Protein AF-0000000081643592 (afdb_homodimer)

InterPro domains:
  IPR007743 Immunity-related GTPases-like [PF05049] (14-201)
  IPR027417 P-loop containing nucleoside triphosphate hydrolase [G3DSA:3.40.50.300] (19-199)
  IPR027417 P-loop containing nucleoside triphosphate hydrolase [SSF52540] (17-196)
  IPR030385 IRG-type guanine nucleotide-binding (G) domain [PS51716] (18-198)
  IPR051515 Immunity-related GTPase [PTHR32341] (11-201)

Radius of gyration: 25.02 Å; Cα contacts (8 Å, |Δi|>4): 668; chains: 2; bounding box: 58×110×51 Å

Nearest PDB structures (foldseek):
  5fph-assembly3_B  TM=8.808E-01  e=1.463E-20  Mus musculus
  4lv5-assembly3_B  TM=8.836E-01  e=4.673E-19  Mus musculus
  5fph-assembly5_E  TM=8.855E-01  e=5.300E-19  Mus musculus
  5fph-assembly7_G  TM=8.701E-01  e=4.120E-19  Mus musculus
  5fph-assembly4_C  TM=8.742E-01  e=3.090E-18  Mus musculus

Sequence (418 aa):
MSAREEGNLSELTASGKTTLDIAITGVSGAGKSSLINALRGLSDSDEGAAETGVTQTTMEPMGYPHSNFPDVTIWDLPGIGTPDFTAEEYLERVNYSQYDFFIIVASNRFTVYDIQLSQAIQKMKKRFCYVWSKMDISIKNEKLRPGFNEEATLQKVRKYCFDNLVEAGISSPQIFLVSSWYQKKYDFPLLQRTLENEIKAKETSFKTSMSAREEGNLSELTASGKTTLDIAITGVSGAGKSSLINALRGLSDSDEGAAETGVTQTTMEPMGYPHSNFPDVTIWDLPGIGTPDFTAEEYLERVNYSQYDFFIIVASNRFTVYDIQLSQAIQKMKKRFCYVWSKMDISIKNEKLRPGFNEEATLQKVRKYCFDNLVEAGISSPQIFLVSSWYQKKYDFPLLQRTLENEIKAKETSFKTS

Solvent-accessible surface area (backbone atoms only — not comparable to full-atom values): 23387 Å² total; per-residue (Å²): 135,86,80,66,83,76,61,70,74,61,58,77,67,63,68,71,77,75,66,44,34,34,33,33,38,36,44,54,76,27,46,55,37,47,38,52,15,37,77,58,75,37,49,70,76,40,88,88,36,44,72,72,68,78,52,93,70,58,85,53,73,43,78,39,70,36,81,91,40,78,52,29,34,41,27,44,43,41,32,40,48,24,80,90,24,38,76,90,51,36,54,70,73,66,46,61,80,76,45,62,34,37,36,38,29,34,38,73,52,80,35,47,61,58,46,52,52,53,48,53,38,50,74,68,73,43,54,65,39,38,33,38,33,51,41,62,57,53,51,56,61,46,58,75,34,88,85,59,49,72,68,60,50,51,50,51,53,50,49,54,52,48,53,53,39,44,75,64,68,42,77,81,74,48,74,33,48,21,24,60,87,42,55,87,37,84,30,31,58,58,49,53,51,51,53,51,50,54,53,51,52,53,54,50,55,55,68,74,95,137,84,80,66,81,75,64,72,72,61,61,77,67,65,70,74,77,75,65,45,35,34,34,33,37,37,44,53,77,26,44,54,36,47,38,52,15,38,76,60,73,36,49,69,75,42,89,90,35,45,71,72,68,77,53,93,70,57,86,53,72,42,79,40,70,36,81,92,40,79,51,28,33,41,28,43,42,40,33,41,48,22,80,92,24,38,76,89,52,36,53,70,73,65,45,61,80,75,43,61,35,37,36,40,29,32,39,69,52,80,35,46,61,58,46,52,52,53,49,53,39,48,74,69,73,44,55,65,38,38,34,38,32,51,42,62,56,52,50,56,59,45,61,73,33,90,84,59,48,72,68,60,51,51,50,50,52,51,49,52,53,49,54,53,40,43,73,64,67,44,77,80,72,49,75,33,50,22,23,60,89,42,56,88,38,84,30,32,58,59,49,52,51,52,52,51,50,56,54,51,52,52,54,50,55,56,68,73,96

pLDDT: mean 88.21, std 18.23, range [23.95, 98.81]

Foldseek 3Di:
DPPPPPPDVVVVPPPPLDAAEEEEEEAFPLCSQLLVQLLQVHHCPDPPGRHDDPDFDALAWDWDARNVHRSYIYIYHGGEDDPSHDLVCNCVRHVVLVHQEYEYGGEDDDDVVVLSVLVVCVVSVHYYAYEYEPVVVVLVVQVPDPPRDSVVSVVVVVVRVVVVCVVSVDDPHHYFYYYSVCCPDGCNVVVSVVVVVVVVVVVVVSVVD/DPPPPVPDVVVVPPPPLDAAEEEEEEAFPLCSQLLVQLLQVHHCPDPPGRHDDPDFDALAWDWDARNVHRSYIYIYHGGEDDPSHDLVCNCVRHVVLVHQEYEYGGEDDDDVVVLSVVVVCVVSVHYYAYEYEPVVVVLVVQVPDPPRDSVVSVVVVVVRVVVVCVVSVDDPHHYFYYYSVCCPDGCNVVVSVVVVVVVVVVVVVSVVD

Structure (mmCIF, N/CA/C/O backbone):
data_AF-0000000081643592-model_v1
#
loop_
_entity.id
_entity.type
_entity.pdbx_description
1 polymer 'Interferon-inducible GTPase 5-like'
#
loop_
_atom_site.group_PDB
_atom_site.id
_atom_site.type_symbol
_atom_site.label_atom_id
_atom_site.label_alt_id
_atom_site.label_comp_id
_atom_site.label_asym_id
_atom_site.label_entity_id
_atom_site.label_seq_id
_atom_site.pdbx_PDB_ins_code
_atom_site.Cartn_x
_atom_site.Cartn_y
_atom_site.Cartn_z
_atom_site.occupancy
_atom_site.B_iso_or_equiv
_atom_site.auth_seq_id
_atom_site.auth_comp_id
_atom_site.auth_asym_id
_atom_site.auth_atom_id
_atom_site.pdbx_PDB_model_num
ATOM 1 N N . MET A 1 1 ? 2.85 -61.031 14.148 1 24.55 1 MET A N 1
ATOM 2 C CA . MET A 1 1 ? 2.045 -60.625 12.992 1 24.55 1 MET A CA 1
ATOM 3 C C . MET A 1 1 ? 2.357 -59.219 12.57 1 24.55 1 MET A C 1
ATOM 5 O O . MET A 1 1 ? 1.678 -58.656 11.703 1 24.55 1 MET A O 1
ATOM 9 N N . SER A 1 2 ? 3.117 -58.344 13.367 1 24.34 2 SER A N 1
ATOM 10 C CA . SER A 1 2 ? 3.17 -56.875 13.438 1 24.34 2 SER A CA 1
ATOM 11 C C . SER A 1 2 ? 3.992 -56.312 12.289 1 24.34 2 SER A C 1
ATOM 13 O O . SER A 1 2 ? 4.234 -55.094 12.234 1 24.34 2 SER A O 1
ATOM 15 N N . ALA A 1 3 ? 4.914 -57.031 11.523 1 31.34 3 ALA A N 1
ATOM 16 C CA . ALA A 1 3 ? 5.988 -56.75 10.578 1 31.34 3 ALA A CA 1
ATOM 17 C C . ALA A 1 3 ? 5.43 -56.25 9.242 1 31.34 3 ALA A C 1
ATOM 19 O O . ALA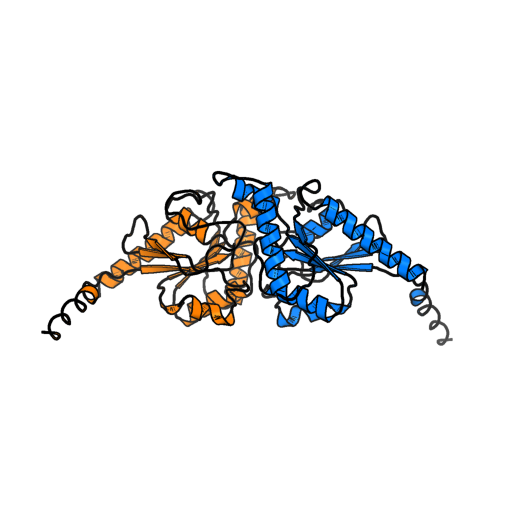 A 1 3 ? 6.191 -55.875 8.344 1 31.34 3 ALA A O 1
ATOM 20 N N . ARG A 1 4 ? 4.258 -56.5 8.867 1 28.28 4 ARG A N 1
ATOM 21 C CA . ARG A 1 4 ? 3.916 -56.469 7.445 1 28.28 4 ARG A CA 1
ATOM 22 C C . ARG A 1 4 ? 3.715 -55.031 6.969 1 28.28 4 ARG A C 1
ATOM 24 O O . ARG A 1 4 ? 3.746 -54.75 5.766 1 28.28 4 ARG A O 1
ATOM 31 N N . GLU A 1 5 ? 3.045 -54.062 7.746 1 29.64 5 GLU A N 1
ATOM 32 C CA . GLU A 1 5 ? 2.389 -52.938 7.109 1 29.64 5 GLU A CA 1
ATOM 33 C C . GLU A 1 5 ? 3.398 -51.844 6.754 1 29.64 5 GLU A C 1
ATOM 35 O O . GLU A 1 5 ? 3.014 -50.719 6.383 1 29.64 5 GLU A O 1
ATOM 40 N N . GLU A 1 6 ? 4.703 -52.062 6.816 1 31.67 6 GLU A N 1
ATOM 41 C CA . GLU A 1 6 ? 5.777 -51.156 6.477 1 31.67 6 GLU A CA 1
ATOM 42 C C . GLU A 1 6 ? 5.777 -50.812 4.988 1 31.67 6 GLU A C 1
ATOM 44 O O . GLU A 1 6 ? 6.609 -50.031 4.516 1 31.67 6 GLU A O 1
ATOM 49 N N . GLY A 1 7 ? 5.129 -51.719 4.145 1 30.77 7 GLY A N 1
ATOM 50 C CA . GLY A 1 7 ? 5.449 -51.719 2.725 1 30.77 7 GLY A CA 1
ATOM 51 C C . GLY A 1 7 ? 5.012 -50.469 2.02 1 30.77 7 GLY A C 1
ATOM 52 O O . GLY A 1 7 ? 5.668 -50 1.077 1 30.77 7 GLY A O 1
ATOM 53 N N . ASN A 1 8 ? 3.672 -50.156 2.023 1 32.72 8 ASN A N 1
ATOM 54 C CA . ASN A 1 8 ? 2.992 -49.406 0.976 1 32.72 8 ASN A CA 1
ATOM 55 C C . ASN A 1 8 ? 3.322 -47.906 1.051 1 32.72 8 ASN A C 1
ATOM 57 O O . ASN A 1 8 ? 2.662 -47.094 0.411 1 32.72 8 ASN A O 1
ATOM 61 N N . LEU A 1 9 ? 3.846 -47.406 2.137 1 33.53 9 LEU A N 1
ATOM 62 C CA . LEU A 1 9 ? 4.047 -45.969 2.215 1 33.53 9 LEU A CA 1
ATOM 63 C C . LEU A 1 9 ? 5.078 -45.5 1.188 1 33.53 9 LEU A C 1
ATOM 65 O O . LEU A 1 9 ? 5.223 -44.281 0.943 1 33.53 9 LEU A O 1
ATOM 69 N N . SER A 1 10 ? 6.051 -46.406 0.762 1 33.81 10 SER A N 1
ATOM 70 C CA . SER A 1 10 ? 7.152 -46.062 -0.126 1 33.81 10 SER A CA 1
ATOM 71 C C . SER A 1 10 ? 6.648 -45.688 -1.521 1 33.81 10 SER A C 1
ATOM 73 O O . SER A 1 10 ? 7.297 -44.938 -2.246 1 33.81 10 SER A O 1
ATOM 75 N N . GLU A 1 11 ? 5.605 -46.406 -2.07 1 34.12 11 GLU A N 1
ATOM 76 C CA . GLU A 1 11 ? 5.211 -46.281 -3.471 1 34.12 11 GLU A CA 1
ATOM 77 C C . GLU A 1 11 ? 4.637 -44.906 -3.766 1 34.12 11 GLU A C 1
ATOM 79 O O . GLU A 1 11 ? 4.516 -44.5 -4.93 1 34.12 11 GLU A O 1
ATOM 84 N N . LEU A 1 12 ? 3.869 -44.312 -2.857 1 36.56 12 LEU A N 1
ATOM 85 C CA . LEU A 1 12 ? 3.277 -43.031 -3.152 1 36.56 12 LEU A CA 1
ATOM 86 C C . LEU A 1 12 ? 4.355 -42 -3.488 1 36.56 12 LEU A C 1
ATOM 88 O O . LEU A 1 12 ? 4.059 -40.938 -4.02 1 36.56 12 LEU A O 1
ATOM 92 N N . THR A 1 13 ? 5.594 -42.156 -3.092 1 37.66 13 THR A N 1
ATOM 93 C CA . THR A 1 13 ? 6.738 -41.312 -3.432 1 37.66 13 THR A CA 1
ATOM 94 C C . THR A 1 13 ? 7.094 -41.469 -4.91 1 37.66 13 THR A C 1
ATOM 96 O O . THR A 1 13 ? 7.598 -40.531 -5.527 1 37.66 13 THR A O 1
ATOM 99 N N . ALA A 1 14 ? 7.199 -42.688 -5.57 1 36.16 14 ALA A N 1
ATOM 100 C CA . ALA A 1 14 ? 7.941 -43 -6.793 1 36.16 14 ALA A CA 1
ATOM 101 C C . ALA A 1 14 ? 7.137 -42.594 -8.031 1 36.16 14 ALA A C 1
ATOM 103 O O . ALA A 1 14 ? 7.594 -42.781 -9.156 1 36.16 14 ALA A O 1
ATOM 104 N N . SER A 1 15 ? 5.855 -42.75 -8.094 1 39.56 15 SER A N 1
ATOM 105 C CA . SER A 1 15 ? 5.262 -42.281 -9.344 1 39.56 15 SER A CA 1
ATOM 106 C C . SER A 1 15 ? 5.543 -40.812 -9.586 1 39.56 15 SER A C 1
ATOM 108 O O . SER A 1 15 ? 5.254 -39.969 -8.727 1 39.56 15 SER A O 1
ATOM 110 N N . GLY A 1 16 ? 6.625 -40.344 -10.203 1 42.38 16 GLY A N 1
ATOM 111 C CA . GLY A 1 16 ? 7.367 -39.125 -10.43 1 42.38 16 GLY A CA 1
ATOM 112 C C . GLY A 1 16 ? 6.473 -37.906 -10.711 1 42.38 16 GLY A C 1
ATOM 113 O O . GLY A 1 16 ? 6.777 -37.094 -11.578 1 42.38 16 GLY A O 1
ATOM 114 N N . LYS A 1 17 ? 5.234 -38 -10.508 1 51.19 17 LYS A N 1
ATOM 115 C CA . LYS A 1 17 ? 4.406 -36.875 -10.977 1 51.19 17 LYS A CA 1
ATOM 116 C C . LYS A 1 17 ? 4.918 -35.562 -10.445 1 51.19 17 LYS A C 1
ATOM 118 O O . LYS A 1 17 ? 5.039 -35.375 -9.234 1 51.19 17 LYS A O 1
ATOM 123 N N . THR A 1 18 ? 5.844 -34.812 -11.203 1 58.56 18 THR A N 1
ATOM 124 C CA . THR A 1 18 ? 6.48 -33.531 -10.922 1 58.56 18 THR A CA 1
ATOM 125 C C . THR A 1 18 ? 5.438 -32.438 -10.695 1 58.56 18 THR A C 1
ATOM 127 O O . THR A 1 18 ? 4.625 -32.188 -11.578 1 58.56 18 THR A O 1
ATOM 130 N N . THR A 1 19 ? 4.996 -32.219 -9.375 1 79.38 19 THR A N 1
ATOM 131 C CA . THR A 1 19 ? 4.117 -31.109 -9.016 1 79.38 19 THR A CA 1
ATOM 132 C C . THR A 1 19 ? 4.863 -29.781 -9.094 1 79.38 19 THR A C 1
ATOM 134 O O . THR A 1 19 ? 6.078 -29.734 -8.883 1 79.38 19 THR A O 1
ATOM 137 N N . LEU A 1 20 ? 4.301 -28.859 -9.82 1 89.56 20 LEU A N 1
ATOM 138 C CA . LEU A 1 20 ? 4.832 -27.5 -9.875 1 89.56 20 LEU A CA 1
ATOM 139 C C . LEU A 1 20 ? 4.141 -26.609 -8.852 1 89.56 20 LEU A C 1
ATOM 141 O O . LEU A 1 20 ? 2.912 -26.5 -8.844 1 89.56 20 LEU A O 1
ATOM 145 N N . ASP A 1 21 ? 4.941 -26.109 -7.895 1 94.56 21 ASP A N 1
ATOM 146 C CA . ASP A 1 21 ? 4.438 -25.188 -6.875 1 94.56 21 ASP A CA 1
ATOM 147 C C . ASP A 1 21 ? 4.816 -23.75 -7.195 1 94.56 21 ASP A C 1
ATOM 149 O O . ASP A 1 21 ? 5.992 -23.391 -7.152 1 94.56 21 ASP A O 1
ATOM 153 N N . ILE A 1 22 ? 3.783 -22.922 -7.5 1 95.19 22 ILE A N 1
ATOM 154 C CA . ILE A 1 22 ? 3.975 -21.516 -7.82 1 95.19 22 ILE A CA 1
ATOM 155 C C . ILE A 1 22 ? 3.576 -20.656 -6.621 1 95.19 22 ILE A C 1
ATOM 157 O O . ILE A 1 22 ? 2.424 -20.688 -6.18 1 95.19 22 ILE A O 1
ATOM 161 N N . ALA A 1 23 ? 4.48 -19.891 -6.125 1 97.62 23 ALA A N 1
ATOM 162 C CA . ALA A 1 23 ? 4.199 -19.047 -4.961 1 97.62 23 ALA A CA 1
ATOM 163 C C . ALA A 1 23 ? 3.871 -17.625 -5.383 1 97.62 23 ALA A C 1
ATOM 165 O O . ALA A 1 23 ? 4.625 -17 -6.141 1 97.62 23 ALA A O 1
ATOM 166 N N . ILE A 1 24 ? 2.721 -17.125 -4.961 1 98.38 24 ILE A N 1
ATOM 167 C CA . ILE A 1 24 ? 2.383 -15.719 -5.086 1 98.38 24 ILE A CA 1
ATOM 168 C C . ILE A 1 24 ? 2.758 -14.984 -3.803 1 98.38 24 ILE A C 1
ATOM 170 O O . ILE A 1 24 ? 2.178 -15.234 -2.744 1 98.38 24 ILE A O 1
ATOM 174 N N . THR A 1 25 ? 3.758 -14.117 -3.889 1 98.5 25 THR A N 1
ATOM 175 C CA . THR A 1 25 ? 4.289 -13.391 -2.736 1 98.5 25 THR A CA 1
ATOM 176 C C . THR A 1 25 ? 4.293 -11.891 -2.996 1 98.5 25 THR A C 1
ATOM 178 O O . THR A 1 25 ? 3.943 -11.438 -4.09 1 98.5 25 THR A O 1
ATOM 181 N N . GLY A 1 26 ? 4.586 -11.078 -1.995 1 98.44 26 GLY A N 1
ATOM 182 C CA . GLY A 1 26 ? 4.539 -9.625 -2.059 1 98.44 26 GLY A CA 1
ATOM 183 C C . GLY A 1 26 ? 3.959 -8.992 -0.808 1 98.44 26 GLY A C 1
ATOM 184 O O . GLY A 1 26 ? 3.629 -9.688 0.153 1 98.44 26 GLY A O 1
ATOM 185 N N . VAL A 1 27 ? 3.818 -7.684 -0.86 1 98 27 VAL A N 1
ATOM 186 C CA . VAL A 1 27 ? 3.365 -6.945 0.313 1 98 27 VAL A CA 1
ATOM 187 C C . VAL A 1 27 ? 1.88 -7.207 0.55 1 98 27 VAL A C 1
ATOM 189 O O . VAL A 1 27 ? 1.145 -7.535 -0.384 1 98 27 VAL A O 1
ATOM 192 N N . SER A 1 28 ? 1.501 -7.086 1.814 1 97.56 28 SER A N 1
ATOM 193 C CA . SER A 1 28 ? 0.097 -7.266 2.166 1 97.56 28 SER A CA 1
ATOM 194 C C . SER A 1 28 ? -0.788 -6.254 1.442 1 97.56 28 SER A C 1
ATOM 196 O O . SER A 1 28 ? -0.44 -5.078 1.342 1 97.56 28 SER A O 1
ATOM 198 N N . GLY A 1 29 ? -1.881 -6.715 0.841 1 96.62 29 GLY A N 1
ATOM 199 C CA . GLY A 1 29 ? -2.848 -5.836 0.204 1 96.62 29 GLY A CA 1
ATOM 200 C C . GLY A 1 29 ? -2.543 -5.574 -1.259 1 96.62 29 GLY A C 1
ATOM 201 O O . GLY A 1 29 ? -3.273 -4.84 -1.929 1 96.62 29 GLY A O 1
ATOM 202 N N . ALA A 1 30 ? -1.536 -6.242 -1.786 1 97.88 30 ALA A N 1
ATOM 203 C CA . ALA A 1 30 ? -1.091 -5.965 -3.148 1 97.88 30 ALA A CA 1
ATOM 204 C C . ALA A 1 30 ? -2.021 -6.609 -4.172 1 97.88 30 ALA A C 1
ATOM 206 O O . ALA A 1 30 ? -1.972 -6.281 -5.359 1 97.88 30 ALA A O 1
ATOM 207 N N . GLY A 1 31 ? -2.891 -7.574 -3.732 1 97.31 31 GLY A N 1
ATOM 208 C CA . GLY A 1 31 ? -3.818 -8.203 -4.66 1 97.31 31 GLY A CA 1
ATOM 209 C C . GLY A 1 31 ? -3.441 -9.625 -5.008 1 97.31 31 GLY A C 1
ATOM 210 O O . GLY A 1 31 ? -3.859 -10.148 -6.039 1 97.31 31 GLY A O 1
ATOM 211 N N . LYS A 1 32 ? -2.625 -10.273 -4.16 1 98.38 32 LYS A N 1
ATOM 212 C CA . LYS A 1 32 ? -2.172 -11.641 -4.395 1 98.38 32 LYS A CA 1
ATOM 213 C C . LYS A 1 32 ? -3.354 -12.594 -4.516 1 98.38 32 LYS A C 1
ATOM 215 O O . LYS A 1 32 ? -3.471 -13.32 -5.504 1 98.38 32 LYS A O 1
ATOM 220 N N . SER A 1 33 ? -4.238 -12.555 -3.527 1 98.12 33 SER A N 1
ATOM 221 C CA . SER A 1 33 ? -5.387 -13.461 -3.529 1 98.12 33 SER A CA 1
ATOM 222 C C . SER A 1 33 ? -6.316 -13.172 -4.703 1 98.12 33 SER A C 1
ATOM 224 O O . SER A 1 33 ? -6.82 -14.094 -5.344 1 98.12 33 SER A O 1
ATOM 226 N N . SER A 1 34 ? -6.543 -11.898 -4.961 1 97.12 34 SER A N 1
ATOM 227 C CA . SER A 1 34 ? -7.363 -11.539 -6.113 1 97.12 34 SER A CA 1
ATOM 228 C C . SER A 1 34 ? -6.742 -12.031 -7.414 1 97.12 34 SER A C 1
ATOM 230 O O . SER A 1 34 ? -7.453 -12.453 -8.328 1 97.12 34 SER A O 1
ATOM 232 N N . LEU A 1 35 ? -5.453 -11.938 -7.547 1 97.75 35 LEU A N 1
ATOM 233 C CA . LEU A 1 35 ? -4.762 -12.43 -8.734 1 97.75 35 LEU A CA 1
ATOM 234 C C . LEU A 1 35 ? -4.941 -13.938 -8.891 1 97.75 35 LEU A C 1
ATOM 236 O O . LEU A 1 35 ? -5.184 -14.43 -9.992 1 97.75 35 LEU A O 1
ATOM 240 N N . ILE A 1 36 ? -4.797 -14.656 -7.797 1 97.25 36 ILE A N 1
ATOM 241 C CA . ILE A 1 36 ? -4.98 -16.109 -7.801 1 97.25 36 ILE A CA 1
ATOM 242 C C . ILE A 1 36 ? -6.391 -16.438 -8.281 1 97.25 36 ILE A C 1
ATOM 244 O O . ILE A 1 36 ? -6.566 -17.328 -9.117 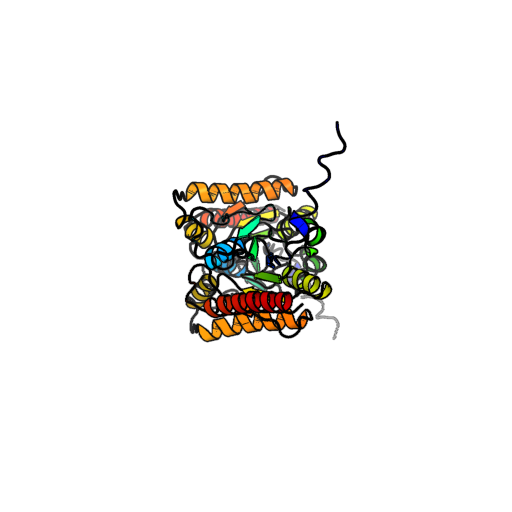1 97.25 36 ILE A O 1
ATOM 248 N N . ASN A 1 37 ? -7.383 -15.758 -7.734 1 96.38 37 ASN A N 1
ATOM 249 C CA . ASN A 1 37 ? -8.758 -15.984 -8.172 1 96.38 37 ASN A CA 1
ATOM 250 C C . ASN A 1 37 ? -8.914 -15.727 -9.672 1 96.38 37 ASN A C 1
ATOM 252 O O . ASN A 1 37 ? -9.492 -16.547 -10.383 1 96.38 37 ASN A O 1
ATOM 256 N N . ALA A 1 38 ? -8.344 -14.648 -10.125 1 95.94 38 ALA A N 1
ATOM 257 C CA . ALA A 1 38 ? -8.43 -14.297 -11.539 1 95.94 38 ALA A CA 1
ATOM 258 C C . ALA A 1 38 ? -7.762 -15.352 -12.414 1 95.94 38 ALA A C 1
ATOM 260 O O . ALA A 1 38 ? -8.312 -15.75 -13.445 1 95.94 38 ALA A O 1
ATOM 261 N N . LEU A 1 39 ? -6.621 -15.82 -12 1 94.31 39 LEU A N 1
ATOM 262 C CA . LEU A 1 39 ? -5.883 -16.828 -12.75 1 94.31 39 LEU A CA 1
ATOM 263 C C . LEU A 1 39 ? -6.664 -18.141 -12.812 1 94.31 39 LEU A C 1
ATOM 265 O O . LEU A 1 39 ? -6.496 -18.922 -13.742 1 94.31 39 LEU A O 1
ATOM 269 N N . ARG A 1 40 ? -7.516 -18.312 -11.852 1 93.44 40 ARG A N 1
ATOM 270 C CA . ARG A 1 40 ? -8.297 -19.547 -11.789 1 93.44 40 ARG A CA 1
ATOM 271 C C . ARG A 1 40 ? -9.68 -19.344 -12.391 1 93.44 40 ARG A C 1
ATOM 273 O O . ARG A 1 40 ? -10.531 -20.234 -12.305 1 93.44 40 ARG A O 1
ATOM 280 N N . GLY A 1 41 ? -9.938 -18.141 -12.867 1 92.19 41 GLY A N 1
ATOM 281 C CA . GLY A 1 41 ? -11.211 -17.844 -13.516 1 92.19 41 GLY A CA 1
ATOM 282 C C . GLY A 1 41 ? -12.344 -17.609 -12.531 1 92.19 41 GLY A C 1
ATOM 283 O O . GLY A 1 41 ? -13.508 -17.828 -12.859 1 92.19 41 GLY A O 1
ATOM 284 N N . LEU A 1 42 ? -11.961 -17.219 -11.336 1 93.69 42 LEU A N 1
ATOM 285 C CA . LEU A 1 42 ? -12.945 -16.969 -10.289 1 93.69 42 LEU A CA 1
ATOM 286 C C . LEU A 1 42 ? -13.008 -15.492 -9.938 1 93.69 42 LEU A C 1
ATOM 288 O O . LEU A 1 42 ? -12.008 -14.773 -10.039 1 93.69 42 LEU A O 1
ATOM 292 N N . SER A 1 43 ? -14.164 -15.102 -9.508 1 92.75 43 SER A N 1
ATOM 293 C CA . SER A 1 43 ? -14.289 -13.828 -8.805 1 92.75 43 SER A CA 1
ATOM 294 C C . SER A 1 43 ? -13.945 -13.969 -7.328 1 92.75 43 SER A C 1
ATOM 296 O O . SER A 1 43 ? -13.898 -15.078 -6.801 1 92.75 43 SER A O 1
ATOM 298 N N . ASP A 1 44 ? -13.719 -12.875 -6.707 1 94.12 44 ASP A N 1
ATOM 299 C CA . ASP A 1 44 ? -13.344 -12.875 -5.297 1 94.12 44 ASP A CA 1
ATOM 300 C C . ASP A 1 44 ? -14.477 -13.422 -4.426 1 94.12 44 ASP A C 1
ATOM 302 O O . ASP A 1 44 ? -14.25 -13.805 -3.277 1 94.12 44 ASP A O 1
ATOM 306 N N . SER A 1 45 ? -15.734 -13.477 -4.961 1 92.25 45 SER A N 1
ATOM 307 C CA . SER A 1 45 ? -16.875 -13.875 -4.152 1 92.25 45 SER A CA 1
ATOM 308 C C . SER A 1 45 ? -17.328 -15.297 -4.5 1 92.25 45 SER A C 1
ATOM 310 O O . SER A 1 45 ? -18.281 -15.812 -3.906 1 92.25 45 SER A O 1
ATOM 312 N N . ASP A 1 46 ? -16.672 -15.906 -5.449 1 93.81 46 ASP A N 1
ATOM 313 C CA . ASP A 1 46 ? -17.047 -17.25 -5.875 1 93.81 46 ASP A CA 1
ATOM 314 C C . ASP A 1 46 ? -16.688 -18.281 -4.816 1 93.81 46 ASP A C 1
ATOM 316 O O . ASP A 1 46 ? -15.789 -18.062 -4.004 1 93.81 46 ASP A O 1
ATOM 320 N N . GLU A 1 47 ? -17.359 -19.391 -4.887 1 93.06 47 GLU A N 1
ATOM 321 C CA . GLU A 1 47 ? -17.016 -20.531 -4.035 1 93.06 47 GLU A CA 1
ATOM 322 C C . GLU A 1 47 ? -15.617 -21.047 -4.363 1 93.06 47 GLU A C 1
ATOM 324 O O . GLU A 1 47 ? -15.266 -21.203 -5.535 1 93.06 47 GLU A O 1
ATOM 329 N N . GLY A 1 48 ? -14.836 -21.25 -3.33 1 93.62 48 GLY A N 1
ATOM 330 C CA . GLY A 1 48 ? -13.5 -21.781 -3.529 1 93.62 48 GLY A CA 1
ATOM 331 C C . GLY A 1 48 ? -12.453 -20.719 -3.799 1 93.62 48 GLY A C 1
ATOM 332 O O . GLY A 1 48 ? -11.266 -21.016 -3.908 1 93.62 48 GLY A O 1
ATOM 333 N N . ALA A 1 49 ? -12.906 -19.453 -3.863 1 95.38 49 ALA A N 1
ATOM 334 C CA . ALA A 1 49 ? -11.977 -18.344 -4.102 1 95.38 49 ALA A CA 1
ATOM 335 C C . ALA A 1 49 ? -11.086 -18.109 -2.885 1 95.38 49 ALA A C 1
ATOM 337 O O . ALA A 1 49 ? -11.484 -18.375 -1.75 1 95.38 49 ALA A O 1
ATOM 338 N N . ALA A 1 50 ? -9.836 -17.734 -3.223 1 96.75 50 ALA A N 1
ATOM 339 C CA . ALA A 1 50 ? -8.984 -17.234 -2.145 1 96.75 50 ALA A CA 1
ATOM 340 C C . ALA A 1 50 ? -9.641 -16.047 -1.433 1 96.75 50 ALA A C 1
ATOM 342 O O . ALA A 1 50 ? -10.25 -15.195 -2.074 1 96.75 50 ALA A O 1
ATOM 343 N N . GLU A 1 51 ? -9.492 -15.992 -0.153 1 95.19 51 GLU A N 1
ATOM 344 C CA . GLU A 1 51 ? -10.141 -14.953 0.648 1 95.19 51 GLU A CA 1
ATOM 345 C C . GLU A 1 51 ? -9.516 -13.586 0.388 1 95.19 51 GLU A C 1
ATOM 347 O O . GLU A 1 51 ? -8.289 -13.469 0.304 1 95.19 51 GLU A O 1
ATOM 352 N N . THR A 1 52 ? -10.344 -12.641 0.171 1 94.56 52 THR A N 1
ATOM 353 C CA . THR A 1 52 ? -9.945 -11.25 0.024 1 94.56 52 THR A CA 1
ATOM 354 C C . THR A 1 52 ? -10.703 -10.359 1.01 1 94.56 52 THR A C 1
ATOM 356 O O . THR A 1 52 ? -11.695 -10.789 1.604 1 94.56 52 THR A O 1
ATOM 359 N N . GLY A 1 53 ? -10.148 -9.133 1.318 1 91.5 53 GLY A N 1
ATOM 360 C CA . GLY A 1 53 ? -10.805 -8.227 2.242 1 91.5 53 GLY A CA 1
ATOM 361 C C . GLY A 1 53 ? -10.039 -6.934 2.451 1 91.5 53 GLY A C 1
ATOM 362 O O . GLY A 1 53 ? -8.93 -6.773 1.945 1 91.5 53 GLY A O 1
ATOM 363 N N . VAL A 1 54 ? -10.633 -6.02 3.209 1 92.94 54 VAL A N 1
ATOM 364 C CA . VAL A 1 54 ? -10.094 -4.684 3.432 1 92.94 54 VAL A CA 1
ATOM 365 C C . VAL A 1 54 ? -9.016 -4.734 4.512 1 92.94 54 VAL A C 1
ATOM 367 O O . VAL A 1 54 ? -8.273 -3.77 4.703 1 92.94 54 VAL A O 1
ATOM 370 N N . THR A 1 55 ? -8.93 -5.824 5.23 1 93.56 55 THR A N 1
ATOM 371 C CA . THR A 1 55 ? -7.867 -6.074 6.195 1 93.56 55 THR A CA 1
ATOM 372 C C . THR A 1 55 ? -7.105 -7.352 5.84 1 93.56 55 THR A C 1
ATOM 374 O O . THR A 1 55 ? -7.449 -8.039 4.875 1 93.56 55 THR A O 1
ATOM 377 N N . GLN A 1 56 ? -6.082 -7.562 6.508 1 93.38 56 GLN A N 1
ATOM 378 C CA . GLN A 1 56 ? -5.266 -8.742 6.242 1 93.38 56 GLN A CA 1
ATOM 379 C C . GLN A 1 56 ? -6.078 -10.023 6.43 1 93.38 56 GLN A C 1
ATOM 381 O O . GLN A 1 56 ? -6.695 -10.227 7.48 1 93.38 56 GLN A O 1
ATOM 386 N N . THR A 1 57 ? -5.988 -10.945 5.438 1 91.44 57 THR A N 1
ATOM 387 C CA . THR A 1 57 ? -6.828 -12.133 5.484 1 91.44 57 THR A CA 1
ATOM 388 C C . THR A 1 57 ? -5.977 -13.398 5.402 1 91.44 57 THR A C 1
ATOM 390 O O . THR A 1 57 ? -6.359 -14.445 5.93 1 91.44 57 THR A O 1
ATOM 393 N N . THR A 1 58 ? -4.848 -13.367 4.715 1 94.56 58 THR A N 1
ATOM 394 C CA . THR A 1 58 ? -4 -14.539 4.531 1 94.56 58 THR A CA 1
ATOM 395 C C . THR A 1 58 ? -2.979 -14.648 5.656 1 94.56 58 THR A C 1
ATOM 397 O O . THR A 1 58 ? -2.061 -13.836 5.754 1 94.56 58 THR A O 1
ATOM 400 N N . MET A 1 59 ? -3.109 -15.688 6.516 1 95.88 59 MET A N 1
ATOM 401 C CA . MET A 1 59 ? -2.264 -15.781 7.703 1 95.88 59 MET A CA 1
ATOM 402 C C . MET A 1 59 ? -1.368 -17.016 7.637 1 95.88 59 MET A C 1
ATOM 404 O O . MET A 1 59 ? -0.556 -17.25 8.539 1 95.88 59 MET A O 1
ATOM 408 N N . GLU A 1 60 ? -1.569 -17.828 6.652 1 96.69 60 GLU A N 1
ATOM 409 C CA . GLU A 1 60 ? -0.728 -18.984 6.324 1 96.69 60 GLU A CA 1
ATOM 410 C C . GLU A 1 60 ? -0.76 -19.281 4.828 1 96.69 60 GLU A C 1
ATOM 412 O O . GLU A 1 60 ? -1.71 -18.906 4.137 1 96.69 60 GLU A O 1
ATOM 417 N N . PRO A 1 61 ? 0.3 -19.891 4.34 1 97.5 61 PRO A N 1
ATOM 418 C CA . PRO A 1 61 ? 0.244 -20.297 2.934 1 97.5 61 PRO A CA 1
ATOM 419 C C . PRO A 1 61 ? -0.945 -21.203 2.627 1 97.5 61 PRO A C 1
ATOM 421 O O . PRO A 1 61 ? -1.236 -22.125 3.393 1 97.5 61 PRO A O 1
ATOM 424 N N . MET A 1 62 ? -1.649 -20.844 1.576 1 97.31 62 MET A N 1
ATOM 425 C CA . MET A 1 62 ? -2.779 -21.656 1.134 1 97.31 62 MET A CA 1
ATOM 426 C C . MET A 1 62 ? -2.617 -22.062 -0.326 1 97.31 62 MET A C 1
ATOM 428 O O . MET A 1 62 ? -2.35 -21.219 -1.185 1 97.31 62 MET A O 1
ATOM 432 N N . GLY A 1 63 ? -2.838 -23.359 -0.618 1 96.19 63 GLY A N 1
ATOM 433 C CA . GLY A 1 63 ? -2.678 -23.875 -1.97 1 96.19 63 GLY A CA 1
ATOM 434 C C . GLY A 1 63 ? -3.99 -24 -2.715 1 96.19 63 GLY A C 1
ATOM 435 O O . GLY A 1 63 ? -5 -24.406 -2.135 1 96.19 63 GLY A O 1
ATOM 436 N N . TYR A 1 64 ? -3.949 -23.609 -3.992 1 95.62 64 TYR A N 1
ATOM 437 C CA . TYR A 1 64 ? -5.078 -23.75 -4.902 1 95.62 64 TYR A CA 1
ATOM 438 C C . TYR A 1 64 ? -4.672 -24.484 -6.168 1 95.62 64 TYR A C 1
ATOM 440 O O . TYR A 1 64 ? -3.752 -24.062 -6.875 1 95.62 64 TYR A O 1
ATOM 448 N N . PRO A 1 65 ? -5.332 -25.578 -6.441 1 91.75 65 PRO A N 1
ATOM 449 C CA . PRO A 1 65 ? -5.004 -26.281 -7.688 1 91.75 65 PRO A CA 1
ATOM 450 C C . PRO A 1 65 ? -5.301 -25.438 -8.93 1 91.75 65 PRO A C 1
ATOM 452 O O . PRO A 1 65 ? -6.301 -24.719 -8.969 1 91.75 65 PRO A O 1
ATOM 455 N N . HIS A 1 66 ? -4.387 -25.531 -9.844 1 87.31 66 HIS A N 1
ATOM 456 C CA . HIS A 1 66 ? -4.641 -24.891 -11.125 1 87.31 66 HIS A CA 1
ATOM 457 C C . HIS A 1 66 ? -5.781 -25.562 -11.867 1 87.31 66 HIS A C 1
ATOM 459 O O . HIS A 1 66 ? -5.887 -26.797 -11.859 1 87.31 66 HIS A O 1
ATOM 465 N N . SER A 1 67 ? -6.594 -24.797 -12.492 1 82.19 67 SER A N 1
ATOM 466 C CA . SER A 1 67 ? -7.805 -25.328 -13.109 1 82.19 67 SER A CA 1
ATOM 467 C C . SER A 1 67 ? -7.473 -26.25 -14.289 1 82.19 67 SER A C 1
ATOM 469 O O . SER A 1 67 ? -8.094 -27.297 -14.453 1 82.19 67 SER A O 1
ATOM 471 N N . ASN A 1 68 ? -6.492 -25.891 -15.086 1 82.94 68 ASN A N 1
ATOM 472 C CA . ASN A 1 68 ? -6.211 -26.594 -16.328 1 82.94 68 ASN A CA 1
ATOM 473 C C . ASN A 1 68 ? -5.027 -27.547 -16.188 1 82.94 68 ASN A C 1
ATOM 475 O O . ASN A 1 68 ? -4.809 -28.406 -17.047 1 82.94 68 ASN A O 1
ATOM 479 N N . PHE A 1 69 ? -4.305 -27.359 -15.109 1 83.38 69 PHE A N 1
ATOM 480 C CA . PHE A 1 69 ? -3.121 -28.172 -14.867 1 83.38 69 PHE A CA 1
ATOM 481 C C . PHE A 1 69 ? -3.158 -28.781 -13.469 1 83.38 69 PHE A C 1
ATOM 483 O O . PHE A 1 69 ? -2.643 -28.188 -12.516 1 83.38 69 PHE A O 1
ATOM 490 N N . PRO A 1 70 ? -3.67 -29.922 -13.336 1 79.44 70 PRO A N 1
ATOM 491 C CA . PRO A 1 70 ? -3.914 -30.516 -12.016 1 79.44 70 PRO A CA 1
ATOM 492 C C . PRO A 1 70 ? -2.635 -30.703 -11.203 1 79.44 70 PRO A C 1
ATOM 494 O O . PRO A 1 70 ? -2.686 -30.781 -9.977 1 79.44 70 PRO A O 1
ATOM 497 N N . ASP A 1 71 ? -1.528 -30.797 -11.883 1 86.06 71 ASP A N 1
ATOM 498 C CA . ASP A 1 71 ? -0.268 -31.016 -11.18 1 86.06 71 ASP A CA 1
ATOM 499 C C . ASP A 1 71 ? 0.382 -29.703 -10.781 1 86.06 71 ASP A C 1
ATOM 501 O O . ASP A 1 71 ? 1.512 -29.672 -10.281 1 86.06 71 ASP A O 1
ATOM 505 N N . VAL A 1 72 ? -0.324 -28.656 -11.008 1 90.69 72 VAL A N 1
ATOM 506 C CA . VAL A 1 72 ? 0.183 -27.328 -10.664 1 90.69 72 VAL A CA 1
ATOM 507 C C . VAL A 1 72 ? -0.632 -26.75 -9.508 1 90.69 72 VAL A C 1
ATOM 509 O O . VAL A 1 72 ? -1.865 -26.75 -9.555 1 90.69 72 VAL A O 1
ATOM 512 N N . THR A 1 73 ? 0.071 -26.344 -8.445 1 94.69 73 THR A N 1
ATOM 513 C CA . THR A 1 73 ? -0.558 -25.672 -7.316 1 94.69 73 THR A CA 1
ATOM 514 C C . THR A 1 73 ? -0.073 -24.234 -7.207 1 94.69 73 THR A C 1
ATOM 516 O O . THR A 1 73 ? 1.129 -23.969 -7.289 1 94.69 73 THR A O 1
ATOM 519 N N . ILE A 1 74 ? -1.025 -23.297 -7.078 1 95.81 74 ILE A N 1
ATOM 520 C CA . ILE A 1 74 ? -0.717 -21.891 -6.82 1 95.81 74 ILE A CA 1
ATOM 521 C C . ILE A 1 74 ? -0.88 -21.578 -5.332 1 95.81 74 ILE A C 1
ATOM 523 O O . ILE A 1 74 ? -1.948 -21.812 -4.762 1 95.81 74 ILE A O 1
ATOM 527 N N . TRP A 1 75 ? 0.181 -21.109 -4.766 1 97.5 75 TRP A N 1
ATOM 528 C CA . TRP A 1 75 ? 0.192 -20.891 -3.322 1 97.5 75 TRP A CA 1
ATOM 529 C C . TRP A 1 75 ? 0.026 -19.406 -2.996 1 97.5 75 TRP A C 1
ATOM 531 O O . TRP A 1 75 ? 0.815 -18.578 -3.449 1 97.5 75 TRP A O 1
ATOM 541 N N . ASP A 1 76 ? -1.032 -19.078 -2.256 1 98.31 76 ASP A N 1
ATOM 542 C CA . ASP A 1 76 ? -1.243 -17.75 -1.703 1 98.31 76 ASP A CA 1
ATOM 543 C C . ASP A 1 76 ? -0.439 -17.547 -0.42 1 98.31 76 ASP A C 1
ATOM 545 O O . ASP A 1 76 ? -0.798 -18.078 0.632 1 98.31 76 ASP A O 1
ATOM 549 N N . LEU A 1 77 ? 0.63 -16.797 -0.54 1 98.5 77 LEU A N 1
ATOM 550 C CA . LEU A 1 77 ? 1.46 -16.562 0.636 1 98.5 77 LEU A CA 1
ATOM 551 C C . LEU A 1 77 ? 1.002 -15.305 1.376 1 98.5 77 LEU A C 1
ATOM 553 O O . LEU A 1 77 ? 0.551 -14.344 0.753 1 98.5 77 LEU A O 1
ATOM 557 N N . PRO A 1 78 ? 1.123 -15.297 2.732 1 98.06 78 PRO A N 1
ATOM 558 C CA . PRO A 1 78 ? 0.851 -14.062 3.467 1 98.06 78 PRO A CA 1
ATOM 559 C C . PRO A 1 78 ? 1.685 -12.883 2.971 1 98.06 78 PRO A C 1
ATOM 561 O O . PRO A 1 78 ? 2.789 -13.078 2.453 1 98.06 78 PRO A O 1
ATOM 564 N N . GLY A 1 79 ? 1.128 -11.727 3.098 1 97.88 79 GLY A N 1
ATOM 565 C CA . GLY A 1 79 ? 1.866 -10.547 2.674 1 97.88 79 GLY A CA 1
ATOM 566 C C . GLY A 1 79 ? 2.986 -10.172 3.627 1 97.88 79 GLY A C 1
ATOM 567 O O . GLY A 1 79 ? 2.832 -10.273 4.844 1 97.88 79 GLY A O 1
ATOM 568 N N . ILE A 1 80 ? 4.059 -9.75 3.121 1 98 80 ILE A N 1
ATOM 569 C CA . ILE A 1 80 ? 5.215 -9.297 3.891 1 98 80 ILE A CA 1
ATOM 570 C C . ILE A 1 80 ? 5.016 -7.848 4.316 1 98 80 ILE A C 1
ATOM 572 O O . ILE A 1 80 ? 4.262 -7.105 3.684 1 98 80 ILE A O 1
ATOM 576 N N . GLY A 1 81 ? 5.598 -7.418 5.41 1 97.19 81 GLY A N 1
ATOM 577 C CA . GLY A 1 81 ? 5.656 -6.02 5.809 1 97.19 81 GLY A CA 1
ATOM 578 C C . GLY A 1 81 ? 4.645 -5.664 6.883 1 97.19 81 GLY A C 1
ATOM 579 O O . GLY A 1 81 ? 4.535 -4.504 7.277 1 97.19 81 GLY A O 1
ATOM 580 N N . THR A 1 82 ? 3.871 -6.656 7.344 1 97.31 82 THR A N 1
ATOM 581 C CA . THR A 1 82 ? 2.918 -6.449 8.43 1 97.31 82 THR A CA 1
ATOM 582 C C . THR A 1 82 ? 3.533 -6.832 9.766 1 97.31 82 THR A C 1
ATOM 584 O O . THR A 1 82 ? 4.586 -7.473 9.812 1 97.31 82 THR A O 1
ATOM 587 N N . PRO A 1 83 ? 2.857 -6.438 10.836 1 95.5 83 PRO A N 1
ATOM 588 C CA . PRO A 1 83 ? 3.373 -6.855 12.141 1 95.5 83 PRO A CA 1
ATOM 589 C C . PRO A 1 83 ? 3.455 -8.375 12.289 1 95.5 83 PRO A C 1
ATOM 591 O O . PRO A 1 83 ? 4.355 -8.883 12.961 1 95.5 83 PRO A O 1
ATOM 594 N N . ASP A 1 84 ? 2.604 -9.117 11.648 1 94.69 84 ASP A N 1
ATOM 595 C CA . ASP A 1 84 ? 2.559 -10.578 11.727 1 94.69 84 ASP A CA 1
ATOM 596 C C . ASP A 1 84 ? 3.637 -11.211 10.844 1 94.69 84 ASP A C 1
ATOM 598 O O . ASP A 1 84 ? 4.102 -12.312 11.125 1 94.69 84 ASP A O 1
ATOM 602 N N . PHE A 1 85 ? 4.035 -10.492 9.789 1 96.25 85 PHE A N 1
ATOM 603 C CA . PHE A 1 85 ? 4.969 -11.031 8.805 1 96.25 85 PHE A CA 1
ATOM 604 C C . PHE A 1 85 ? 6.062 -10.016 8.484 1 96.25 85 PHE A C 1
ATOM 606 O O . PHE A 1 85 ? 6.078 -9.438 7.398 1 96.25 85 PHE A O 1
ATOM 613 N N . THR A 1 86 ? 7.02 -9.992 9.367 1 94.06 86 THR A N 1
ATOM 614 C CA . THR A 1 86 ? 8.148 -9.078 9.203 1 94.06 86 THR A CA 1
ATOM 615 C C . THR A 1 86 ? 9.18 -9.656 8.242 1 94.06 86 THR A C 1
ATOM 617 O O . THR A 1 86 ? 9.234 -10.875 8.047 1 94.06 86 THR A O 1
ATOM 620 N N . ALA A 1 87 ? 9.938 -8.781 7.699 1 89.19 87 ALA A N 1
ATOM 621 C CA . ALA A 1 87 ? 10.93 -9.18 6.711 1 89.19 87 ALA A CA 1
ATOM 622 C C . ALA A 1 87 ? 11.898 -10.211 7.289 1 89.19 87 ALA A C 1
ATOM 624 O O . ALA A 1 87 ? 12.312 -11.141 6.594 1 89.19 87 ALA A O 1
ATOM 625 N N . GLU A 1 88 ? 12.234 -10.078 8.469 1 87.38 88 GLU A N 1
ATOM 626 C CA . GLU A 1 88 ? 13.25 -10.906 9.117 1 87.38 88 GLU A CA 1
ATOM 627 C C . GLU A 1 88 ? 12.812 -12.367 9.195 1 87.38 88 GLU A C 1
ATOM 629 O O . GLU A 1 88 ? 13.633 -13.273 9.039 1 87.38 88 GLU A O 1
ATOM 634 N N . GLU A 1 89 ? 11.586 -12.594 9.367 1 92.31 89 GLU A N 1
ATOM 635 C CA . GLU A 1 89 ? 11.109 -13.945 9.609 1 92.31 89 GLU A CA 1
ATOM 636 C C . GLU A 1 89 ? 10.312 -14.477 8.422 1 92.31 89 GLU A C 1
ATOM 638 O O . GLU A 1 89 ? 9.969 -15.656 8.367 1 92.31 89 GLU A O 1
ATOM 643 N N . TYR A 1 90 ? 10.133 -13.68 7.484 1 96.25 90 TYR A N 1
ATOM 644 C CA . TYR A 1 90 ? 9.148 -13.953 6.445 1 96.25 90 TYR A CA 1
ATOM 645 C C . TYR A 1 90 ? 9.516 -15.203 5.656 1 96.25 90 TYR A C 1
ATOM 647 O O . TYR A 1 90 ? 8.703 -16.125 5.512 1 96.25 90 TYR A O 1
ATOM 655 N N . LEU A 1 91 ? 10.727 -15.305 5.211 1 93.94 91 LEU A N 1
ATOM 656 C CA . LEU A 1 91 ? 11.164 -16.375 4.328 1 93.94 91 LEU A CA 1
ATOM 657 C C . LEU A 1 91 ? 11.047 -17.734 5.02 1 93.94 91 LEU A C 1
ATOM 659 O O . LEU A 1 91 ? 10.609 -18.719 4.41 1 93.94 91 LEU A O 1
ATOM 663 N N . GLU A 1 92 ? 11.414 -17.719 6.25 1 93.69 92 GLU A N 1
ATOM 664 C CA . GLU A 1 92 ? 11.32 -18.938 7.023 1 93.69 92 GLU A CA 1
ATOM 665 C C . GLU A 1 92 ? 9.867 -19.312 7.305 1 93.69 92 GLU A C 1
ATOM 667 O O . GLU A 1 92 ? 9.484 -20.484 7.184 1 93.69 92 GLU A O 1
ATOM 672 N N . ARG A 1 93 ? 9.07 -18.375 7.555 1 94.38 93 ARG A N 1
ATOM 673 C CA . ARG A 1 93 ? 7.684 -18.594 7.949 1 94.38 93 ARG A CA 1
ATOM 674 C C . ARG A 1 93 ? 6.871 -19.172 6.793 1 94.38 93 ARG A C 1
ATOM 676 O O . ARG A 1 93 ? 5.945 -19.969 7.012 1 94.38 93 ARG A O 1
ATOM 683 N N . VAL A 1 94 ? 7.203 -18.766 5.625 1 94.75 94 VAL A N 1
ATOM 684 C CA . VAL A 1 94 ? 6.414 -19.219 4.484 1 94.75 94 VAL A CA 1
ATOM 685 C C . VAL A 1 94 ? 7.148 -20.344 3.766 1 94.75 94 VAL A C 1
ATOM 687 O O . VAL A 1 94 ? 6.723 -20.797 2.695 1 94.75 94 VAL A O 1
ATOM 690 N N . ASN A 1 95 ? 8.266 -20.844 4.289 1 93.69 95 ASN A N 1
ATOM 691 C CA . ASN A 1 95 ? 9.055 -21.922 3.705 1 93.69 95 ASN A CA 1
ATOM 692 C C . ASN A 1 95 ? 9.367 -21.656 2.236 1 93.69 95 ASN A C 1
ATOM 694 O O . ASN A 1 95 ? 9.055 -22.484 1.373 1 93.69 95 ASN A O 1
ATOM 698 N N . TYR A 1 96 ? 10.055 -20.625 2.01 1 92.44 96 TYR A N 1
ATOM 699 C CA . TYR A 1 96 ? 10.328 -20.047 0.694 1 92.44 96 TYR A CA 1
ATOM 700 C C . TYR A 1 96 ? 10.992 -21.078 -0.213 1 92.44 96 TYR A C 1
ATOM 702 O O . TYR A 1 96 ? 10.805 -21.062 -1.433 1 92.44 96 TYR A O 1
ATOM 710 N N . SER A 1 97 ? 11.656 -22.094 0.277 1 92.5 97 SER A N 1
ATOM 711 C CA . SER A 1 97 ? 12.438 -23.062 -0.484 1 92.5 97 SER A CA 1
ATOM 712 C C . SER A 1 97 ? 11.531 -24.109 -1.121 1 92.5 97 SER A C 1
ATOM 714 O O . SER A 1 97 ? 11.945 -24.812 -2.053 1 92.5 97 SER A O 1
ATOM 716 N N . GLN A 1 98 ? 10.383 -24.203 -0.708 1 93.38 98 GLN A N 1
ATOM 717 C CA . GLN A 1 98 ? 9.5 -25.281 -1.133 1 93.38 98 GLN A CA 1
ATOM 718 C C . GLN A 1 98 ? 8.914 -25 -2.512 1 93.38 98 GLN A C 1
ATOM 720 O O . GLN A 1 98 ? 8.438 -25.922 -3.186 1 93.38 98 GLN A O 1
ATOM 725 N N . TYR A 1 99 ? 8.945 -23.812 -2.924 1 95.06 99 TYR A N 1
ATOM 726 C CA . TYR A 1 99 ? 8.266 -23.438 -4.16 1 95.06 99 TYR A CA 1
ATOM 727 C C . TYR A 1 99 ? 9.219 -23.5 -5.344 1 95.06 99 TYR A C 1
ATOM 729 O O . TYR A 1 99 ? 10.43 -23.359 -5.176 1 95.06 99 TYR A O 1
ATOM 737 N N . ASP A 1 100 ? 8.648 -23.703 -6.516 1 92.06 100 ASP A N 1
ATOM 738 C CA . ASP A 1 100 ? 9.445 -23.875 -7.723 1 92.06 100 ASP A CA 1
ATOM 739 C C . ASP A 1 100 ? 9.57 -22.547 -8.484 1 92.06 100 ASP A C 1
ATOM 741 O O . ASP A 1 100 ? 10.57 -22.297 -9.156 1 92.06 100 ASP A O 1
ATOM 745 N N . PHE A 1 101 ? 8.531 -21.828 -8.484 1 94 101 PHE A N 1
ATOM 746 C CA . PHE A 1 101 ? 8.406 -20.562 -9.211 1 94 101 PHE A CA 1
ATOM 747 C C . PHE A 1 101 ? 7.688 -19.516 -8.359 1 94 101 PHE A C 1
ATOM 749 O O . PHE A 1 101 ? 6.855 -19.875 -7.52 1 94 101 PHE A O 1
ATOM 756 N N . PHE A 1 102 ? 8.094 -18.219 -8.602 1 96.69 102 PHE A N 1
ATOM 757 C CA . PHE A 1 102 ? 7.496 -17.172 -7.781 1 96.69 102 PHE A CA 1
ATOM 758 C C . PHE A 1 102 ? 6.867 -16.094 -8.656 1 96.69 102 PHE A C 1
ATOM 760 O O . PHE A 1 102 ? 7.336 -15.836 -9.766 1 96.69 102 PHE A O 1
ATOM 767 N N . ILE A 1 103 ? 5.828 -15.555 -8.172 1 98.12 103 ILE A N 1
ATOM 768 C CA . ILE A 1 103 ? 5.27 -14.305 -8.656 1 98.12 103 ILE A CA 1
ATOM 769 C C . ILE A 1 103 ? 5.27 -13.266 -7.535 1 98.12 103 ILE A C 1
ATOM 771 O O . ILE A 1 103 ? 4.633 -13.461 -6.5 1 98.12 103 ILE A O 1
ATOM 775 N N . ILE A 1 104 ? 6.027 -12.227 -7.699 1 98.69 104 ILE A N 1
ATOM 776 C CA . ILE A 1 104 ? 5.996 -11.117 -6.758 1 98.69 104 ILE A CA 1
ATOM 777 C C . ILE A 1 104 ? 4.934 -10.109 -7.188 1 98.69 104 ILE A C 1
ATOM 779 O O . ILE A 1 104 ? 5.031 -9.516 -8.266 1 98.69 104 ILE A O 1
ATOM 783 N N . VAL A 1 105 ? 3.947 -9.914 -6.348 1 98.81 105 VAL A N 1
ATOM 784 C CA . VAL A 1 105 ? 2.863 -8.984 -6.652 1 98.81 105 VAL A CA 1
ATOM 785 C C . VAL A 1 105 ? 3.062 -7.688 -5.875 1 98.81 105 VAL A C 1
ATOM 787 O O . VAL A 1 105 ? 3.307 -7.711 -4.668 1 98.81 105 VAL A O 1
ATOM 790 N N . ALA A 1 106 ? 3.043 -6.586 -6.523 1 98.38 106 ALA A N 1
ATOM 791 C CA . ALA A 1 106 ? 3.092 -5.242 -5.953 1 98.38 106 ALA A CA 1
ATOM 792 C C . ALA A 1 106 ? 2.006 -4.352 -6.551 1 98.38 106 ALA A C 1
ATOM 794 O O . ALA A 1 106 ? 1.425 -4.68 -7.586 1 98.38 106 ALA A O 1
ATOM 795 N N . SER A 1 107 ? 1.722 -3.369 -5.809 1 96.75 107 SER A N 1
ATOM 796 C CA . SER A 1 107 ? 0.807 -2.338 -6.285 1 96.75 107 SER A CA 1
ATOM 797 C C . SER A 1 107 ? 1.119 -0.987 -5.648 1 96.75 107 SER A C 1
ATOM 799 O O . SER A 1 107 ? 1.749 -0.923 -4.594 1 96.75 107 SER A O 1
ATOM 801 N N . ASN A 1 108 ? 0.899 0.007 -6.254 1 94.5 108 ASN A N 1
ATOM 802 C CA . ASN A 1 108 ? 0.944 1.356 -5.699 1 94.5 108 ASN A CA 1
ATOM 803 C C . ASN A 1 108 ? 2.363 1.918 -5.707 1 94.5 108 ASN A C 1
ATOM 805 O O . ASN A 1 108 ? 2.625 2.943 -6.34 1 94.5 108 ASN A O 1
ATOM 809 N N . ARG A 1 109 ? 3.283 1.147 -4.953 1 97.5 109 ARG A N 1
ATOM 810 C CA . ARG A 1 109 ? 4.656 1.632 -4.887 1 97.5 109 ARG A CA 1
ATOM 811 C C . ARG A 1 109 ? 5.645 0.47 -4.82 1 97.5 109 ARG A C 1
ATOM 813 O O . ARG A 1 109 ? 5.332 -0.584 -4.262 1 97.5 109 ARG A O 1
ATOM 820 N N . PHE A 1 110 ? 6.855 0.688 -5.457 1 98.12 110 PHE A N 1
ATOM 821 C CA . PHE A 1 110 ? 7.996 -0.198 -5.266 1 98.12 110 PHE A CA 1
ATOM 822 C C . PHE A 1 110 ? 8.602 -0.011 -3.881 1 98.12 110 PHE A C 1
ATOM 824 O O . PHE A 1 110 ? 8.859 1.118 -3.459 1 98.12 110 PHE A O 1
ATOM 831 N N . THR A 1 111 ? 8.797 -1.055 -3.098 1 97.88 111 THR A N 1
ATOM 832 C CA . THR A 1 111 ? 9.25 -0.956 -1.713 1 97.88 111 THR A CA 1
ATOM 833 C C . THR A 1 111 ? 10.531 -1.755 -1.5 1 97.88 111 THR A C 1
ATOM 835 O O . THR A 1 111 ? 10.961 -2.498 -2.385 1 97.88 111 THR A O 1
ATOM 838 N N . VAL A 1 112 ? 11.078 -1.626 -0.313 1 97.69 112 VAL A N 1
ATOM 839 C CA . VAL A 1 112 ? 12.25 -2.389 0.089 1 97.69 112 VAL A CA 1
ATOM 840 C C . VAL A 1 112 ? 11.922 -3.881 0.101 1 97.69 112 VAL A C 1
ATOM 842 O O . VAL A 1 112 ? 12.797 -4.719 -0.131 1 97.69 112 VAL A O 1
ATOM 845 N N . TYR A 1 113 ? 10.672 -4.223 0.29 1 98.06 113 TYR A N 1
ATOM 846 C CA . TYR A 1 113 ? 10.273 -5.625 0.336 1 98.06 113 TYR A CA 1
ATOM 847 C C . TYR A 1 113 ? 10.359 -6.262 -1.048 1 98.06 113 TYR A C 1
ATOM 849 O O . TYR A 1 113 ? 10.664 -7.449 -1.176 1 98.06 113 TYR A O 1
ATOM 857 N N . ASP A 1 114 ? 10.086 -5.496 -2.08 1 98.25 114 ASP A N 1
ATOM 858 C CA . ASP A 1 114 ? 10.258 -5.988 -3.443 1 98.25 114 ASP A CA 1
ATOM 859 C C . ASP A 1 114 ? 11.703 -6.395 -3.701 1 98.25 114 ASP A C 1
ATOM 861 O O . ASP A 1 114 ? 11.969 -7.422 -4.328 1 98.25 114 ASP A O 1
ATOM 865 N N . ILE A 1 115 ? 12.562 -5.609 -3.203 1 97.81 115 ILE A N 1
ATOM 866 C CA . ILE A 1 115 ? 13.984 -5.891 -3.336 1 97.81 115 ILE A CA 1
ATOM 867 C C . ILE A 1 115 ? 14.336 -7.156 -2.561 1 97.81 115 ILE A C 1
ATOM 869 O O . ILE A 1 115 ? 14.961 -8.07 -3.104 1 97.81 115 ILE A O 1
ATOM 873 N N . GLN A 1 116 ? 13.938 -7.227 -1.367 1 97.19 116 GLN A N 1
ATOM 874 C CA . GLN A 1 116 ? 14.273 -8.336 -0.486 1 97.19 116 GLN A CA 1
ATOM 875 C C . GLN A 1 116 ? 13.75 -9.656 -1.04 1 97.19 116 GLN A C 1
ATOM 877 O O . GLN A 1 116 ? 14.469 -10.664 -1.057 1 97.19 116 GLN A O 1
ATOM 882 N N . LEU A 1 117 ? 12.555 -9.625 -1.47 1 97.94 117 LEU A N 1
ATOM 883 C CA . LEU A 1 117 ? 11.945 -10.836 -2.008 1 97.94 117 LEU A CA 1
ATOM 884 C C . LEU A 1 117 ? 12.648 -11.273 -3.291 1 97.94 117 LEU A C 1
ATOM 886 O O . LEU A 1 117 ? 12.961 -12.453 -3.459 1 97.94 117 LEU A O 1
ATOM 890 N N . SER A 1 118 ? 12.883 -10.328 -4.203 1 97.56 118 SER A N 1
ATOM 891 C CA . SER A 1 118 ? 13.508 -10.648 -5.484 1 97.56 118 SER A CA 1
ATOM 892 C C . SER A 1 118 ? 14.922 -11.172 -5.293 1 97.56 118 SER A C 1
ATOM 894 O O . SER A 1 118 ? 15.32 -12.156 -5.914 1 97.56 118 SER A O 1
ATOM 896 N N . GLN A 1 119 ? 15.641 -10.578 -4.395 1 96.88 119 GLN A N 1
ATOM 897 C CA . GLN A 1 119 ? 17.016 -11 -4.129 1 96.88 119 GLN A CA 1
ATOM 898 C C . GLN A 1 119 ? 17.047 -12.375 -3.473 1 96.88 119 GLN A C 1
ATOM 900 O O . GLN A 1 119 ? 17.922 -13.188 -3.771 1 96.88 119 GLN A O 1
ATOM 905 N N . ALA A 1 120 ? 16.125 -12.617 -2.566 1 96 120 ALA A N 1
ATOM 906 C CA . ALA A 1 120 ? 16.047 -13.922 -1.918 1 96 120 ALA A CA 1
ATOM 907 C C . ALA A 1 120 ? 15.797 -15.023 -2.939 1 96 120 ALA A C 1
ATOM 909 O O . ALA A 1 120 ? 16.406 -16.094 -2.873 1 96 120 ALA A O 1
ATOM 910 N N . ILE A 1 121 ? 14.883 -14.75 -3.855 1 94.94 121 ILE A N 1
ATOM 911 C CA . ILE A 1 121 ? 14.555 -15.719 -4.895 1 94.94 121 ILE A CA 1
ATOM 912 C C . ILE A 1 121 ? 15.781 -15.977 -5.766 1 94.94 121 ILE A C 1
ATOM 914 O O . ILE A 1 121 ? 16.109 -17.125 -6.082 1 94.94 121 ILE A O 1
ATOM 918 N N . GLN A 1 122 ? 16.453 -14.922 -6.148 1 94.25 122 GLN A N 1
ATOM 919 C CA . GLN A 1 122 ? 17.656 -15.031 -6.973 1 94.25 122 GLN A CA 1
ATOM 920 C C . GLN A 1 122 ? 18.75 -15.828 -6.262 1 94.25 122 GLN A C 1
ATOM 922 O O . GLN A 1 122 ? 19.422 -16.641 -6.875 1 94.25 122 GLN A O 1
ATOM 927 N N . LYS A 1 123 ? 18.906 -15.539 -4.992 1 93.94 123 LYS A N 1
ATOM 928 C CA . LYS A 1 123 ? 19.906 -16.25 -4.199 1 93.94 123 LYS A CA 1
ATOM 929 C C . LYS A 1 123 ? 19.625 -17.75 -4.188 1 93.94 123 LYS A C 1
ATOM 931 O O . LYS A 1 123 ? 20.562 -18.562 -4.152 1 93.94 123 LYS A O 1
ATOM 936 N N . MET A 1 124 ? 18.391 -18.094 -4.301 1 93.94 124 MET A N 1
ATOM 937 C CA . MET A 1 124 ? 18 -19.5 -4.316 1 93.94 124 MET A CA 1
ATOM 938 C C . MET A 1 124 ? 18.062 -20.078 -5.734 1 93.94 124 MET A C 1
ATOM 940 O O . MET A 1 124 ? 17.703 -21.234 -5.957 1 93.94 124 MET A O 1
ATOM 944 N N . LYS A 1 125 ? 18.391 -19.266 -6.719 1 93.38 125 LYS A N 1
ATOM 945 C CA . LYS A 1 125 ? 18.484 -19.641 -8.125 1 93.38 125 LYS A CA 1
ATOM 946 C C . LYS A 1 125 ? 17.141 -20.078 -8.68 1 93.38 125 LYS A C 1
ATOM 948 O O . LYS A 1 125 ? 17.062 -21.031 -9.453 1 93.38 125 LYS A O 1
ATOM 953 N N . LYS A 1 126 ? 16.172 -19.422 -8.188 1 92.19 126 LYS A N 1
ATOM 954 C CA . LYS A 1 126 ? 14.82 -19.672 -8.68 1 92.19 126 LYS A CA 1
ATOM 955 C C . LYS A 1 126 ? 14.336 -18.516 -9.547 1 92.19 126 LYS A C 1
ATOM 957 O O . LYS A 1 126 ? 14.891 -17.406 -9.492 1 92.19 126 LYS A O 1
ATOM 962 N N . ARG A 1 127 ? 13.328 -18.828 -10.305 1 91.56 127 ARG A N 1
ATOM 963 C CA . ARG A 1 127 ? 12.797 -17.828 -11.234 1 91.56 127 ARG A CA 1
ATOM 964 C C . ARG A 1 127 ? 11.555 -17.156 -10.672 1 91.56 127 ARG A C 1
ATOM 966 O O . ARG A 1 127 ? 10.828 -17.75 -9.867 1 91.56 127 ARG A O 1
ATOM 973 N N . PHE A 1 128 ? 11.367 -15.922 -11.156 1 95.38 128 PHE A N 1
ATOM 974 C CA . PHE A 1 128 ? 10.148 -15.219 -10.781 1 95.38 128 PHE A CA 1
ATOM 975 C C . PHE A 1 128 ? 9.742 -14.211 -11.852 1 95.38 128 PHE A C 1
ATOM 977 O O . PHE A 1 128 ? 10.555 -13.852 -12.703 1 95.38 128 PHE A O 1
ATOM 984 N N . CYS A 1 129 ? 8.508 -13.852 -11.828 1 96.75 129 CYS A N 1
ATOM 985 C CA . CYS A 1 129 ? 8.047 -12.656 -12.531 1 96.75 129 CYS A CA 1
ATOM 986 C C . CYS A 1 129 ? 7.484 -11.633 -11.555 1 96.75 129 CYS A C 1
ATOM 988 O O . CYS A 1 129 ? 7.168 -11.969 -10.414 1 96.75 129 CYS A O 1
ATOM 990 N N . TYR A 1 130 ? 7.52 -10.414 -12.016 1 98.69 130 TYR A N 1
ATOM 991 C CA . TYR A 1 130 ? 7.035 -9.289 -11.227 1 98.69 130 TYR A CA 1
ATOM 992 C C . TYR A 1 130 ? 5.723 -8.758 -11.789 1 98.69 130 TYR A C 1
ATOM 994 O O . TYR A 1 130 ? 5.645 -8.375 -12.961 1 98.69 130 TYR A O 1
ATOM 1002 N N . VAL A 1 131 ? 4.711 -8.742 -10.93 1 98.81 131 VAL A N 1
ATOM 1003 C CA . VAL A 1 131 ? 3.377 -8.344 -11.359 1 98.81 131 VAL A CA 1
ATOM 1004 C C . VAL A 1 131 ? 2.955 -7.074 -10.625 1 98.81 131 VAL A C 1
ATOM 1006 O O . VAL A 1 131 ? 2.898 -7.055 -9.391 1 98.81 131 VAL A O 1
ATOM 1009 N N . TRP A 1 132 ? 2.732 -6.023 -11.383 1 98.81 132 TRP A N 1
ATOM 1010 C CA . TRP A 1 132 ? 2.141 -4.801 -10.852 1 98.81 132 TRP A CA 1
ATOM 1011 C C . TRP A 1 132 ? 0.624 -4.816 -11.016 1 98.81 132 TRP A C 1
ATOM 1013 O O . TRP A 1 132 ? 0.112 -4.652 -12.125 1 98.81 132 TRP A O 1
ATOM 1023 N N . SER A 1 133 ? -0.062 -4.969 -9.867 1 98.31 133 SER A N 1
ATOM 1024 C CA . SER A 1 133 ? -1.506 -5.18 -9.906 1 98.31 133 SER A CA 1
ATOM 1025 C C . SER A 1 133 ? -2.262 -3.867 -9.727 1 98.31 133 SER A C 1
ATOM 1027 O O . SER A 1 133 ? -1.649 -2.807 -9.578 1 98.31 133 SER A O 1
ATOM 1029 N N . LYS A 1 134 ? -3.547 -3.887 -9.859 1 97.19 134 LYS A N 1
ATOM 1030 C CA . LYS A 1 134 ? -4.492 -2.801 -9.625 1 97.19 134 LYS A CA 1
ATOM 1031 C C . LYS A 1 134 ? -4.27 -1.654 -10.602 1 97.19 134 LYS A C 1
ATOM 1033 O O . LYS A 1 134 ? -4.41 -0.484 -10.242 1 97.19 134 LYS A O 1
ATOM 1038 N N . MET A 1 135 ? -3.889 -1.955 -11.789 1 97.69 135 MET A N 1
ATOM 1039 C CA . MET A 1 135 ? -3.635 -0.936 -12.805 1 97.69 135 MET A CA 1
ATOM 1040 C C . MET A 1 135 ? -4.906 -0.154 -13.125 1 97.69 135 MET A C 1
ATOM 1042 O O . MET A 1 135 ? -4.84 1.004 -13.539 1 97.69 135 MET A O 1
ATOM 1046 N N . ASP A 1 136 ? -6.098 -0.77 -12.898 1 96.25 136 ASP A N 1
ATOM 1047 C CA . ASP A 1 136 ? -7.355 -0.054 -13.094 1 96.25 136 ASP A CA 1
ATOM 1048 C C . ASP A 1 136 ? -7.434 1.168 -12.18 1 96.25 136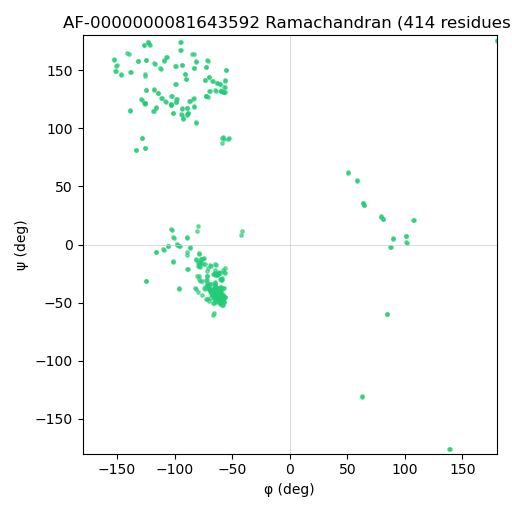 ASP A C 1
ATOM 1050 O O . ASP A 1 136 ? -7.934 2.221 -12.586 1 96.25 136 ASP A O 1
ATOM 1054 N N . ILE A 1 137 ? -6.914 0.98 -11.031 1 94.19 137 ILE A N 1
ATOM 1055 C CA . ILE A 1 137 ? -6.926 2.074 -10.07 1 94.19 137 ILE A CA 1
ATOM 1056 C C . ILE A 1 137 ? -5.93 3.15 -10.492 1 94.19 137 ILE A C 1
ATOM 1058 O O . ILE A 1 137 ? -6.25 4.34 -10.484 1 94.19 137 ILE A O 1
ATOM 1062 N N . SER A 1 138 ? -4.715 2.738 -10.859 1 94.62 138 SER A N 1
ATOM 1063 C CA . SER A 1 138 ? -3.695 3.676 -11.32 1 94.62 138 SER A CA 1
ATOM 1064 C C . SER A 1 138 ? -4.191 4.5 -12.5 1 94.62 138 SER A C 1
ATOM 1066 O O . SER A 1 138 ? -4.008 5.719 -12.531 1 94.62 138 SER A O 1
ATOM 1068 N N . ILE A 1 139 ? -4.801 3.824 -13.43 1 95.81 139 ILE A N 1
ATOM 1069 C CA . ILE A 1 139 ? -5.285 4.48 -14.641 1 95.81 139 ILE A CA 1
ATOM 1070 C C . ILE A 1 139 ? -6.426 5.43 -14.289 1 95.81 139 ILE A C 1
ATOM 1072 O O . ILE A 1 139 ? -6.484 6.555 -14.789 1 95.81 139 ILE A O 1
ATOM 1076 N N . LYS A 1 140 ? -7.348 5.008 -13.438 1 92.81 140 LYS A N 1
ATOM 1077 C CA . LYS A 1 140 ? -8.469 5.844 -13.023 1 92.81 140 LYS A CA 1
ATOM 1078 C C . LYS A 1 140 ? -7.977 7.137 -12.375 1 92.81 140 LYS A C 1
ATOM 1080 O O . LYS A 1 140 ? -8.5 8.219 -12.656 1 92.81 140 LYS A O 1
ATOM 1085 N N . ASN A 1 141 ? -6.992 7.023 -11.531 1 90.25 141 ASN A N 1
ATOM 1086 C CA . ASN A 1 141 ? -6.426 8.188 -10.859 1 90.25 141 ASN A CA 1
ATOM 1087 C C . ASN A 1 141 ? -5.766 9.141 -11.844 1 90.25 141 ASN A C 1
ATOM 1089 O O . ASN A 1 141 ? -5.918 10.359 -11.727 1 90.25 141 ASN A O 1
ATOM 1093 N N . GLU A 1 142 ? -5.062 8.586 -12.789 1 92.31 142 GLU A N 1
ATOM 1094 C CA . GLU A 1 142 ? -4.336 9.398 -13.766 1 92.31 142 GLU A CA 1
ATOM 1095 C C . GLU A 1 142 ? -5.289 10.07 -14.742 1 92.31 142 GLU A C 1
ATOM 1097 O O . GLU A 1 142 ? -4.988 11.141 -15.281 1 92.31 142 GLU A O 1
ATOM 1102 N N . LYS A 1 143 ? -6.449 9.469 -14.961 1 91.94 143 LYS A N 1
ATOM 1103 C CA . LYS A 1 143 ? -7.441 10 -15.891 1 91.94 143 LYS A CA 1
ATOM 1104 C C . LYS A 1 143 ? -7.941 11.367 -15.438 1 91.94 143 LYS A C 1
ATOM 1106 O O . LYS A 1 143 ? -8.398 12.172 -16.25 1 91.94 143 LYS A O 1
ATOM 1111 N N . LEU A 1 144 ? -7.863 11.633 -14.156 1 86.12 144 LEU A N 1
ATOM 1112 C CA . LEU A 1 144 ? -8.32 12.898 -13.586 1 86.12 144 LEU A CA 1
ATOM 1113 C C . LEU A 1 144 ? -7.34 14.023 -13.898 1 86.12 144 LEU A C 1
ATOM 1115 O O . LEU A 1 144 ? -7.664 15.203 -13.734 1 86.12 144 LEU A O 1
ATOM 1119 N N . ARG A 1 145 ? -6.18 13.672 -14.383 1 87.38 145 ARG A N 1
ATOM 1120 C CA . ARG A 1 145 ? -5.148 14.664 -14.672 1 87.38 145 ARG A CA 1
ATOM 1121 C C . ARG A 1 145 ? -5.266 15.172 -16.109 1 87.38 145 ARG A C 1
ATOM 1123 O O . ARG A 1 145 ? -5.562 14.398 -17.016 1 87.38 145 ARG A O 1
ATOM 1130 N N . PRO A 1 146 ? -5.008 16.484 -16.234 1 89.62 146 PRO A N 1
ATOM 1131 C CA . PRO A 1 146 ? -4.992 17 -17.609 1 89.62 146 PRO A CA 1
ATOM 1132 C C . PRO A 1 146 ? -3.934 16.328 -18.469 1 89.62 146 PRO A C 1
ATOM 1134 O O . PRO A 1 146 ? -2.832 16.047 -18 1 89.62 146 PRO A O 1
ATOM 1137 N N . GLY A 1 147 ? -4.266 15.992 -19.719 1 90.12 147 GLY A N 1
ATOM 1138 C CA . GLY A 1 147 ? -3.312 15.414 -20.641 1 90.12 147 GLY A CA 1
ATOM 1139 C C . GLY A 1 147 ? -3.111 13.93 -20.453 1 90.12 147 GLY A C 1
ATOM 1140 O O . GLY A 1 147 ? -2.105 13.367 -20.891 1 90.12 147 GLY A O 1
ATOM 1141 N N . PHE A 1 148 ? -4.039 13.367 -19.891 1 93 148 PHE A N 1
ATOM 1142 C CA . PHE A 1 148 ? -3.961 11.938 -19.609 1 93 148 PHE A CA 1
ATOM 1143 C C . PHE A 1 148 ? -3.719 11.148 -20.891 1 93 148 PHE A C 1
ATOM 1145 O O . PHE A 1 148 ? -4.344 11.414 -21.906 1 93 148 PHE A O 1
ATOM 1152 N N . ASN A 1 149 ? -2.789 10.156 -20.844 1 96.38 149 ASN A N 1
ATOM 1153 C CA . ASN A 1 149 ? -2.463 9.148 -21.859 1 96.38 149 ASN A CA 1
ATOM 1154 C C . ASN A 1 149 ? -2.232 7.781 -21.219 1 96.38 149 ASN A C 1
ATOM 1156 O O . ASN A 1 149 ? -1.282 7.598 -20.453 1 96.38 149 ASN A O 1
ATOM 1160 N N . GLU A 1 150 ? -3.121 6.906 -21.594 1 96.5 150 GLU A N 1
ATOM 1161 C CA . GLU A 1 150 ? -3.084 5.594 -20.953 1 96.5 150 GLU A CA 1
ATOM 1162 C C . GLU A 1 150 ? -1.759 4.887 -21.219 1 96.5 150 GLU A C 1
ATOM 1164 O O . GLU A 1 150 ? -1.135 4.359 -20.297 1 96.5 150 GLU A O 1
ATOM 1169 N N . GLU A 1 151 ? -1.332 4.867 -22.484 1 96.75 151 GLU A N 1
ATOM 1170 C CA . GLU A 1 151 ? -0.094 4.188 -22.859 1 96.75 151 GLU A CA 1
ATOM 1171 C C . GLU A 1 151 ? 1.11 4.816 -22.156 1 96.75 151 GLU A C 1
ATOM 1173 O O . GLU A 1 151 ? 2.018 4.105 -21.719 1 96.75 151 GLU A O 1
ATOM 1178 N N . ALA A 1 152 ? 1.11 6.117 -22.094 1 96.75 152 ALA A N 1
ATOM 1179 C CA . ALA A 1 152 ? 2.199 6.805 -21.406 1 96.75 152 ALA A CA 1
ATOM 1180 C C . ALA A 1 152 ? 2.236 6.438 -19.922 1 96.75 152 ALA A C 1
ATOM 1182 O O . ALA A 1 152 ? 3.312 6.285 -19.344 1 96.75 152 ALA A O 1
ATOM 1183 N N . THR A 1 153 ? 1.089 6.293 -19.328 1 96.88 153 THR A N 1
ATOM 1184 C CA . THR A 1 153 ? 0.994 5.902 -17.922 1 96.88 153 THR A CA 1
ATOM 1185 C C . THR A 1 153 ? 1.541 4.492 -17.719 1 96.88 153 THR A C 1
ATOM 1187 O O . THR A 1 153 ? 2.312 4.25 -16.797 1 96.88 153 THR A O 1
ATOM 1190 N N . LEU A 1 154 ? 1.181 3.6 -18.594 1 98.06 154 LEU A N 1
ATOM 1191 C CA . LEU A 1 154 ? 1.658 2.223 -18.516 1 98.06 154 LEU A CA 1
ATOM 1192 C C . LEU A 1 154 ? 3.178 2.166 -18.656 1 98.06 154 LEU A C 1
ATOM 1194 O O . LEU A 1 154 ? 3.844 1.458 -17.891 1 98.06 154 LEU A O 1
ATOM 1198 N N . GLN A 1 155 ? 3.703 2.896 -19.562 1 97.94 155 GLN A N 1
ATOM 1199 C CA . GLN A 1 155 ? 5.145 2.914 -19.781 1 97.94 155 GLN A CA 1
ATOM 1200 C C . GLN A 1 155 ? 5.875 3.508 -18.578 1 97.94 155 GLN A C 1
ATOM 1202 O O . GLN A 1 155 ? 6.957 3.047 -18.219 1 97.94 155 GLN A O 1
ATOM 1207 N N . LYS A 1 156 ? 5.262 4.512 -18.016 1 97.31 156 LYS A N 1
ATOM 1208 C CA . LYS A 1 156 ? 5.844 5.137 -16.828 1 97.31 156 LYS A CA 1
ATOM 1209 C C . LYS A 1 156 ? 5.941 4.141 -15.68 1 97.31 156 LYS A C 1
ATOM 1211 O O . LYS A 1 156 ? 6.98 4.047 -15.023 1 97.31 156 LYS A O 1
ATOM 1216 N N . VAL A 1 157 ? 4.898 3.406 -15.453 1 97.94 157 VAL A N 1
ATOM 1217 C CA . VAL A 1 157 ? 4.863 2.424 -14.375 1 97.94 157 VAL A CA 1
ATOM 1218 C C . VAL A 1 157 ? 5.848 1.294 -14.672 1 97.94 157 VAL A C 1
ATOM 1220 O O . VAL A 1 157 ? 6.582 0.85 -13.789 1 97.94 157 VAL A O 1
ATOM 1223 N N . ARG A 1 158 ? 5.852 0.839 -15.922 1 98.31 158 ARG A N 1
ATOM 1224 C CA . ARG A 1 158 ? 6.766 -0.229 -16.328 1 98.31 158 ARG A CA 1
ATOM 1225 C C . ARG A 1 158 ? 8.219 0.182 -16.109 1 98.31 158 ARG A C 1
ATOM 1227 O O . ARG A 1 158 ? 9.023 -0.601 -15.602 1 98.31 158 ARG A O 1
ATOM 1234 N N . LYS A 1 159 ? 8.523 1.373 -16.547 1 98 159 LYS A N 1
ATOM 1235 C CA . LYS A 1 159 ? 9.883 1.888 -16.375 1 98 159 LYS A CA 1
ATOM 1236 C C . LYS A 1 159 ? 10.25 2.021 -14.906 1 98 159 LYS A C 1
ATOM 1238 O O . LYS A 1 159 ? 11.375 1.73 -14.508 1 98 159 LYS A O 1
ATOM 1243 N N . TYR A 1 160 ? 9.305 2.475 -14.164 1 98.12 160 TYR A N 1
ATOM 1244 C CA . TYR A 1 160 ? 9.477 2.611 -12.719 1 98.12 160 TYR A CA 1
ATOM 1245 C C . TYR A 1 160 ? 9.852 1.275 -12.086 1 98.12 160 TYR A C 1
ATOM 1247 O O . TYR A 1 160 ? 10.812 1.188 -11.328 1 98.12 160 TYR A O 1
ATOM 1255 N N . CYS A 1 161 ? 9.117 0.228 -12.391 1 98.19 161 CYS A N 1
ATOM 1256 C CA . CYS A 1 161 ? 9.383 -1.113 -11.883 1 98.19 161 CYS A CA 1
ATOM 1257 C C . CYS A 1 161 ? 10.719 -1.633 -12.391 1 98.19 161 CYS A C 1
ATOM 1259 O O . CYS A 1 161 ? 11.531 -2.139 -11.617 1 98.19 161 CYS A O 1
ATOM 1261 N N . PHE A 1 162 ? 10.953 -1.462 -13.672 1 98.25 162 PHE A N 1
ATOM 1262 C CA . PHE A 1 162 ? 12.148 -1.966 -14.328 1 98.25 162 PHE A CA 1
ATOM 1263 C C . PHE A 1 162 ? 13.406 -1.352 -13.711 1 98.25 162 PHE A C 1
ATOM 1265 O O . PHE A 1 162 ? 14.328 -2.07 -13.336 1 98.25 162 PHE A O 1
ATOM 1272 N N . ASP A 1 163 ? 13.43 -0.051 -13.594 1 97.94 163 ASP A N 1
ATOM 1273 C CA . ASP A 1 163 ? 14.594 0.654 -13.07 1 97.94 163 ASP A CA 1
ATOM 1274 C C . ASP A 1 163 ? 14.906 0.212 -11.648 1 97.94 163 ASP A C 1
ATOM 1276 O O . ASP A 1 163 ? 16.062 -0.008 -11.297 1 97.94 163 ASP A O 1
ATOM 1280 N N . ASN A 1 164 ? 13.875 0.078 -10.844 1 98.12 164 ASN A N 1
ATOM 1281 C CA . ASN A 1 164 ? 14.078 -0.316 -9.453 1 98.12 164 ASN A CA 1
ATOM 1282 C C . ASN A 1 164 ? 14.594 -1.749 -9.344 1 98.12 164 ASN A C 1
ATOM 1284 O O . ASN A 1 164 ? 15.477 -2.039 -8.531 1 98.12 164 ASN A O 1
ATOM 1288 N N . LEU A 1 165 ? 14.055 -2.621 -10.172 1 98.38 165 LEU A N 1
ATOM 1289 C CA . LEU A 1 165 ? 14.492 -4.012 -10.141 1 98.38 165 LEU A CA 1
ATOM 1290 C C . LEU A 1 165 ? 15.93 -4.148 -10.633 1 98.38 165 LEU A C 1
ATOM 1292 O O . LEU A 1 165 ? 16.719 -4.895 -10.055 1 98.38 165 LEU A O 1
ATOM 1296 N N . VAL A 1 166 ? 16.266 -3.441 -11.664 1 98 166 VAL A N 1
ATOM 1297 C CA . VAL A 1 166 ? 17.625 -3.467 -12.195 1 98 166 VAL A CA 1
ATOM 1298 C C . VAL A 1 166 ? 18.594 -2.916 -11.156 1 98 166 VAL A C 1
ATOM 1300 O O . VAL A 1 166 ? 19.656 -3.496 -10.922 1 98 166 VAL A O 1
ATOM 1303 N N . GLU A 1 167 ? 18.234 -1.832 -10.547 1 97.44 167 GLU A N 1
ATOM 1304 C CA . GLU A 1 167 ? 19.062 -1.252 -9.5 1 97.44 167 GLU A CA 1
ATOM 1305 C C . GLU A 1 167 ? 19.25 -2.229 -8.336 1 97.44 167 GLU A C 1
ATOM 1307 O O . GLU A 1 167 ? 20.297 -2.236 -7.691 1 97.44 167 GLU A O 1
ATOM 1312 N N . ALA A 1 168 ? 18.266 -3.057 -8.133 1 96.62 168 ALA A N 1
ATOM 1313 C CA . ALA A 1 168 ? 18.328 -4.059 -7.07 1 96.62 168 ALA A CA 1
ATOM 1314 C C . ALA A 1 168 ? 19.188 -5.25 -7.484 1 96.62 168 ALA A C 1
ATOM 1316 O O . ALA A 1 168 ? 19.391 -6.184 -6.703 1 96.62 168 ALA A O 1
ATOM 1317 N N . GLY A 1 169 ? 19.641 -5.352 -8.727 1 96.62 169 GLY A N 1
ATOM 1318 C CA . GLY A 1 169 ? 20.516 -6.414 -9.188 1 96.62 169 GLY A CA 1
ATOM 1319 C C . GLY A 1 169 ? 19.797 -7.5 -9.961 1 96.62 169 GLY A C 1
ATOM 1320 O O . GLY A 1 169 ? 20.344 -8.578 -10.18 1 96.62 169 GLY A O 1
ATOM 1321 N N . ILE A 1 170 ? 18.531 -7.262 -10.234 1 95.12 170 ILE A N 1
ATOM 1322 C CA . ILE A 1 170 ? 17.766 -8.242 -11 1 95.12 170 ILE A CA 1
ATOM 1323 C C . ILE A 1 170 ? 18.016 -8.031 -12.492 1 95.12 170 ILE A C 1
ATOM 1325 O O . ILE A 1 170 ? 17.672 -6.984 -13.047 1 95.12 170 ILE A O 1
ATOM 1329 N N . SER A 1 171 ? 18.578 -9.133 -13.023 1 86.94 171 SER A N 1
ATOM 1330 C CA . SER A 1 171 ? 18.875 -9.047 -14.453 1 86.94 171 SER A CA 1
ATOM 1331 C C . SER A 1 171 ? 17.656 -9.367 -15.297 1 86.94 171 SER A C 1
ATOM 1333 O O . SER A 1 171 ? 16.969 -10.359 -15.047 1 86.94 171 SER A O 1
ATOM 1335 N N . SER A 1 172 ? 17.188 -8.594 -16.219 1 88.38 172 SER A N 1
ATOM 1336 C CA . SER A 1 172 ? 16.125 -8.797 -17.203 1 88.38 172 SER A CA 1
ATOM 1337 C C . SER A 1 172 ? 14.797 -9.109 -16.516 1 88.38 172 SER A C 1
ATOM 1339 O O . SER A 1 172 ? 14.211 -10.172 -16.75 1 88.38 172 SER A O 1
ATOM 1341 N N . PRO A 1 173 ? 14.383 -8.32 -15.68 1 95 173 PRO A N 1
ATOM 1342 C CA . PRO A 1 173 ? 13.125 -8.57 -14.969 1 95 173 PRO A CA 1
ATOM 1343 C C . PRO A 1 173 ? 11.938 -8.734 -15.914 1 95 173 PRO A C 1
ATOM 1345 O O . PRO A 1 173 ? 11.82 -8 -16.906 1 95 173 PRO A O 1
ATOM 1348 N N . GLN A 1 174 ? 11.148 -9.766 -15.719 1 96.94 174 GLN A N 1
ATOM 1349 C CA . GLN A 1 174 ? 9.875 -9.93 -16.406 1 96.94 174 GLN A CA 1
ATOM 1350 C C . GLN A 1 174 ? 8.742 -9.25 -15.633 1 96.94 174 GLN A C 1
ATOM 1352 O O . GLN A 1 174 ? 8.398 -9.672 -14.531 1 96.94 174 GLN A O 1
ATOM 1357 N N . ILE A 1 175 ? 8.195 -8.203 -16.25 1 98.62 175 ILE A N 1
ATOM 1358 C CA . ILE A 1 175 ? 7.223 -7.367 -15.555 1 98.62 175 ILE A CA 1
ATOM 1359 C C . ILE A 1 175 ? 5.879 -7.422 -16.281 1 98.62 175 ILE A C 1
ATOM 1361 O O . ILE A 1 175 ? 5.824 -7.289 -17.5 1 98.62 175 ILE A O 1
ATOM 1365 N N . PHE A 1 176 ? 4.805 -7.605 -15.547 1 98.81 176 PHE A N 1
ATOM 1366 C CA . PHE A 1 176 ? 3.451 -7.586 -16.094 1 98.81 176 PHE A CA 1
ATOM 1367 C C . PHE A 1 176 ? 2.582 -6.59 -15.336 1 98.81 176 PHE A C 1
ATOM 1369 O O . PHE A 1 176 ? 2.457 -6.672 -14.109 1 98.81 176 PHE A O 1
ATOM 1376 N N . LEU A 1 177 ? 2.035 -5.625 -16.031 1 98.81 177 LEU A N 1
ATOM 1377 C CA . LEU A 1 177 ? 1.018 -4.738 -15.484 1 98.81 177 LEU A CA 1
ATOM 1378 C C . LEU A 1 177 ? -0.375 -5.336 -15.656 1 98.81 177 LEU A C 1
ATOM 1380 O O . LEU A 1 177 ? -0.789 -5.637 -16.781 1 98.81 177 LEU A O 1
ATOM 1384 N N . VAL A 1 178 ? -1.113 -5.48 -14.484 1 98.75 178 VAL A N 1
ATOM 1385 C CA . VAL A 1 178 ? -2.369 -6.207 -14.641 1 98.75 178 VAL A CA 1
ATOM 1386 C C . VAL A 1 178 ? -3.449 -5.555 -13.773 1 98.75 178 VAL A C 1
ATOM 1388 O O . VAL A 1 178 ? -3.152 -4.688 -12.953 1 98.75 178 VAL A O 1
ATOM 1391 N N . SER A 1 179 ? -4.633 -5.871 -14.008 1 98 179 SER A N 1
ATOM 1392 C CA . SER A 1 179 ? -5.785 -5.727 -13.125 1 98 179 SER A CA 1
ATOM 1393 C C . SER A 1 179 ? -6.566 -7.027 -13.016 1 98 179 SER A C 1
ATOM 1395 O O . SER A 1 179 ? -7.023 -7.574 -14.023 1 98 179 SER A O 1
ATOM 1397 N N . SER A 1 180 ? -6.746 -7.469 -11.781 1 95.62 180 SER A N 1
ATOM 1398 C CA . SER A 1 180 ? -7.473 -8.719 -11.57 1 95.62 180 SER A CA 1
ATOM 1399 C C . SER A 1 180 ? -8.953 -8.562 -11.922 1 95.62 180 SER A C 1
ATOM 1401 O O . SER A 1 180 ? -9.641 -9.547 -12.188 1 95.62 180 SER A O 1
ATOM 1403 N N . TRP A 1 181 ? -9.391 -7.32 -11.984 1 92 181 TRP A N 1
ATOM 1404 C CA . TRP A 1 181 ? -10.789 -7.055 -12.281 1 92 181 TRP A CA 1
ATOM 1405 C C . TRP A 1 181 ? -11.016 -6.926 -13.781 1 92 181 TRP A C 1
ATOM 1407 O O . TRP A 1 181 ? -12.141 -7.078 -14.266 1 92 181 TRP A O 1
ATOM 1417 N N . TYR A 1 182 ? -10.016 -6.656 -14.5 1 94.5 182 TYR A N 1
ATOM 1418 C CA . TYR A 1 182 ? -10.07 -6.527 -15.953 1 94.5 182 TYR A CA 1
ATOM 1419 C C . TYR A 1 182 ? -9.055 -7.445 -16.625 1 94.5 182 TYR A C 1
ATOM 1421 O O . TYR A 1 182 ? -8.031 -6.984 -17.125 1 94.5 182 TYR A O 1
ATOM 1429 N N . GLN A 1 183 ? -9.406 -8.672 -16.797 1 94.75 183 GLN A N 1
ATOM 1430 C CA . GLN A 1 183 ? -8.484 -9.734 -17.188 1 94.75 183 GLN A CA 1
ATOM 1431 C C . GLN A 1 183 ? -8.164 -9.664 -18.672 1 94.75 183 GLN A C 1
ATOM 1433 O O . GLN A 1 183 ? -7.219 -10.297 -19.141 1 94.75 183 GLN A O 1
ATOM 1438 N N . LYS A 1 184 ? -8.883 -8.906 -19.422 1 95.06 184 LYS A N 1
ATOM 1439 C CA . LYS A 1 184 ? -8.648 -8.789 -20.859 1 95.06 184 LYS A CA 1
ATOM 1440 C C . LYS A 1 184 ? -7.785 -7.566 -21.172 1 95.06 184 LYS A C 1
ATOM 1442 O O . LYS A 1 184 ? -7.398 -7.355 -22.328 1 95.06 184 LYS A O 1
ATOM 1447 N N . LYS A 1 185 ? -7.438 -6.844 -20.125 1 95.75 185 LYS A N 1
ATOM 1448 C CA . LYS A 1 185 ? -6.711 -5.594 -20.328 1 95.75 185 LYS A CA 1
ATOM 1449 C C . LYS A 1 185 ? -5.262 -5.719 -19.875 1 95.75 185 LYS A C 1
ATOM 1451 O O . LYS A 1 185 ? -4.906 -6.664 -19.172 1 95.75 185 LYS A O 1
ATOM 1456 N N . TYR A 1 186 ? -4.457 -4.836 -20.406 1 97.56 186 TYR A N 1
ATOM 1457 C CA . TYR A 1 186 ? -3.051 -4.703 -20.031 1 97.56 186 TYR A CA 1
ATOM 1458 C C . TYR A 1 186 ? -2.277 -5.973 -20.359 1 97.56 186 TYR A C 1
ATOM 1460 O O . TYR A 1 186 ? -2.324 -6.461 -21.5 1 97.56 186 TYR A O 1
ATOM 1468 N N . ASP A 1 187 ? -1.487 -6.469 -19.328 1 98.31 187 ASP A N 1
ATOM 1469 C CA . ASP A 1 187 ? -0.602 -7.594 -19.609 1 98.31 187 ASP A CA 1
ATOM 1470 C C . ASP A 1 187 ? -1.184 -8.898 -19.062 1 98.31 187 ASP A C 1
ATOM 1472 O O . ASP A 1 187 ? -0.495 -9.922 -19.016 1 98.31 187 ASP A O 1
ATOM 1476 N N . PHE A 1 188 ? -2.434 -8.906 -18.688 1 97.88 188 PHE A N 1
ATOM 1477 C CA . PHE A 1 188 ? -2.98 -10.094 -18.047 1 97.88 188 PHE A CA 1
ATOM 1478 C C . PHE A 1 188 ? -2.988 -11.273 -19.016 1 97.88 188 PHE A C 1
ATOM 1480 O O . PHE A 1 188 ? -2.553 -12.367 -18.656 1 97.88 188 PHE A O 1
ATOM 1487 N N . PRO A 1 189 ? -3.379 -11.141 -20.266 1 96.75 189 PRO A N 1
ATOM 1488 C CA . PRO A 1 189 ? -3.309 -12.266 -21.203 1 96.75 189 PRO A CA 1
ATOM 1489 C C . PRO A 1 189 ? -1.882 -12.773 -21.406 1 96.75 189 PRO A C 1
ATOM 1491 O O . PRO A 1 189 ? -1.657 -13.984 -21.484 1 96.75 189 PRO A O 1
ATOM 1494 N N . LEU A 1 190 ? -0.98 -11.828 -21.484 1 97.38 190 LEU A N 1
ATOM 1495 C CA . LEU A 1 190 ? 0.42 -12.203 -21.656 1 97.38 190 LEU A CA 1
ATOM 1496 C C . LEU A 1 190 ? 0.937 -12.945 -20.438 1 97.38 190 LEU A C 1
ATOM 1498 O O . LEU A 1 190 ? 1.704 -13.906 -20.562 1 97.38 190 LEU A O 1
ATOM 1502 N N . LEU A 1 191 ? 0.565 -12.484 -19.219 1 97.12 191 LEU A N 1
ATOM 1503 C CA . LEU A 1 191 ? 0.932 -13.164 -17.984 1 97.12 191 LEU A CA 1
ATOM 1504 C C . LEU A 1 191 ? 0.432 -14.609 -17.984 1 97.12 191 LEU A C 1
ATOM 1506 O O . LEU A 1 191 ? 1.184 -15.531 -17.656 1 97.12 191 LEU A O 1
ATOM 1510 N N . GLN A 1 192 ? -0.79 -14.797 -18.359 1 93.62 192 GLN A N 1
ATOM 1511 C CA . GLN A 1 192 ? -1.383 -16.125 -18.406 1 93.62 192 GLN A CA 1
ATOM 1512 C C . GLN A 1 192 ? -0.621 -17.047 -19.359 1 93.62 192 GLN A C 1
ATOM 1514 O O . GLN A 1 192 ? -0.318 -18.188 -19.016 1 93.62 192 GLN A O 1
ATOM 1519 N N . ARG A 1 193 ? -0.301 -16.516 -20.5 1 93.44 193 ARG A N 1
ATOM 1520 C CA . ARG A 1 193 ? 0.426 -17.297 -21.5 1 93.44 193 ARG A CA 1
ATOM 1521 C C . ARG A 1 193 ? 1.821 -17.656 -21 1 93.44 193 ARG A C 1
ATOM 1523 O O . ARG A 1 193 ? 2.291 -18.781 -21.203 1 93.44 193 ARG A O 1
ATOM 1530 N N . THR A 1 194 ? 2.406 -16.703 -20.406 1 91.88 194 THR A N 1
ATOM 1531 C CA . THR A 1 194 ? 3.752 -16.922 -19.891 1 91.88 194 THR A CA 1
ATOM 1532 C C . THR A 1 194 ? 3.744 -18 -18.812 1 91.88 194 THR A C 1
ATOM 1534 O O . THR A 1 194 ? 4.617 -18.875 -18.797 1 91.88 194 THR A O 1
ATOM 1537 N N . LEU A 1 195 ? 2.801 -17.969 -17.922 1 90.75 195 LEU A N 1
ATOM 1538 C CA . LEU A 1 195 ? 2.678 -18.969 -16.875 1 90.75 195 LEU A CA 1
ATOM 1539 C C . LEU A 1 195 ? 2.432 -20.359 -17.453 1 90.75 195 LEU A C 1
ATOM 1541 O O . LEU A 1 195 ? 3.021 -21.344 -17.016 1 90.75 195 LEU A O 1
ATOM 1545 N N . GLU A 1 196 ? 1.646 -20.406 -18.438 1 87.62 196 GLU A N 1
ATOM 1546 C CA . GLU A 1 196 ? 1.361 -21.672 -19.109 1 87.62 196 GLU A CA 1
ATOM 1547 C C . GLU A 1 196 ? 2.613 -22.234 -19.766 1 87.62 196 GLU A C 1
ATOM 1549 O O . GLU A 1 196 ? 2.85 -23.453 -19.719 1 87.62 196 GLU A O 1
ATOM 1554 N N . ASN A 1 197 ? 3.344 -21.359 -20.344 1 86.69 197 ASN A N 1
ATOM 1555 C CA . ASN A 1 197 ? 4.586 -21.781 -20.984 1 86.69 197 ASN A CA 1
ATOM 1556 C C . ASN A 1 197 ? 5.586 -22.312 -19.953 1 86.69 197 ASN A C 1
ATOM 1558 O O . ASN A 1 197 ? 6.293 -23.281 -20.219 1 86.69 197 ASN A O 1
ATOM 1562 N N . GLU A 1 198 ? 5.652 -21.672 -18.812 1 82.75 198 GLU A N 1
ATOM 1563 C CA . GLU A 1 198 ? 6.543 -22.125 -17.75 1 82.75 198 GLU A CA 1
ATOM 1564 C C . GLU A 1 198 ? 6.125 -23.5 -17.219 1 82.75 198 GLU A C 1
ATOM 1566 O O . GLU A 1 198 ? 6.977 -24.328 -16.906 1 82.75 198 GLU A O 1
ATOM 1571 N N . ILE A 1 199 ? 4.891 -23.734 -17.141 1 84.06 199 ILE A N 1
ATOM 1572 C CA . ILE A 1 199 ? 4.34 -25 -16.672 1 84.06 199 ILE A CA 1
ATOM 1573 C C . ILE A 1 199 ? 4.684 -26.109 -17.672 1 84.06 199 ILE A C 1
ATOM 1575 O O . ILE A 1 199 ? 5.16 -27.172 -17.281 1 84.06 199 ILE A O 1
ATOM 1579 N N . LYS A 1 200 ? 4.574 -25.844 -18.906 1 82.62 200 LYS A N 1
ATOM 1580 C CA . LYS A 1 200 ? 4.828 -26.828 -19.953 1 82.62 200 LYS A CA 1
ATOM 1581 C C . LYS A 1 200 ? 6.316 -27.156 -20.047 1 82.62 200 LYS A C 1
ATOM 1583 O O . LYS A 1 200 ? 6.691 -28.297 -20.297 1 82.62 200 LYS A O 1
ATOM 1588 N N . ALA A 1 201 ? 7.086 -26.141 -19.875 1 79.06 201 ALA A N 1
ATOM 1589 C CA . ALA A 1 201 ? 8.531 -26.328 -19.953 1 79.06 201 ALA A CA 1
ATOM 1590 C C . ALA A 1 201 ? 9.016 -27.25 -18.844 1 79.06 201 ALA A C 1
ATOM 1592 O O . ALA A 1 201 ? 9.914 -28.078 -19.047 1 79.06 201 ALA A O 1
ATOM 1593 N N . LYS A 1 202 ? 8.484 -27.156 -17.734 1 76.69 202 LYS A N 1
ATOM 1594 C CA . LYS A 1 202 ? 8.867 -28 -16.609 1 76.69 202 LYS A CA 1
ATOM 1595 C C . LYS A 1 202 ? 8.375 -29.422 -16.797 1 76.69 202 LYS A C 1
ATOM 1597 O O . LYS A 1 202 ? 9.062 -30.375 -16.406 1 76.69 202 LYS A O 1
ATOM 1602 N N . GLU A 1 203 ? 7.242 -29.578 -17.375 1 73.69 203 GLU A N 1
ATOM 1603 C CA . GLU A 1 203 ? 6.703 -30.906 -17.656 1 73.69 203 GLU A CA 1
ATOM 1604 C C . GLU A 1 203 ? 7.582 -31.656 -18.641 1 73.69 203 GLU A C 1
ATOM 1606 O O . GLU A 1 203 ? 7.785 -32.875 -18.5 1 73.69 203 GLU A O 1
ATOM 1611 N N . THR A 1 204 ? 8.078 -30.891 -19.578 1 68.88 204 THR A N 1
ATOM 1612 C CA . THR A 1 204 ? 8.891 -31.516 -20.609 1 68.88 204 THR A CA 1
ATOM 1613 C C . THR A 1 204 ? 10.266 -31.891 -20.078 1 68.88 204 THR A C 1
ATOM 1615 O O . THR A 1 204 ? 10.82 -32.938 -20.438 1 68.88 204 THR A O 1
ATOM 1618 N N . SER A 1 205 ? 10.797 -31.078 -19.25 1 64.12 205 SER A N 1
ATOM 1619 C CA . SER A 1 205 ? 12.102 -31.391 -18.672 1 64.12 205 SER A CA 1
ATOM 1620 C C . SER A 1 205 ? 12.047 -32.625 -17.797 1 64.12 205 SER A C 1
ATOM 1622 O O . SER A 1 205 ? 13.016 -33.406 -17.734 1 64.12 205 SER A O 1
ATOM 1624 N N . PHE A 1 206 ? 10.992 -32.875 -17.172 1 53.72 206 PHE A N 1
ATOM 1625 C CA . PHE A 1 206 ? 10.836 -34.062 -16.328 1 53.72 206 PHE A CA 1
ATOM 1626 C C . PHE A 1 206 ? 10.578 -35.312 -17.188 1 53.72 206 PHE A C 1
ATOM 1628 O O . PHE A 1 206 ? 10.992 -36.406 -16.828 1 53.72 206 PHE A O 1
ATOM 1635 N N . LYS A 1 207 ? 9.938 -35.125 -18.281 1 53.94 207 LYS A N 1
ATOM 1636 C CA . LYS A 1 207 ? 9.695 -36.281 -19.156 1 53.94 207 LYS A CA 1
ATOM 1637 C C . LYS A 1 207 ? 10.984 -36.719 -19.844 1 53.94 207 LYS A C 1
ATOM 1639 O O . LYS A 1 207 ? 11.148 -37.906 -20.172 1 53.94 207 LYS A O 1
ATOM 1644 N N . THR A 1 208 ? 11.828 -35.844 -20.078 1 50.81 208 THR A N 1
ATOM 1645 C CA . THR A 1 208 ? 13.062 -36.25 -20.75 1 50.81 208 THR A CA 1
ATOM 1646 C C . THR A 1 208 ? 14.125 -36.656 -19.75 1 50.81 208 THR A C 1
ATOM 1648 O O . THR A 1 208 ? 15.172 -37.188 -20.125 1 50.81 208 THR A O 1
ATOM 1651 N N . SER A 1 209 ? 13.867 -36.469 -18.484 1 40.19 209 SER A N 1
ATOM 1652 C CA . SER A 1 209 ? 14.844 -37 -17.547 1 40.19 209 SER A CA 1
ATOM 1653 C C . SER A 1 209 ? 14.453 -38.406 -17.094 1 40.19 209 SER A C 1
ATOM 1655 O O . SER A 1 209 ? 13.273 -38.719 -16.938 1 40.19 209 SER A O 1
ATOM 1657 N N . MET B 1 1 ? 35.5 48.875 7.25 1 24.72 1 MET B N 1
ATOM 1658 C CA . MET B 1 1 ? 34.094 49.188 6.926 1 24.72 1 MET B CA 1
ATOM 1659 C C . MET B 1 1 ? 33.188 48 7.258 1 24.72 1 MET B C 1
ATOM 1661 O O . MET B 1 1 ? 32 48 6.926 1 24.72 1 MET B O 1
ATOM 1665 N N . SER B 1 2 ? 33.719 46.719 7.617 1 23.95 2 SER B N 1
ATOM 1666 C CA . SER B 1 2 ? 33.156 45.375 7.527 1 23.95 2 SER B CA 1
ATOM 1667 C C . SER B 1 2 ? 32.188 45.125 8.672 1 23.95 2 SER B C 1
ATOM 1669 O O . SER B 1 2 ? 31.578 44.031 8.742 1 23.95 2 SER B O 1
ATOM 1671 N N . ALA B 1 3 ? 32.281 45.719 9.93 1 32.94 3 ALA B N 1
ATOM 1672 C CA . ALA B 1 3 ? 31.734 45.469 11.258 1 32.94 3 ALA B CA 1
ATOM 1673 C C . ALA B 1 3 ? 30.234 45.781 11.305 1 32.94 3 ALA B C 1
ATOM 1675 O O . ALA B 1 3 ? 29.609 45.656 12.359 1 32.94 3 ALA B O 1
ATOM 1676 N N . ARG B 1 4 ? 29.703 46.531 10.438 1 28.97 4 ARG B N 1
ATOM 1677 C CA . ARG B 1 4 ? 28.406 47.125 10.734 1 28.97 4 ARG B CA 1
ATOM 1678 C C . ARG B 1 4 ? 27.281 46.094 10.586 1 28.97 4 ARG B C 1
ATOM 1680 O O . ARG B 1 4 ? 26.203 46.281 11.156 1 28.97 4 ARG B O 1
ATOM 1687 N N . GLU B 1 5 ? 27.25 45.188 9.484 1 29.98 5 GLU B N 1
ATOM 1688 C CA . GLU B 1 5 ? 26 44.562 9.055 1 29.98 5 GLU B CA 1
ATOM 1689 C C . GLU B 1 5 ? 25.625 43.375 9.953 1 29.98 5 GLU B C 1
ATOM 1691 O O . GLU B 1 5 ? 24.719 42.625 9.633 1 29.98 5 GLU B O 1
ATOM 1696 N N . GLU B 1 6 ? 26.203 43.219 11.133 1 31.61 6 GLU B N 1
ATOM 1697 C CA . GLU B 1 6 ? 25.938 42.188 12.117 1 31.61 6 GLU B CA 1
ATOM 1698 C C . GLU B 1 6 ? 24.531 42.312 12.695 1 31.61 6 GLU B C 1
ATOM 1700 O O . GLU B 1 6 ? 24.094 41.5 13.508 1 31.61 6 GLU B O 1
ATOM 1705 N N . GLY B 1 7 ? 23.969 43.625 12.648 1 31.14 7 GLY B N 1
ATOM 1706 C CA . GLY B 1 7 ? 22.859 43.938 13.539 1 31.14 7 GLY B CA 1
ATOM 1707 C C . GLY B 1 7 ? 21.609 43.156 13.234 1 31.14 7 GLY B C 1
ATOM 1708 O O . GLY B 1 7 ? 20.828 42.844 14.141 1 31.14 7 GLY B O 1
ATOM 1709 N N . ASN B 1 8 ? 21.062 43.281 11.977 1 32.78 8 ASN B N 1
ATOM 1710 C CA . ASN B 1 8 ? 19.641 43.094 11.656 1 32.78 8 ASN B CA 1
ATOM 1711 C C . ASN B 1 8 ? 19.25 41.625 11.688 1 32.78 8 ASN B C 1
ATOM 1713 O O . ASN B 1 8 ? 18.141 41.281 11.266 1 32.78 8 ASN B O 1
ATOM 1717 N N . LEU B 1 9 ? 20.156 40.719 11.648 1 33.31 9 LEU B N 1
ATOM 1718 C CA . LEU B 1 9 ? 19.734 39.312 11.547 1 33.31 9 LEU B CA 1
ATOM 1719 C C . LEU B 1 9 ? 19.016 38.875 12.82 1 33.31 9 LEU B C 1
ATOM 1721 O O . LEU B 1 9 ? 18.406 37.812 12.859 1 33.31 9 LEU B O 1
ATOM 1725 N N . SER B 1 10 ? 19.297 39.531 14.031 1 33.75 10 SER B N 1
ATOM 1726 C CA . SER B 1 10 ? 18.766 39.094 15.328 1 33.75 10 SER B CA 1
ATOM 1727 C C . SER B 1 10 ? 17.266 39.312 15.398 1 33.75 10 SER B C 1
ATOM 1729 O O . SER B 1 10 ? 16.562 38.562 16.109 1 33.75 10 SER B O 1
ATOM 1731 N N . GLU B 1 11 ? 16.672 40.438 14.867 1 34.12 11 GLU B N 1
ATOM 1732 C CA . GLU B 1 11 ? 15.289 40.812 15.086 1 34.12 11 GLU B CA 1
ATOM 1733 C C . GLU B 1 11 ? 14.328 39.812 14.453 1 34.12 11 GLU B C 1
ATOM 1735 O O . GLU B 1 11 ? 13.133 39.844 14.75 1 34.12 11 GLU B O 1
ATOM 1740 N N . LEU B 1 12 ? 14.641 39.312 13.289 1 36.56 12 LEU B N 1
ATOM 1741 C CA . LEU B 1 12 ? 13.695 38.375 12.656 1 36.56 12 LEU B CA 1
ATOM 1742 C C . LEU B 1 12 ? 13.391 37.188 13.57 1 36.56 12 LEU B C 1
ATOM 1744 O O . LEU B 1 12 ? 12.438 36.469 13.336 1 36.56 12 LEU B O 1
ATOM 1748 N N . THR B 1 13 ? 14.203 36.875 14.539 1 37.06 13 THR B N 1
ATOM 1749 C CA . THR B 1 13 ? 13.984 35.812 15.523 1 37.06 13 THR B CA 1
ATOM 1750 C C . THR B 1 13 ? 12.859 36.188 16.484 1 37.06 13 THR B C 1
ATOM 1752 O O . THR B 1 13 ? 12.117 35.312 16.953 1 37.06 13 THR B O 1
ATOM 1755 N N . ALA B 1 14 ? 12.758 37.438 17.156 1 35.94 14 ALA B N 1
ATOM 1756 C CA . ALA B 1 14 ? 12.062 37.75 18.406 1 35.94 14 ALA B CA 1
ATOM 1757 C C . ALA B 1 14 ? 10.578 37.969 18.156 1 35.94 14 ALA B C 1
ATOM 1759 O O . ALA B 1 14 ? 9.828 38.281 19.094 1 35.94 14 ALA B O 1
ATOM 1760 N N . SER B 1 15 ? 10.109 38.562 17.109 1 39.44 15 SER B N 1
ATOM 1761 C CA . SER B 1 15 ? 8.656 38.688 17.062 1 39.44 15 SER B CA 1
ATOM 1762 C C . SER B 1 15 ? 7.98 37.312 17.125 1 39.44 15 SER B C 1
ATOM 1764 O O . SER B 1 15 ? 8.305 36.406 16.344 1 39.44 15 SER B O 1
ATOM 1766 N N . GLY B 1 16 ? 7.586 36.719 18.25 1 42.53 16 GLY B N 1
ATOM 1767 C CA . GLY B 1 16 ? 7.164 35.438 18.797 1 42.53 16 GLY B CA 1
ATOM 1768 C C . GLY B 1 16 ? 6.211 34.688 17.875 1 42.53 16 GLY B C 1
ATOM 1769 O O . GLY B 1 16 ? 5.281 34.031 18.328 1 42.53 16 GLY B O 1
ATOM 1770 N N . LYS B 1 17 ? 5.973 35.094 16.703 1 51.25 17 LYS B N 1
ATOM 1771 C CA . LYS B 1 17 ? 4.902 34.469 15.938 1 51.25 17 LYS B CA 1
ATOM 1772 C C . LYS B 1 17 ? 5.086 32.969 15.883 1 51.25 17 LYS B C 1
ATOM 1774 O O . LYS B 1 17 ? 6.121 32.469 15.422 1 51.25 17 LYS B O 1
ATOM 1779 N N . THR B 1 18 ? 4.492 32.156 16.875 1 58.81 18 THR B N 1
ATOM 1780 C CA . THR B 1 18 ? 4.531 30.703 17.031 1 58.81 18 THR B CA 1
ATOM 1781 C C . THR B 1 18 ? 3.986 30.016 15.789 1 58.81 18 THR B C 1
ATOM 1783 O O . THR B 1 18 ? 2.836 30.234 15.406 1 58.81 18 THR B O 1
ATOM 1786 N N . THR B 1 19 ? 4.906 29.641 14.789 1 79.44 19 THR B N 1
ATOM 1787 C CA . THR B 1 19 ? 4.527 28.844 13.625 1 79.44 19 THR B CA 1
ATOM 1788 C C . THR B 1 19 ? 4.273 27.391 14.023 1 79.44 19 THR B C 1
ATOM 1790 O O . THR B 1 19 ? 4.863 26.891 14.984 1 79.44 19 THR B O 1
ATOM 1793 N N . LEU B 1 20 ? 3.123 26.906 13.641 1 89.5 20 LEU B N 1
ATOM 1794 C CA . LEU B 1 20 ? 2.799 25.5 13.836 1 89.5 20 LEU B CA 1
ATOM 1795 C C . LEU B 1 20 ? 3.145 24.688 12.586 1 89.5 20 LEU B C 1
ATOM 1797 O O . LEU B 1 20 ? 2.686 25 11.492 1 89.5 20 LEU B O 1
ATOM 1801 N N . ASP B 1 21 ? 4.094 23.75 12.766 1 94.56 21 ASP B N 1
ATOM 1802 C CA . ASP B 1 21 ? 4.496 22.859 11.688 1 94.56 21 ASP B CA 1
ATOM 1803 C C . ASP B 1 21 ? 3.852 21.484 11.836 1 94.56 21 ASP B C 1
ATOM 1805 O O . ASP B 1 21 ? 4.168 20.734 12.773 1 94.56 21 ASP B O 1
ATOM 1809 N N . ILE B 1 22 ? 2.951 21.141 10.891 1 95.19 22 ILE B N 1
ATOM 1810 C CA . ILE B 1 22 ? 2.258 19.859 10.883 1 95.19 22 ILE B CA 1
ATOM 1811 C C . ILE B 1 22 ? 2.873 18.953 9.828 1 95.19 22 ILE B C 1
ATOM 1813 O O . ILE B 1 22 ? 2.873 19.281 8.641 1 95.19 22 ILE B O 1
ATOM 1817 N N . ALA B 1 23 ? 3.367 17.828 10.227 1 97.62 23 ALA B N 1
ATOM 1818 C CA . ALA B 1 23 ? 3.998 16.906 9.289 1 97.62 23 ALA B CA 1
ATOM 1819 C C . ALA B 1 23 ? 3.031 15.805 8.875 1 97.62 23 ALA B C 1
ATOM 1821 O O . ALA B 1 23 ? 2.42 15.148 9.719 1 97.62 23 ALA B O 1
ATOM 1822 N N . ILE B 1 24 ? 2.832 15.648 7.578 1 98.38 24 ILE B N 1
ATOM 1823 C CA . ILE B 1 24 ? 2.125 14.5 7.027 1 98.38 24 ILE B CA 1
ATOM 1824 C C . ILE B 1 24 ? 3.129 13.414 6.633 1 98.38 24 ILE B C 1
ATOM 1826 O O . ILE B 1 24 ? 3.936 13.609 5.723 1 98.38 24 ILE B O 1
ATOM 1830 N N . THR B 1 25 ? 3.107 12.305 7.344 1 98.44 25 THR B N 1
ATOM 1831 C CA . THR B 1 25 ? 4.055 11.211 7.152 1 98.44 25 THR B CA 1
ATOM 1832 C C . THR B 1 25 ? 3.318 9.898 6.934 1 98.44 25 THR B C 1
ATOM 1834 O O . THR B 1 25 ? 2.088 9.844 7.008 1 98.44 25 THR B O 1
ATOM 1837 N N . GLY B 1 26 ? 4.016 8.828 6.586 1 98.44 26 GLY B N 1
ATOM 1838 C CA . GLY B 1 26 ? 3.453 7.531 6.25 1 98.44 26 GLY B CA 1
ATOM 1839 C C . GLY B 1 26 ? 4.129 6.875 5.062 1 98.44 26 GLY B C 1
ATOM 1840 O O . GLY B 1 26 ? 5.086 7.418 4.508 1 98.44 26 GLY B O 1
ATOM 1841 N N . VAL B 1 27 ? 3.594 5.738 4.668 1 98 27 VAL B N 1
ATOM 1842 C CA . VAL B 1 27 ? 4.211 4.957 3.602 1 98 27 VAL B CA 1
ATOM 1843 C C . VAL B 1 27 ? 3.992 5.652 2.258 1 98 27 VAL B C 1
ATOM 1845 O O . VAL B 1 27 ? 3.035 6.414 2.096 1 98 27 VAL B O 1
ATOM 1848 N N . SER B 1 28 ? 4.926 5.395 1.366 1 97.62 28 SER B N 1
ATOM 1849 C CA . SER B 1 28 ? 4.809 5.961 0.026 1 97.62 28 SER B CA 1
ATOM 1850 C C . SER B 1 28 ? 3.527 5.496 -0.659 1 97.62 28 SER B C 1
ATOM 1852 O O . SER B 1 28 ? 3.162 4.324 -0.573 1 97.62 28 SER B O 1
ATOM 1854 N N . GLY B 1 29 ? 2.775 6.422 -1.253 1 96.62 29 GLY B N 1
ATOM 1855 C CA . GLY B 1 29 ? 1.584 6.086 -2.016 1 96.62 29 GLY B CA 1
ATOM 1856 C C . GLY B 1 29 ? 0.323 6.062 -1.172 1 96.62 29 GLY B C 1
ATOM 1857 O O . GLY B 1 29 ? -0.767 5.793 -1.682 1 96.62 29 GLY B O 1
ATOM 1858 N N . ALA B 1 30 ? 0.442 6.438 0.086 1 97.81 30 ALA B N 1
ATOM 1859 C CA . ALA B 1 30 ? -0.689 6.328 1.004 1 97.81 30 ALA B CA 1
ATOM 1860 C C . ALA B 1 30 ? -1.692 7.453 0.775 1 97.81 30 ALA B C 1
ATOM 1862 O O . ALA B 1 30 ? -2.824 7.395 1.26 1 97.81 30 ALA B O 1
ATOM 1863 N N . GLY B 1 31 ? -1.279 8.539 0.047 1 97.25 31 GLY B N 1
ATOM 1864 C CA . GLY B 1 31 ? -2.201 9.633 -0.223 1 97.25 31 GLY B CA 1
ATOM 1865 C C . GLY B 1 31 ? -1.885 10.891 0.567 1 97.25 31 GLY B C 1
ATOM 1866 O O . GLY B 1 31 ? -2.756 11.734 0.767 1 97.25 31 GLY B O 1
ATOM 1867 N N . LYS B 1 32 ? -0.641 11.016 1.046 1 98.31 32 LYS B N 1
ATOM 1868 C CA . LYS B 1 32 ? -0.226 12.164 1.846 1 98.31 32 LYS B CA 1
ATOM 1869 C C . LYS B 1 32 ? -0.417 13.469 1.075 1 98.31 32 LYS B C 1
ATOM 1871 O O . LYS B 1 32 ? -1.078 14.391 1.56 1 98.31 32 LYS B O 1
ATOM 1876 N N . SER B 1 33 ? 0.118 13.516 -0.132 1 98.06 33 SER B N 1
ATOM 1877 C CA . SER B 1 33 ? 0.024 14.734 -0.939 1 98.06 33 SER B CA 1
ATOM 1878 C C . SER B 1 33 ? -1.424 15.039 -1.304 1 98.06 33 SER B C 1
ATOM 1880 O O . SER B 1 33 ? -1.845 16.203 -1.269 1 98.06 33 SER B O 1
ATOM 1882 N N . SER B 1 34 ? -2.158 14.016 -1.674 1 97.12 34 SER B N 1
ATOM 1883 C CA . SER B 1 34 ? -3.574 14.211 -1.973 1 97.12 34 SER B CA 1
ATOM 1884 C C . SER B 1 34 ? -4.328 14.734 -0.756 1 97.12 34 SER B C 1
ATOM 1886 O O . SER B 1 34 ? -5.234 15.562 -0.892 1 97.12 34 SER B O 1
ATOM 1888 N N . LEU B 1 35 ? -4.02 14.25 0.405 1 97.75 35 LEU B N 1
ATOM 1889 C CA . LEU B 1 35 ? -4.652 14.719 1.631 1 97.75 35 LEU B CA 1
ATOM 1890 C C . LEU B 1 35 ? -4.336 16.188 1.873 1 97.75 35 LEU B C 1
ATOM 1892 O O . LEU B 1 35 ? -5.219 16.969 2.25 1 97.75 35 LEU B O 1
ATOM 1896 N N . ILE B 1 36 ? -3.09 16.562 1.692 1 97.19 36 ILE B N 1
ATOM 1897 C CA . ILE B 1 36 ? -2.666 17.953 1.852 1 97.19 36 ILE B CA 1
ATOM 1898 C C . ILE B 1 36 ? -3.461 18.844 0.904 1 97.19 36 ILE B C 1
ATOM 1900 O O . ILE B 1 36 ? -3.953 19.906 1.306 1 97.19 36 ILE B O 1
ATOM 1904 N N . ASN B 1 37 ? -3.559 18.422 -0.355 1 96.31 37 ASN B N 1
ATOM 1905 C CA . ASN B 1 37 ? -4.34 19.203 -1.317 1 96.31 37 ASN B CA 1
ATOM 1906 C C . ASN B 1 37 ? -5.793 19.344 -0.867 1 96.31 37 A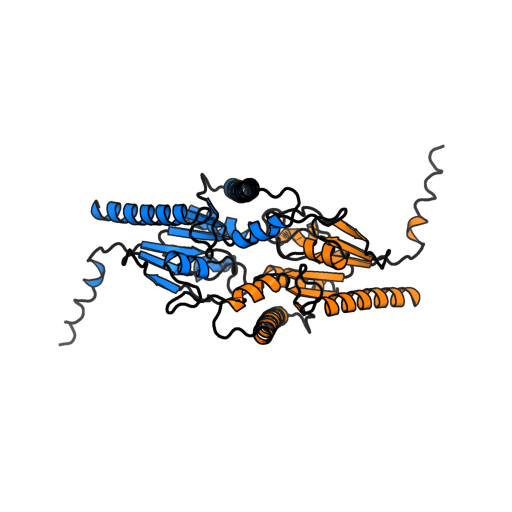SN B C 1
ATOM 1908 O O . ASN B 1 37 ? -6.34 20.453 -0.882 1 96.31 37 ASN B O 1
ATOM 1912 N N . ALA B 1 38 ? -6.355 18.281 -0.399 1 95.88 38 ALA B N 1
ATOM 1913 C CA . ALA B 1 38 ? -7.742 18.281 0.06 1 95.88 38 ALA B CA 1
ATOM 1914 C C . ALA B 1 38 ? -7.914 19.219 1.255 1 95.88 38 ALA B C 1
ATOM 1916 O O . ALA B 1 38 ? -8.875 20 1.31 1 95.88 38 ALA B O 1
ATOM 1917 N N . LEU B 1 39 ? -7 19.172 2.17 1 94.12 39 LEU B N 1
ATOM 1918 C CA . LEU B 1 39 ? -7.055 20.016 3.361 1 94.12 39 LEU B CA 1
ATOM 1919 C C . LEU B 1 39 ? -6.934 21.484 2.992 1 94.12 39 LEU B C 1
ATOM 1921 O O . LEU B 1 39 ? -7.426 22.359 3.715 1 94.12 39 LEU B O 1
ATOM 1925 N N . ARG B 1 40 ? -6.336 21.719 1.868 1 93.38 40 ARG B N 1
ATOM 1926 C CA . ARG B 1 40 ? -6.125 23.094 1.426 1 93.38 40 ARG B CA 1
ATOM 1927 C C . ARG B 1 40 ? -7.207 23.516 0.437 1 93.38 40 ARG B C 1
ATOM 1929 O O . ARG B 1 40 ? -7.125 24.594 -0.149 1 93.38 40 ARG B O 1
ATOM 1936 N N . GLY B 1 41 ? -8.117 22.609 0.147 1 92.12 41 GLY B N 1
ATOM 1937 C CA . GLY B 1 41 ? -9.219 22.906 -0.748 1 92.12 41 GLY B CA 1
ATOM 1938 C C . GLY B 1 41 ? -8.836 22.859 -2.213 1 92.12 41 GLY B C 1
ATOM 1939 O O . GLY B 1 41 ? -9.453 23.516 -3.049 1 92.12 41 GLY B O 1
ATOM 1940 N N . LEU B 1 42 ? -7.801 22.109 -2.482 1 93.69 42 LEU B N 1
ATOM 1941 C CA . LEU B 1 42 ? -7.309 21.984 -3.852 1 93.69 42 LEU B CA 1
ATOM 1942 C C . LEU B 1 42 ? -7.531 20.578 -4.383 1 93.69 42 LEU B C 1
ATOM 1944 O O . LEU B 1 42 ? -7.516 19.609 -3.619 1 93.69 42 LEU B O 1
ATOM 1948 N N . SER B 1 43 ? -7.676 20.5 -5.664 1 92.69 43 SER B N 1
ATOM 1949 C CA . SER B 1 43 ? -7.539 19.219 -6.352 1 92.69 43 SER B CA 1
ATOM 1950 C C . SER B 1 43 ? -6.082 18.922 -6.664 1 92.69 43 SER B C 1
ATOM 1952 O O . SER B 1 43 ? -5.23 19.812 -6.613 1 92.69 43 SER B O 1
ATOM 1954 N N . ASP B 1 44 ? -5.824 17.703 -6.977 1 94.06 44 ASP B N 1
ATOM 1955 C CA . ASP B 1 44 ? -4.461 17.266 -7.254 1 94.06 44 ASP B CA 1
ATOM 1956 C C . ASP B 1 44 ? -3.908 17.953 -8.508 1 94.06 44 ASP B C 1
ATOM 1958 O O . ASP B 1 44 ? -2.695 17.984 -8.719 1 94.06 44 ASP B O 1
ATOM 1962 N N . SER B 1 45 ? -4.789 18.562 -9.367 1 92.25 45 SER B N 1
ATOM 1963 C CA . SER B 1 45 ? -4.348 19.141 -10.625 1 92.25 45 SER B CA 1
ATOM 1964 C C . SER B 1 45 ? -4.328 20.656 -10.562 1 92.25 45 SER B C 1
ATOM 1966 O O . SER B 1 45 ? -3.965 21.328 -11.531 1 92.25 45 SER B O 1
ATOM 1968 N N . ASP B 1 46 ? -4.727 21.203 -9.438 1 93.75 46 ASP B N 1
ATOM 1969 C CA . ASP B 1 46 ? -4.781 22.656 -9.297 1 93.75 46 ASP B CA 1
ATOM 1970 C C . ASP B 1 46 ? -3.377 23.25 -9.203 1 93.75 46 ASP B C 1
ATOM 1972 O O . ASP B 1 46 ? -2.43 22.562 -8.812 1 93.75 46 ASP B O 1
ATOM 1976 N N . GLU B 1 47 ? -3.301 24.516 -9.516 1 93 47 GLU B N 1
ATOM 1977 C CA . GLU B 1 47 ? -2.051 25.234 -9.328 1 93 47 GLU B CA 1
ATOM 1978 C C . GLU B 1 47 ? -1.678 25.312 -7.848 1 93 47 GLU B C 1
ATOM 1980 O O . GLU B 1 47 ? -2.529 25.594 -7 1 93 47 GLU B O 1
ATOM 1985 N N . GLY B 1 48 ? -0.439 25 -7.574 1 93.56 48 GLY B N 1
ATOM 1986 C CA . GLY B 1 48 ? 0.034 25.094 -6.203 1 93.56 48 GLY B CA 1
ATOM 1987 C C . GLY B 1 48 ? -0.203 23.812 -5.41 1 93.56 48 GLY B C 1
ATOM 1988 O O . GLY B 1 48 ? 0.217 23.703 -4.258 1 93.56 48 GLY B O 1
ATOM 1989 N N . ALA B 1 49 ? -0.834 22.828 -6.043 1 95.31 49 ALA B N 1
ATOM 1990 C CA . ALA B 1 49 ? -1.096 21.547 -5.379 1 95.31 49 ALA B CA 1
ATOM 1991 C C . ALA B 1 49 ? 0.196 20.766 -5.172 1 95.31 49 ALA B C 1
ATOM 1993 O O . ALA B 1 49 ? 1.143 20.891 -5.949 1 95.31 49 ALA B O 1
ATOM 1994 N N . ALA B 1 50 ? 0.2 20.078 -4.016 1 96.75 50 ALA B N 1
ATOM 1995 C CA . ALA B 1 50 ? 1.27 19.094 -3.842 1 96.75 50 ALA B CA 1
ATOM 1996 C C . ALA B 1 50 ? 1.269 18.078 -4.977 1 96.75 50 ALA B C 1
ATOM 1998 O O . ALA B 1 50 ? 0.206 17.641 -5.422 1 96.75 50 ALA B O 1
ATOM 1999 N N . GLU B 1 51 ? 2.43 17.703 -5.418 1 95.06 51 GLU B N 1
ATOM 2000 C CA . GLU B 1 51 ? 2.555 16.797 -6.559 1 95.06 51 GLU B CA 1
ATOM 2001 C C . GLU B 1 51 ? 2.08 15.383 -6.203 1 95.06 51 GLU B C 1
ATOM 2003 O O . GLU B 1 51 ? 2.387 14.875 -5.121 1 95.06 51 GLU B O 1
ATOM 2008 N N . THR B 1 52 ? 1.277 14.844 -7.047 1 94.44 52 THR B N 1
ATOM 2009 C CA . THR B 1 52 ? 0.814 13.461 -6.941 1 94.44 52 THR B CA 1
ATOM 2010 C C . THR B 1 52 ? 1.109 12.695 -8.227 1 94.44 52 THR B C 1
ATOM 2012 O O . THR B 1 52 ? 1.429 13.297 -9.258 1 94.44 52 THR B O 1
ATOM 2015 N N . GLY B 1 53 ? 1.156 11.328 -8.156 1 91.56 53 GLY B N 1
ATOM 2016 C CA . GLY B 1 53 ? 1.422 10.516 -9.336 1 91.56 53 GLY B CA 1
ATOM 2017 C C . GLY B 1 53 ? 1.437 9.023 -9.039 1 91.56 53 GLY B C 1
ATOM 2018 O O . GLY B 1 53 ? 1.319 8.617 -7.883 1 91.56 53 GLY B O 1
ATOM 2019 N N . VAL B 1 54 ? 1.588 8.219 -10.078 1 92.88 54 VAL B N 1
ATOM 2020 C CA . VAL B 1 54 ? 1.515 6.766 -10 1 92.88 54 VAL B CA 1
ATOM 2021 C C . VAL B 1 54 ? 2.852 6.207 -9.516 1 92.88 54 VAL B C 1
ATOM 2023 O O . VAL B 1 54 ? 2.951 5.027 -9.18 1 92.88 54 VAL B O 1
ATOM 2026 N N . THR B 1 55 ? 3.871 7.02 -9.492 1 93.5 55 THR B N 1
ATOM 2027 C CA . THR B 1 55 ? 5.168 6.676 -8.922 1 93.5 55 THR B CA 1
ATOM 2028 C C . THR B 1 55 ? 5.555 7.66 -7.824 1 93.5 55 THR B C 1
ATOM 2030 O O . THR B 1 55 ? 4.82 8.617 -7.555 1 93.5 55 THR B O 1
ATOM 2033 N N . GLN B 1 56 ? 6.574 7.359 -7.176 1 93.31 56 GLN B N 1
ATOM 2034 C CA . GLN B 1 56 ? 7.023 8.227 -6.09 1 93.31 56 GLN B CA 1
ATOM 2035 C C . GLN B 1 56 ? 7.34 9.625 -6.602 1 93.31 56 GLN B C 1
ATOM 2037 O O . GLN B 1 56 ? 8.109 9.789 -7.555 1 93.31 56 GLN B O 1
ATOM 2042 N N . THR B 1 57 ? 6.816 10.656 -5.891 1 91.31 57 THR B N 1
ATOM 2043 C CA . THR B 1 57 ? 6.973 12.023 -6.387 1 91.31 57 THR B CA 1
ATOM 2044 C C . THR B 1 57 ? 7.621 12.906 -5.328 1 91.31 57 THR B C 1
ATOM 2046 O O . THR B 1 57 ? 8.32 13.867 -5.656 1 91.31 57 THR B O 1
ATOM 2049 N N . THR B 1 58 ? 7.395 12.641 -4.047 1 94.69 58 THR B N 1
ATOM 2050 C CA . THR B 1 58 ? 7.922 13.469 -2.967 1 94.69 58 THR B CA 1
ATOM 2051 C C . THR B 1 58 ? 9.305 12.977 -2.535 1 94.69 58 THR B C 1
ATOM 2053 O O . THR B 1 58 ? 9.43 11.898 -1.948 1 94.69 58 THR B O 1
ATOM 2056 N N . MET B 1 59 ? 10.359 13.781 -2.805 1 95.88 59 MET B N 1
ATOM 2057 C CA . MET B 1 59 ? 11.719 13.32 -2.557 1 95.88 59 MET B CA 1
ATOM 2058 C C . MET B 1 59 ? 12.391 14.164 -1.478 1 95.88 59 MET B C 1
ATOM 2060 O O . MET B 1 59 ? 13.539 13.898 -1.102 1 95.88 59 MET B O 1
ATOM 2064 N N . GLU B 1 60 ? 11.742 15.195 -1.049 1 96.62 60 GLU B N 1
ATOM 2065 C CA . GLU B 1 60 ? 12.133 16.031 0.079 1 96.62 60 GLU B CA 1
ATOM 2066 C C . GLU B 1 60 ? 10.914 16.641 0.765 1 96.62 60 GLU B C 1
ATOM 2068 O O . GLU B 1 60 ? 9.859 16.781 0.151 1 96.62 60 GLU B O 1
ATOM 2073 N N . PRO B 1 61 ? 11.07 16.953 2.039 1 97.44 61 PRO B N 1
ATOM 2074 C CA . PRO B 1 61 ? 9.953 17.641 2.689 1 97.44 61 PRO B CA 1
ATOM 2075 C C . PRO B 1 61 ? 9.586 18.953 1.985 1 97.44 61 PRO B C 1
ATOM 2077 O O . PRO B 1 61 ? 10.469 19.719 1.604 1 97.44 61 PRO B O 1
ATOM 2080 N N . MET B 1 62 ? 8.289 19.094 1.747 1 97.25 62 MET B N 1
ATOM 2081 C CA . MET B 1 62 ? 7.789 20.312 1.13 1 97.25 62 MET B CA 1
ATOM 2082 C C . MET B 1 62 ? 6.707 20.953 1.993 1 97.25 62 MET B C 1
ATOM 2084 O O . MET B 1 62 ? 5.766 20.281 2.416 1 97.25 62 MET B O 1
ATOM 2088 N N . GLY B 1 63 ? 6.816 22.281 2.209 1 96.12 63 GLY B N 1
ATOM 2089 C CA . GLY B 1 63 ? 5.863 22.984 3.049 1 96.12 63 GLY B CA 1
ATOM 2090 C C . GLY B 1 63 ? 4.801 23.719 2.252 1 96.12 63 GLY B C 1
ATOM 2091 O O . GLY B 1 63 ? 5.094 24.297 1.206 1 96.12 63 GLY B O 1
ATOM 2092 N N . TYR B 1 64 ? 3.57 23.609 2.748 1 95.56 64 TYR B N 1
ATOM 2093 C CA . TYR B 1 64 ? 2.426 24.328 2.186 1 95.56 64 TYR B CA 1
ATOM 2094 C C . TYR B 1 64 ? 1.715 25.141 3.254 1 95.56 64 TYR B C 1
ATOM 2096 O O . TYR B 1 64 ? 1.272 24.609 4.27 1 95.56 64 TYR B O 1
ATOM 2104 N N . PRO B 1 65 ? 1.633 26.438 3.031 1 91.69 65 PRO B N 1
ATOM 2105 C CA . PRO B 1 65 ? 0.898 27.234 4.012 1 91.69 65 PRO B CA 1
ATOM 2106 C C . PRO B 1 65 ? -0.576 26.859 4.105 1 91.69 65 PRO B C 1
ATOM 2108 O O . PRO B 1 65 ? -1.203 26.547 3.088 1 91.69 65 PRO B O 1
ATOM 2111 N N . HIS B 1 66 ? -1.023 26.828 5.316 1 87.25 66 HIS B N 1
ATOM 2112 C CA . HIS B 1 66 ? -2.451 26.594 5.5 1 87.25 66 HIS B CA 1
ATOM 2113 C C . HIS B 1 66 ? -3.271 27.781 4.984 1 87.25 66 HIS B C 1
ATOM 2115 O O . HIS B 1 66 ? -2.881 28.938 5.156 1 87.25 66 HIS B O 1
ATOM 2121 N N . SER B 1 67 ? -4.355 27.5 4.367 1 82.19 67 SER B N 1
ATOM 2122 C CA . SER B 1 67 ? -5.137 28.531 3.693 1 82.19 67 SER B CA 1
ATOM 2123 C C . SER B 1 67 ? -5.742 29.5 4.695 1 82.19 67 SER B C 1
ATOM 2125 O O . SER B 1 67 ? -5.75 30.719 4.457 1 82.19 67 SER B O 1
ATOM 2127 N N . ASN B 1 68 ? -6.219 29.016 5.816 1 82.81 68 ASN B N 1
ATOM 2128 C CA . ASN B 1 68 ? -6.977 29.828 6.758 1 82.81 68 ASN B CA 1
ATOM 2129 C C . ASN B 1 68 ? -6.113 30.266 7.938 1 82.81 68 ASN B C 1
ATOM 2131 O O . ASN B 1 68 ? -6.492 31.172 8.68 1 82.81 68 ASN B O 1
ATOM 2135 N N . PHE B 1 69 ? -4.992 29.625 8.07 1 83.31 69 PHE B N 1
ATOM 2136 C CA . PHE B 1 69 ? -4.094 29.906 9.18 1 83.31 69 PHE B CA 1
ATOM 2137 C C . PHE B 1 69 ? -2.678 30.172 8.68 1 83.31 69 PHE B C 1
ATOM 2139 O O . PHE B 1 69 ? -1.864 29.25 8.609 1 83.31 69 PHE B O 1
ATOM 2146 N N . PRO B 1 70 ? -2.354 31.359 8.43 1 79.38 70 PRO B N 1
ATOM 2147 C CA . PRO B 1 70 ? -1.084 31.688 7.773 1 79.38 70 PRO B CA 1
ATOM 2148 C C . PRO B 1 70 ? 0.131 31.25 8.586 1 79.38 70 PRO B C 1
ATOM 2150 O O . PRO B 1 70 ? 1.219 31.062 8.031 1 79.38 70 PRO B O 1
ATOM 2153 N N . ASP B 1 71 ? -0.048 31.109 9.867 1 86.06 71 ASP B N 1
ATOM 2154 C CA . ASP B 1 71 ? 1.077 30.734 10.719 1 86.06 71 ASP B CA 1
ATOM 2155 C C . ASP B 1 71 ? 1.205 29.219 10.82 1 86.06 71 ASP B C 1
ATOM 2157 O O . ASP B 1 71 ? 2.02 28.703 11.594 1 86.06 71 ASP B O 1
ATOM 2161 N N . VAL B 1 72 ? 0.404 28.547 10.078 1 90.62 72 VAL B N 1
ATOM 2162 C CA . VAL B 1 72 ? 0.433 27.094 10.078 1 90.62 72 VAL B CA 1
ATOM 2163 C C . VAL B 1 72 ? 0.963 26.578 8.734 1 90.62 72 VAL B C 1
ATOM 2165 O O . VAL B 1 72 ? 0.501 27.016 7.676 1 90.62 72 VAL B O 1
ATOM 2168 N N . THR B 1 73 ? 1.996 25.734 8.805 1 94.69 73 THR B N 1
ATOM 2169 C CA . THR B 1 73 ? 2.541 25.094 7.617 1 94.69 73 THR B CA 1
ATOM 2170 C C . THR B 1 73 ? 2.314 23.578 7.676 1 94.69 73 THR B C 1
ATOM 2172 O O . THR B 1 73 ? 2.572 22.953 8.703 1 94.69 73 THR B O 1
ATOM 2175 N N . ILE B 1 74 ? 1.777 23.016 6.578 1 95.69 74 ILE B N 1
ATOM 2176 C CA . ILE B 1 74 ? 1.633 21.578 6.426 1 95.69 74 ILE B CA 1
ATOM 2177 C C . ILE B 1 74 ? 2.775 21.031 5.574 1 95.69 74 ILE B C 1
ATOM 2179 O O . ILE B 1 74 ? 2.984 21.469 4.441 1 95.69 74 ILE B O 1
ATOM 2183 N N . TRP B 1 75 ? 3.48 20.109 6.148 1 97.5 75 TRP B N 1
ATOM 2184 C CA . TRP B 1 75 ? 4.672 19.578 5.488 1 97.5 75 TRP B CA 1
ATOM 2185 C C . TRP B 1 75 ? 4.395 18.219 4.875 1 97.5 75 TRP B C 1
ATOM 2187 O O . TRP B 1 75 ? 3.99 17.281 5.574 1 97.5 75 TRP B O 1
ATOM 2197 N N . ASP B 1 76 ? 4.57 18.109 3.559 1 98.31 76 ASP B N 1
ATOM 2198 C CA . ASP B 1 76 ? 4.527 16.844 2.84 1 98.31 76 ASP B CA 1
ATOM 2199 C C . ASP B 1 76 ? 5.859 16.109 2.947 1 98.31 76 ASP B C 1
ATOM 2201 O O . ASP B 1 76 ? 6.84 16.484 2.299 1 98.31 76 ASP B O 1
ATOM 2205 N N . LEU B 1 77 ? 5.867 15.086 3.76 1 98.44 77 LEU B N 1
ATOM 2206 C CA . LEU B 1 77 ? 7.102 14.328 3.924 1 98.44 77 LEU B CA 1
ATOM 2207 C C . LEU B 1 77 ? 7.168 13.18 2.928 1 98.44 77 LEU B C 1
ATOM 2209 O O . LEU B 1 77 ? 6.141 12.578 2.594 1 98.44 77 LEU B O 1
ATOM 2213 N N . PRO B 1 78 ? 8.391 12.828 2.445 1 98.06 78 PRO B N 1
ATOM 2214 C CA . PRO B 1 78 ? 8.523 11.625 1.618 1 98.06 78 PRO B CA 1
ATOM 2215 C C . PRO B 1 78 ? 7.977 10.375 2.305 1 98.06 78 PRO B C 1
ATOM 2217 O O . PRO B 1 78 ? 7.977 10.289 3.535 1 98.06 78 PRO B O 1
ATOM 2220 N N . GLY B 1 79 ? 7.504 9.477 1.504 1 97.88 79 GLY B N 1
ATOM 2221 C CA . GLY B 1 79 ? 6.992 8.234 2.072 1 97.88 79 GLY B CA 1
ATOM 2222 C C . GLY B 1 79 ? 8.086 7.309 2.562 1 97.88 79 GLY B C 1
ATOM 2223 O O . GLY B 1 79 ? 9.141 7.188 1.929 1 97.88 79 GLY B O 1
ATOM 2224 N N . ILE B 1 80 ? 7.863 6.672 3.629 1 98 80 ILE B N 1
ATOM 2225 C CA . ILE B 1 80 ? 8.781 5.703 4.207 1 98 80 ILE B CA 1
ATOM 2226 C C . ILE B 1 80 ? 8.594 4.344 3.533 1 98 80 ILE B C 1
ATOM 2228 O O . ILE B 1 80 ? 7.531 4.062 2.982 1 98 80 ILE B O 1
ATOM 2232 N N . GLY B 1 81 ? 9.617 3.506 3.477 1 97.19 81 GLY B N 1
ATOM 2233 C CA . GLY B 1 81 ? 9.516 2.121 3.047 1 97.19 81 GLY B CA 1
ATOM 2234 C C . GLY B 1 81 ? 9.984 1.903 1.62 1 97.19 81 GLY B C 1
ATOM 2235 O O . GLY B 1 81 ? 9.906 0.79 1.097 1 97.19 81 GLY B O 1
ATOM 2236 N N . THR B 1 82 ? 10.453 2.971 0.964 1 97.31 82 THR B N 1
ATOM 2237 C CA . THR B 1 82 ? 11 2.865 -0.386 1 97.31 82 THR B CA 1
ATOM 2238 C C . THR B 1 82 ? 12.516 2.709 -0.348 1 97.31 82 THR B C 1
ATOM 2240 O O . THR B 1 82 ? 13.141 2.926 0.691 1 97.31 82 THR B O 1
ATOM 2243 N N . PRO B 1 83 ? 13.078 2.348 -1.494 1 95.56 83 PRO B N 1
ATOM 2244 C CA . PRO B 1 83 ? 14.539 2.271 -1.522 1 95.56 83 PRO B CA 1
ATOM 2245 C C . PRO B 1 83 ? 15.203 3.604 -1.182 1 95.56 83 PRO B C 1
ATOM 2247 O O . PRO B 1 83 ? 16.281 3.621 -0.579 1 95.56 83 PRO B O 1
ATOM 2250 N N . ASP B 1 84 ? 14.594 4.723 -1.467 1 94.75 84 ASP B N 1
ATOM 2251 C CA . ASP B 1 84 ? 15.141 6.055 -1.223 1 94.75 84 ASP B CA 1
ATOM 2252 C C . ASP B 1 84 ? 14.961 6.461 0.238 1 94.75 84 ASP B C 1
ATOM 2254 O O . ASP B 1 84 ? 15.734 7.262 0.766 1 94.75 84 ASP B O 1
ATOM 2258 N N . PHE B 1 85 ? 13.938 5.902 0.887 1 96.38 85 PHE B N 1
ATOM 2259 C CA . PHE B 1 85 ? 13.594 6.289 2.248 1 96.38 85 PHE B CA 1
ATOM 2260 C C . PHE B 1 85 ? 13.352 5.059 3.115 1 96.38 85 PHE B C 1
ATOM 2262 O O . PHE B 1 85 ? 12.203 4.758 3.471 1 96.38 85 PHE B O 1
ATOM 2269 N N . THR B 1 86 ? 14.445 4.512 3.568 1 94.12 86 THR B N 1
ATOM 2270 C CA . THR B 1 86 ? 14.383 3.326 4.418 1 94.12 86 THR B CA 1
ATOM 2271 C C . THR B 1 86 ? 14.094 3.715 5.867 1 94.12 86 THR B C 1
ATOM 2273 O O . THR B 1 86 ? 14.352 4.852 6.273 1 94.12 86 THR B O 1
ATOM 2276 N N . ALA B 1 87 ? 13.578 2.771 6.57 1 89.38 87 ALA B N 1
ATOM 2277 C CA . ALA B 1 87 ? 13.203 3.02 7.957 1 89.38 87 ALA B CA 1
ATOM 2278 C C . ALA B 1 87 ? 14.391 3.51 8.773 1 89.38 87 ALA B C 1
ATOM 2280 O O . ALA B 1 87 ? 14.242 4.375 9.641 1 89.38 87 ALA B O 1
ATOM 2281 N N . GLU B 1 88 ? 15.5 3.027 8.531 1 87.5 88 GLU B N 1
ATOM 2282 C CA . GLU B 1 88 ? 16.703 3.301 9.312 1 87.5 88 GLU B CA 1
ATOM 2283 C C . GLU B 1 88 ? 17.109 4.77 9.211 1 87.5 88 GLU B C 1
ATOM 2285 O O . GLU B 1 88 ? 17.562 5.363 10.195 1 87.5 88 GLU B O 1
ATOM 2290 N N . GLU B 1 89 ? 16.906 5.344 8.102 1 92.44 89 GLU B N 1
ATOM 2291 C CA . GLU B 1 89 ? 17.406 6.695 7.871 1 92.44 89 GLU B CA 1
ATOM 2292 C C . GLU B 1 89 ? 16.266 7.707 7.816 1 92.44 89 GLU B C 1
ATOM 2294 O O . GLU B 1 89 ? 16.516 8.914 7.805 1 92.44 89 GLU B O 1
ATOM 2299 N N . TYR B 1 90 ? 15.109 7.238 7.887 1 96.25 90 TYR B N 1
ATOM 2300 C CA . TYR B 1 90 ? 13.945 8.055 7.543 1 96.25 90 TYR B CA 1
ATOM 2301 C C . TYR B 1 90 ? 13.812 9.242 8.484 1 96.25 90 TYR B C 1
ATOM 2303 O O . TYR B 1 90 ? 13.719 10.391 8.039 1 96.25 90 TYR B O 1
ATOM 2311 N N . LEU B 1 91 ? 13.883 9.023 9.766 1 93.94 91 LEU B N 1
ATOM 2312 C CA . LEU B 1 91 ? 13.633 10.047 10.773 1 93.94 91 LEU B CA 1
ATOM 2313 C C . LEU B 1 91 ? 14.656 11.172 10.664 1 93.94 91 LEU B C 1
ATOM 2315 O O . LEU B 1 91 ? 14.305 12.352 10.773 1 93.94 91 LEU B O 1
ATOM 2319 N N . GLU B 1 92 ? 15.844 10.758 10.445 1 93.69 92 GLU B N 1
ATOM 2320 C CA . GLU B 1 92 ? 16.906 11.742 10.305 1 93.69 92 GLU B CA 1
ATOM 2321 C C . GLU B 1 92 ? 16.781 12.523 9 1 93.69 92 GLU B C 1
ATOM 2323 O O . GLU B 1 92 ? 16.938 13.742 8.977 1 93.69 92 GLU B O 1
ATOM 2328 N N . ARG B 1 93 ? 16.391 11.891 7.98 1 94.44 93 ARG B N 1
ATOM 2329 C CA . ARG B 1 93 ? 16.328 12.484 6.648 1 94.44 93 ARG B CA 1
ATOM 2330 C C . ARG B 1 93 ? 15.234 13.531 6.566 1 94.44 93 ARG B C 1
ATOM 2332 O O . ARG B 1 93 ? 15.359 14.523 5.84 1 94.44 93 ARG B O 1
ATOM 2339 N N . VAL B 1 94 ? 14.195 13.297 7.277 1 94.69 94 VAL B N 1
ATOM 2340 C CA . VAL B 1 94 ? 13.078 14.234 7.184 1 94.69 94 VAL B CA 1
ATOM 2341 C C . VAL B 1 94 ? 13.094 15.18 8.383 1 94.69 94 VAL B C 1
ATOM 2343 O O . VAL B 1 94 ? 12.164 15.969 8.57 1 94.69 94 VAL B O 1
ATOM 2346 N N . ASN B 1 95 ? 14.102 15.141 9.242 1 93.56 95 ASN B N 1
ATOM 2347 C CA . ASN B 1 95 ? 14.234 15.984 10.422 1 93.56 95 ASN B CA 1
ATOM 2348 C C . ASN B 1 95 ? 12.961 15.961 11.273 1 93.56 95 ASN B C 1
ATOM 2350 O O . ASN B 1 95 ? 12.375 17 11.547 1 93.56 95 ASN B O 1
ATOM 2354 N N . TYR B 1 96 ? 12.656 14.812 11.734 1 92.5 96 TYR B N 1
ATOM 2355 C CA . TYR B 1 96 ? 11.406 14.484 12.422 1 92.5 96 TYR B CA 1
ATOM 2356 C C . TYR B 1 96 ? 11.188 15.391 13.617 1 92.5 96 TYR B C 1
ATOM 2358 O O . TYR B 1 96 ? 10.047 15.695 13.977 1 92.5 96 TYR B O 1
ATOM 2366 N N . SER B 1 97 ? 12.195 15.984 14.219 1 92.38 97 SER B N 1
ATOM 2367 C CA . SER B 1 97 ? 12.125 16.781 15.445 1 92.38 97 SER B CA 1
ATOM 2368 C C . SER B 1 97 ? 11.609 18.188 15.164 1 92.38 97 SER B C 1
ATOM 2370 O O . SER B 1 97 ? 11.172 18.891 16.078 1 92.38 97 SER B O 1
ATOM 2372 N N . GLN B 1 98 ? 11.602 18.562 14 1 93.31 98 GLN B N 1
ATOM 2373 C CA . GLN B 1 98 ? 11.289 19.953 13.656 1 93.31 98 GLN B CA 1
ATOM 2374 C C . GLN B 1 98 ? 9.789 20.203 13.68 1 93.31 98 GLN B C 1
ATOM 2376 O O . GLN B 1 98 ? 9.344 21.344 13.766 1 93.31 98 GLN B O 1
ATOM 2381 N N . TYR B 1 99 ? 9.031 19.188 13.617 1 95 99 TYR B N 1
ATOM 2382 C CA . TYR B 1 99 ? 7.59 19.359 13.477 1 95 99 TYR B CA 1
ATOM 2383 C C . TYR B 1 99 ? 6.898 19.344 14.836 1 95 99 TYR B C 1
ATOM 2385 O O . TYR B 1 99 ? 7.418 18.766 15.797 1 95 99 TYR B O 1
ATOM 2393 N N . ASP B 1 100 ? 5.754 19.984 14.883 1 92 100 ASP B N 1
ATOM 2394 C CA . ASP B 1 100 ? 5.027 20.125 16.141 1 92 100 ASP B CA 1
ATOM 2395 C C . ASP B 1 100 ? 3.953 19.047 16.281 1 92 100 ASP B C 1
ATOM 2397 O O . ASP B 1 100 ? 3.625 18.641 17.406 1 92 100 ASP B O 1
ATOM 2401 N N . PHE B 1 101 ? 3.352 18.734 15.227 1 93.81 101 PHE B N 1
ATOM 2402 C CA . PHE B 1 101 ? 2.25 17.781 15.148 1 93.81 101 PHE B CA 1
ATOM 2403 C C . PHE B 1 101 ? 2.391 16.891 13.922 1 93.81 101 PHE B C 1
ATOM 2405 O O . PHE B 1 101 ? 2.959 17.312 12.906 1 93.81 101 PHE B O 1
ATOM 2412 N N . PHE B 1 102 ? 1.886 15.617 14.086 1 96.69 102 PHE B N 1
ATOM 2413 C CA . PHE B 1 102 ? 2.041 14.68 12.977 1 96.69 102 PHE B CA 1
ATOM 2414 C C . PHE B 1 102 ? 0.695 14.094 12.57 1 96.69 102 PHE B C 1
ATOM 2416 O O . PHE B 1 102 ? -0.198 13.938 13.406 1 96.69 102 PHE B O 1
ATOM 2423 N N . ILE B 1 103 ? 0.565 13.867 11.336 1 98.12 103 ILE B N 1
ATOM 2424 C CA . ILE B 1 103 ? -0.479 13.016 10.781 1 98.12 103 ILE B CA 1
ATOM 2425 C C . ILE B 1 103 ? 0.153 11.82 10.07 1 98.12 103 ILE B C 1
ATOM 2427 O O . ILE B 1 103 ? 0.905 11.992 9.109 1 98.12 103 ILE B O 1
ATOM 2431 N N . ILE B 1 104 ? -0.072 10.641 10.57 1 98.69 104 ILE B N 1
ATOM 2432 C CA . ILE B 1 104 ? 0.364 9.43 9.891 1 98.69 104 ILE B CA 1
ATOM 2433 C C . ILE B 1 104 ? -0.722 8.961 8.93 1 98.69 104 ILE B C 1
ATOM 2435 O O . ILE B 1 104 ? -1.831 8.625 9.344 1 98.69 104 ILE B O 1
ATOM 2439 N N . VAL B 1 105 ? -0.396 8.938 7.656 1 98.81 105 VAL B N 1
ATOM 2440 C CA . VAL B 1 105 ? -1.352 8.523 6.637 1 98.81 105 VAL B CA 1
ATOM 2441 C C . VAL B 1 105 ? -1.046 7.098 6.191 1 98.81 105 VAL B C 1
ATOM 2443 O O . VAL B 1 105 ? 0.104 6.766 5.895 1 98.81 105 VAL B O 1
ATOM 2446 N N . ALA B 1 106 ? -1.999 6.242 6.207 1 98.38 106 ALA B N 1
ATOM 2447 C CA . ALA B 1 106 ? -1.938 4.871 5.711 1 98.38 106 ALA B CA 1
ATOM 2448 C C . ALA B 1 106 ? -3.139 4.555 4.82 1 98.38 106 ALA B C 1
ATOM 2450 O O . ALA B 1 106 ? -4.133 5.285 4.828 1 98.38 106 ALA B O 1
ATOM 2451 N N . SER B 1 107 ? -2.924 3.59 4.043 1 96.81 107 SER B N 1
ATOM 2452 C CA . SER B 1 107 ? -4.004 3.061 3.217 1 96.81 107 SER B CA 1
ATOM 2453 C C . SER B 1 107 ? -3.795 1.58 2.916 1 96.81 107 SER B C 1
ATOM 2455 O O . SER B 1 107 ? -2.674 1.076 3 1 96.81 107 SER B O 1
ATOM 2457 N N . ASN B 1 108 ? -4.73 0.882 2.762 1 94.56 108 ASN B N 1
ATOM 2458 C CA . ASN B 1 108 ? -4.684 -0.487 2.262 1 94.56 108 ASN B CA 1
ATOM 2459 C C . ASN B 1 108 ? -4.391 -1.483 3.381 1 94.56 108 ASN B C 1
ATOM 2461 O O . ASN B 1 108 ? -5.199 -2.373 3.652 1 94.56 108 ASN B O 1
ATOM 2465 N N . ARG B 1 109 ? -3.15 -1.253 4.039 1 97.5 109 ARG B N 1
ATOM 2466 C CA . ARG B 1 109 ? -2.783 -2.178 5.105 1 97.5 109 ARG B CA 1
ATOM 2467 C C . ARG B 1 109 ? -1.992 -1.465 6.199 1 97.5 109 ARG B C 1
ATOM 2469 O O . ARG B 1 109 ? -1.259 -0.514 5.922 1 97.5 109 ARG B O 1
ATOM 2476 N N . PHE B 1 110 ? -2.209 -1.948 7.477 1 98.19 110 PHE B N 1
ATOM 2477 C CA . PHE B 1 110 ? -1.348 -1.565 8.594 1 98.19 110 PHE B CA 1
ATOM 2478 C C . PHE B 1 110 ? 0.012 -2.246 8.484 1 98.19 110 PHE B C 1
ATOM 2480 O O . PHE B 1 110 ? 0.09 -3.459 8.281 1 98.19 110 PHE B O 1
ATOM 2487 N N . THR B 1 111 ? 1.123 -1.52 8.547 1 97.94 111 THR B N 1
ATOM 2488 C CA . THR B 1 111 ? 2.457 -2.064 8.32 1 97.94 111 THR B CA 1
ATOM 2489 C C . THR B 1 111 ? 3.357 -1.82 9.523 1 97.94 111 THR B C 1
ATOM 2491 O O . THR B 1 111 ? 2.986 -1.092 10.445 1 97.94 111 THR B O 1
ATOM 2494 N N . VAL B 1 112 ? 4.539 -2.377 9.461 1 97.69 112 VAL B N 1
ATOM 2495 C CA . VAL B 1 112 ? 5.559 -2.17 10.477 1 97.69 112 VAL B CA 1
ATOM 2496 C C . VAL B 1 112 ? 5.961 -0.697 10.516 1 97.69 112 VAL B C 1
ATOM 2498 O O . VAL B 1 112 ? 6.344 -0.177 11.57 1 97.69 112 VAL B O 1
ATOM 2501 N N . TYR B 1 113 ? 5.805 -0.01 9.414 1 98.06 113 TYR B N 1
ATOM 2502 C CA . TYR B 1 113 ? 6.184 1.397 9.359 1 98.06 113 TYR B CA 1
ATOM 2503 C C . TYR B 1 113 ? 5.215 2.256 10.164 1 98.06 113 TYR B C 1
ATOM 2505 O O . TYR B 1 113 ? 5.609 3.268 10.742 1 98.06 113 TYR B O 1
ATOM 2513 N N . ASP B 1 114 ? 3.959 1.879 10.211 1 98.19 114 ASP B N 1
ATOM 2514 C CA . ASP B 1 114 ? 2.992 2.568 11.055 1 98.19 114 ASP B CA 1
ATOM 2515 C C . ASP B 1 114 ? 3.404 2.502 12.523 1 98.19 114 ASP B C 1
ATOM 2517 O O . ASP B 1 114 ? 3.291 3.49 13.258 1 98.19 114 ASP B O 1
ATOM 2521 N N . ILE B 1 115 ? 3.881 1.393 12.883 1 97.81 115 ILE B N 1
ATOM 2522 C CA . ILE B 1 115 ? 4.352 1.192 14.25 1 97.81 115 ILE B CA 1
ATOM 2523 C C . ILE B 1 115 ? 5.582 2.062 14.5 1 97.81 115 ILE B C 1
ATOM 2525 O O . ILE B 1 115 ? 5.629 2.805 15.484 1 97.81 115 ILE B O 1
ATOM 2529 N N . GLN B 1 116 ? 6.504 1.995 13.648 1 97.19 116 GLN B N 1
ATOM 2530 C CA . GLN B 1 116 ? 7.77 2.703 13.812 1 97.19 116 GLN B CA 1
ATOM 2531 C C . GLN B 1 116 ? 7.551 4.211 13.883 1 97.19 116 GLN B C 1
ATOM 2533 O O . GLN B 1 116 ? 8.125 4.887 14.742 1 97.19 116 GLN B O 1
ATOM 2538 N N . LEU B 1 117 ? 6.746 4.684 13.008 1 97.94 117 LEU B N 1
ATOM 2539 C CA . LEU B 1 117 ? 6.473 6.117 12.984 1 97.94 117 LEU B CA 1
ATOM 2540 C C . LEU B 1 117 ? 5.742 6.559 14.242 1 97.94 117 LEU B C 1
ATOM 2542 O O . LEU B 1 117 ? 6.105 7.562 14.859 1 97.94 117 LEU B O 1
ATOM 2546 N N . SER B 1 118 ? 4.715 5.809 14.641 1 97.56 118 SER B N 1
ATOM 2547 C CA . SER B 1 118 ? 3.924 6.172 15.805 1 97.56 118 SER B CA 1
ATOM 2548 C C . SER B 1 118 ? 4.762 6.129 17.078 1 97.56 118 SER B C 1
ATOM 2550 O O . SER B 1 118 ? 4.688 7.031 17.922 1 97.56 118 SER B O 1
ATOM 2552 N N . GLN B 1 119 ? 5.59 5.145 17.172 1 96.88 119 GLN B N 1
ATOM 2553 C CA . GLN B 1 119 ? 6.445 5.008 18.359 1 96.88 119 GLN B CA 1
ATOM 2554 C C . GLN B 1 119 ? 7.496 6.113 18.406 1 96.88 119 GLN B C 1
ATOM 2556 O O . GLN B 1 119 ? 7.82 6.625 19.469 1 96.88 119 GLN B O 1
ATOM 2561 N N . ALA B 1 120 ? 8.055 6.438 17.266 1 96 120 ALA B N 1
ATOM 2562 C CA . ALA B 1 120 ? 9.031 7.52 17.203 1 96 120 ALA B CA 1
ATOM 2563 C C . ALA B 1 120 ? 8.43 8.836 17.672 1 96 120 ALA B C 1
ATOM 2565 O O . ALA B 1 120 ? 9.062 9.594 18.406 1 96 120 ALA B O 1
ATOM 2566 N N . ILE B 1 121 ? 7.211 9.102 17.203 1 94.94 121 ILE B N 1
ATOM 2567 C CA . ILE B 1 121 ? 6.516 10.328 17.594 1 94.94 121 ILE B CA 1
ATOM 2568 C C . ILE B 1 121 ? 6.266 10.336 19.094 1 94.94 121 ILE B C 1
ATOM 2570 O O . ILE B 1 121 ? 6.488 11.344 19.766 1 94.94 121 ILE B O 1
ATOM 2574 N N . GLN B 1 122 ? 5.82 9.227 19.609 1 94.31 122 GLN B N 1
ATOM 2575 C CA . GLN B 1 122 ? 5.551 9.102 21.031 1 94.31 122 GLN B CA 1
ATOM 2576 C C . GLN B 1 122 ? 6.82 9.297 21.859 1 94.31 122 GLN B C 1
ATOM 2578 O O . GLN B 1 122 ? 6.797 9.953 22.906 1 94.31 122 GLN B O 1
ATOM 2583 N N . LYS B 1 123 ? 7.887 8.703 21.406 1 93.94 123 LYS B N 1
ATOM 2584 C CA . LYS B 1 123 ? 9.172 8.844 22.094 1 93.94 123 LYS B CA 1
ATOM 2585 C C . LYS B 1 123 ? 9.594 10.305 22.172 1 93.94 123 LYS B C 1
ATOM 2587 O O . LYS B 1 123 ? 10.219 10.719 23.156 1 93.94 123 LYS B O 1
ATOM 2592 N N . MET B 1 124 ? 9.18 11.07 21.219 1 94 124 MET B N 1
ATOM 2593 C CA . MET B 1 124 ? 9.508 12.492 21.188 1 94 124 MET B CA 1
ATOM 2594 C C . MET B 1 124 ? 8.484 13.297 21.984 1 94 124 MET B C 1
ATOM 2596 O O . MET B 1 124 ? 8.555 14.531 22.031 1 94 124 MET B O 1
ATOM 2600 N N . LYS B 1 125 ? 7.461 12.656 22.516 1 93.38 125 LYS B N 1
ATOM 2601 C CA . LYS B 1 125 ? 6.395 13.266 23.297 1 93.38 125 LYS B CA 1
ATOM 2602 C C . LYS B 1 125 ? 5.59 14.25 22.453 1 93.38 125 LYS B C 1
ATOM 2604 O O . LYS B 1 125 ? 5.211 15.328 22.922 1 93.38 125 LYS B O 1
ATOM 2609 N N . LYS B 1 126 ? 5.457 13.883 21.25 1 92.25 126 LYS B N 1
ATOM 2610 C CA . LYS B 1 126 ? 4.641 14.672 20.328 1 92.25 126 LYS B CA 1
ATOM 2611 C C . LYS B 1 126 ? 3.32 13.969 20.031 1 92.25 126 LYS B C 1
ATOM 2613 O O . LYS B 1 126 ? 3.184 12.766 20.25 1 92.25 126 LYS B O 1
ATOM 2618 N N . ARG B 1 127 ? 2.412 14.773 19.547 1 91.56 127 ARG B N 1
ATOM 2619 C CA . ARG B 1 127 ? 1.078 14.25 19.266 1 91.56 127 ARG B CA 1
ATOM 2620 C C . ARG B 1 127 ? 0.915 13.93 17.781 1 91.56 127 ARG B C 1
ATOM 2622 O O . ARG B 1 127 ? 1.569 14.547 16.938 1 91.56 127 ARG B O 1
ATOM 2629 N N . PHE B 1 128 ? 0.002 12.977 17.547 1 95.38 128 PHE B N 1
ATO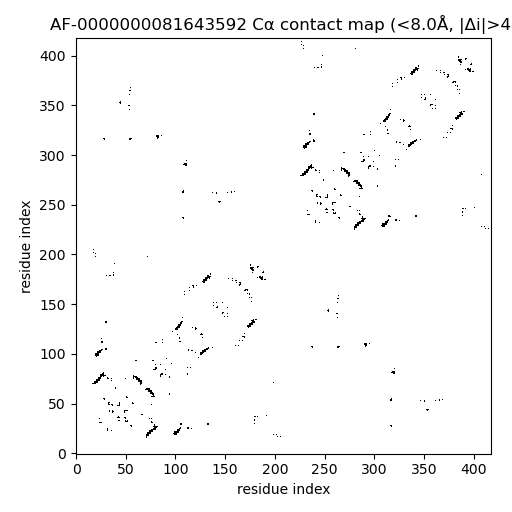M 2630 C CA . PHE B 1 128 ? -0.325 12.656 16.156 1 95.38 128 PHE B CA 1
ATOM 2631 C C . PHE B 1 128 ? -1.744 12.109 16.047 1 95.38 128 PHE B C 1
ATOM 2633 O O . PHE B 1 128 ? -2.334 11.695 17.047 1 95.38 128 PHE B O 1
ATOM 2640 N N . CYS B 1 129 ? -2.275 12.203 14.883 1 96.75 129 CYS B N 1
ATOM 2641 C CA . CYS B 1 129 ? -3.453 11.422 14.516 1 96.75 129 CYS B CA 1
ATOM 2642 C C . CYS B 1 129 ? -3.143 10.461 13.375 1 96.75 129 CYS B C 1
ATOM 2644 O O . CYS B 1 129 ? -2.139 10.625 12.68 1 96.75 129 CYS B O 1
ATOM 2646 N N . TYR B 1 130 ? -3.945 9.43 13.352 1 98.69 130 TYR B N 1
ATOM 2647 C CA . TYR B 1 130 ? -3.809 8.391 12.336 1 98.69 130 TYR B CA 1
ATOM 2648 C C . TYR B 1 130 ? -4.934 8.477 11.312 1 98.69 130 TYR B C 1
ATOM 2650 O O . TYR B 1 130 ? -6.113 8.414 11.672 1 98.69 130 TYR B O 1
ATOM 2658 N N . VAL B 1 131 ? -4.535 8.625 10.039 1 98.81 131 VAL B N 1
ATOM 2659 C CA . VAL B 1 131 ? -5.516 8.805 8.977 1 98.81 131 VAL B CA 1
ATOM 2660 C C . VAL B 1 131 ? -5.445 7.625 8.008 1 98.81 131 VAL B C 1
ATOM 2662 O O . VAL B 1 131 ? -4.398 7.359 7.418 1 98.81 131 VAL B O 1
ATOM 2665 N N . TRP B 1 132 ? -6.543 6.906 7.914 1 98.81 132 TRP B N 1
ATOM 2666 C CA . TRP B 1 132 ? -6.699 5.871 6.898 1 98.81 132 TRP B CA 1
ATOM 2667 C C . TRP B 1 132 ? -7.367 6.434 5.648 1 98.81 132 TRP B C 1
ATOM 2669 O O . TRP B 1 132 ? -8.57 6.703 5.645 1 98.81 132 TRP B O 1
ATOM 2679 N N . SER B 1 133 ? -6.547 6.566 4.582 1 98.31 133 SER B N 1
ATOM 2680 C CA . SER B 1 133 ? -7.012 7.258 3.383 1 98.31 133 SER B CA 1
ATOM 2681 C C . SER B 1 133 ? -7.562 6.273 2.354 1 98.31 133 SER B C 1
ATOM 2683 O O . SER B 1 133 ? -7.582 5.062 2.594 1 98.31 133 SER B O 1
ATOM 2685 N N . LYS B 1 134 ? -8.117 6.75 1.29 1 97.19 134 LYS B N 1
ATOM 2686 C CA . LYS B 1 134 ? -8.609 6.023 0.12 1 97.19 134 LYS B CA 1
ATOM 2687 C C . LYS B 1 134 ? -9.781 5.113 0.485 1 97.19 134 LYS B C 1
ATOM 2689 O O . LYS B 1 134 ? -9.906 4.012 -0.055 1 97.19 134 LYS B O 1
ATOM 2694 N N . MET B 1 135 ? -10.578 5.527 1.399 1 97.62 135 MET B N 1
ATOM 2695 C CA . MET B 1 135 ? -11.719 4.727 1.835 1 97.62 135 MET B CA 1
ATOM 2696 C C . MET B 1 135 ? -12.703 4.516 0.688 1 97.62 135 MET B C 1
ATOM 2698 O O . MET B 1 135 ? -13.445 3.529 0.673 1 97.62 135 MET B O 1
ATOM 2702 N N . ASP B 1 136 ? -12.711 5.438 -0.319 1 96.25 136 ASP B N 1
ATOM 2703 C CA . ASP B 1 136 ? -13.562 5.25 -1.493 1 96.25 136 ASP B CA 1
ATOM 2704 C C . ASP B 1 136 ? -13.211 3.957 -2.225 1 96.25 136 ASP B C 1
ATOM 2706 O O . ASP B 1 136 ? -14.094 3.254 -2.713 1 96.25 136 ASP B O 1
ATOM 2710 N N . ILE B 1 137 ? -11.961 3.688 -2.225 1 94.12 137 ILE B N 1
ATOM 2711 C CA . ILE B 1 137 ? -11.5 2.475 -2.891 1 94.12 137 ILE B CA 1
ATOM 2712 C C . ILE B 1 137 ? -11.891 1.25 -2.07 1 94.12 137 ILE B C 1
ATOM 2714 O O . ILE B 1 137 ? -12.406 0.27 -2.613 1 94.12 137 ILE B O 1
ATOM 2718 N N . SER B 1 138 ? -11.648 1.301 -0.754 1 94.56 138 SER B N 1
ATOM 2719 C CA . SER B 1 138 ? -12.008 0.199 0.131 1 94.56 138 SER B CA 1
ATOM 2720 C C . SER B 1 138 ? -13.5 -0.122 0.027 1 94.56 138 SER B C 1
ATOM 2722 O O . SER B 1 138 ? -13.883 -1.29 -0.065 1 94.56 138 SER B O 1
ATOM 2724 N N . ILE B 1 139 ? -14.289 0.912 0.042 1 95.75 139 ILE B N 1
ATOM 2725 C CA . ILE B 1 139 ? -15.742 0.747 0.002 1 95.75 139 ILE B CA 1
ATOM 2726 C C . ILE B 1 139 ? -16.156 0.189 -1.356 1 95.75 139 ILE B C 1
ATOM 2728 O O . ILE B 1 139 ? -17 -0.708 -1.433 1 95.75 139 ILE B O 1
ATOM 2732 N N . LYS B 1 140 ? -15.594 0.7 -2.436 1 92.81 140 LYS B N 1
ATOM 2733 C CA . LYS B 1 140 ? -15.906 0.221 -3.779 1 92.81 140 LYS B CA 1
ATOM 2734 C C . LYS B 1 140 ? -15.609 -1.271 -3.912 1 92.81 140 LYS B C 1
ATOM 2736 O O . LYS B 1 140 ? -16.406 -2.018 -4.48 1 92.81 140 LYS B O 1
ATOM 2741 N N . ASN B 1 141 ? -14.492 -1.688 -3.398 1 90.31 141 ASN B N 1
ATOM 2742 C CA . ASN B 1 141 ? -14.102 -3.094 -3.453 1 90.31 141 ASN B CA 1
ATOM 2743 C C . ASN B 1 141 ? -15.062 -3.973 -2.658 1 90.31 141 ASN B C 1
ATOM 2745 O O . ASN B 1 141 ? -15.438 -5.059 -3.109 1 90.31 141 ASN B O 1
ATOM 2749 N N . GLU B 1 142 ? -15.453 -3.494 -1.504 1 92.38 142 GLU B N 1
ATOM 2750 C CA . GLU B 1 142 ? -16.328 -4.266 -0.625 1 92.38 142 GLU B CA 1
ATOM 2751 C C . GLU B 1 142 ? -17.75 -4.34 -1.185 1 92.38 142 GLU B C 1
ATOM 2753 O O . GLU B 1 142 ? -18.469 -5.301 -0.924 1 92.38 142 GLU B O 1
ATOM 2758 N N . LYS B 1 143 ? -18.125 -3.34 -1.969 1 92.12 143 LYS B N 1
ATOM 2759 C CA . LYS B 1 143 ? -19.469 -3.291 -2.553 1 92.12 143 LYS B CA 1
ATOM 2760 C C . LYS B 1 143 ? -19.703 -4.473 -3.49 1 92.12 143 LYS B C 1
ATOM 2762 O O . LYS B 1 143 ? -20.844 -4.867 -3.725 1 92.12 143 LYS B O 1
ATOM 2767 N N . LEU B 1 144 ? -18.641 -5.023 -4.035 1 86.31 144 LEU B N 1
ATOM 2768 C CA . LEU B 1 144 ? -18.734 -6.148 -4.961 1 86.31 144 LEU B CA 1
ATOM 2769 C C . LEU B 1 144 ? -19.047 -7.441 -4.219 1 86.31 144 LEU B C 1
ATOM 2771 O O . LEU B 1 144 ? -19.406 -8.445 -4.832 1 86.31 144 LEU B O 1
ATOM 2775 N N . ARG B 1 145 ? -18.938 -7.422 -2.924 1 87.5 145 ARG B N 1
ATOM 2776 C CA . ARG B 1 145 ? -19.172 -8.617 -2.115 1 87.5 145 ARG B CA 1
ATOM 2777 C C . ARG B 1 145 ? -20.625 -8.727 -1.702 1 87.5 145 ARG B C 1
ATOM 2779 O O . ARG B 1 145 ? -21.266 -7.723 -1.396 1 87.5 145 ARG B O 1
ATOM 2786 N N . PRO B 1 146 ? -21.078 -10 -1.709 1 89.75 146 PRO B N 1
ATOM 2787 C CA . PRO B 1 146 ? -22.438 -10.172 -1.211 1 89.75 146 PRO B CA 1
ATOM 2788 C C . PRO B 1 146 ? -22.609 -9.727 0.24 1 89.75 146 PRO B C 1
ATOM 2790 O O . PRO B 1 146 ? -21.703 -9.938 1.059 1 89.75 146 PRO B O 1
ATOM 2793 N N . GLY B 1 147 ? -23.703 -9.047 0.568 1 90.25 147 GLY B N 1
ATOM 2794 C CA . GLY B 1 147 ? -23.984 -8.633 1.933 1 90.25 147 GLY B CA 1
ATOM 2795 C C . GLY B 1 147 ? -23.25 -7.375 2.344 1 90.25 147 GLY B C 1
ATOM 2796 O O . GLY B 1 147 ? -23.078 -7.105 3.535 1 90.25 147 GLY B O 1
ATOM 2797 N N . PHE B 1 148 ? -22.891 -6.668 1.411 1 93.12 148 PHE B N 1
ATOM 2798 C CA . PHE B 1 148 ? -22.141 -5.441 1.667 1 93.12 148 PHE B CA 1
ATOM 2799 C C . PHE B 1 148 ? -22.906 -4.523 2.611 1 93.12 148 PHE B C 1
ATOM 2801 O O . PHE B 1 148 ? -24.125 -4.34 2.461 1 93.12 148 PHE B O 1
ATOM 2808 N N . ASN B 1 149 ? -22.219 -3.926 3.623 1 96.38 149 ASN B N 1
ATOM 2809 C CA . ASN B 1 149 ? -22.641 -2.896 4.566 1 96.38 149 ASN B CA 1
ATOM 2810 C C . ASN B 1 149 ? -21.547 -1.859 4.797 1 96.38 149 ASN B C 1
ATOM 2812 O O . ASN B 1 149 ? -20.484 -2.18 5.332 1 96.38 149 ASN B O 1
ATOM 2816 N N . GLU B 1 150 ? -21.875 -0.688 4.375 1 96.5 150 GLU B N 1
ATOM 2817 C CA . GLU B 1 150 ? -20.859 0.36 4.418 1 96.5 150 GLU B CA 1
ATOM 2818 C C . GLU B 1 150 ? -20.391 0.615 5.852 1 96.5 150 GLU B C 1
ATOM 2820 O O . GLU B 1 150 ? -19.188 0.686 6.113 1 96.5 150 GLU B O 1
ATOM 2825 N N . GLU B 1 151 ? -21.359 0.768 6.766 1 96.75 151 GLU B N 1
ATOM 2826 C CA . GLU B 1 151 ? -21.016 1.051 8.164 1 96.75 151 GLU B CA 1
ATOM 2827 C C . GLU B 1 151 ? -20.203 -0.084 8.773 1 96.75 151 GLU B C 1
ATOM 2829 O O . GLU B 1 151 ? -19.266 0.16 9.531 1 96.75 151 GLU B O 1
ATOM 2834 N N . ALA B 1 152 ? -20.578 -1.282 8.469 1 96.75 152 ALA B N 1
ATOM 2835 C CA . ALA B 1 152 ? -19.844 -2.434 8.969 1 96.75 152 ALA B CA 1
ATOM 2836 C C . ALA B 1 152 ? -18.406 -2.436 8.445 1 96.75 152 ALA B C 1
ATOM 2838 O O . ALA B 1 152 ? -17.469 -2.789 9.164 1 96.75 152 ALA B O 1
ATOM 2839 N N . THR B 1 153 ? -18.234 -2.045 7.207 1 96.94 153 THR B N 1
ATOM 2840 C CA . THR B 1 153 ? -16.906 -1.962 6.602 1 96.94 153 THR B CA 1
ATOM 2841 C C . THR B 1 153 ? -16.062 -0.903 7.301 1 96.94 153 THR B C 1
ATOM 2843 O O . THR B 1 153 ? -14.898 -1.147 7.625 1 96.94 153 THR B O 1
ATOM 2846 N N . LEU B 1 154 ? -16.656 0.223 7.566 1 98.06 154 LEU B N 1
ATOM 2847 C CA . LEU B 1 154 ? -15.953 1.302 8.25 1 98.06 154 LEU B CA 1
ATOM 2848 C C . LEU B 1 154 ? -15.516 0.868 9.648 1 98.06 154 LEU B C 1
ATOM 2850 O O . LEU B 1 154 ? -14.383 1.123 10.055 1 98.06 154 LEU B O 1
ATOM 2854 N N . GLN B 1 155 ? -16.375 0.224 10.328 1 98 155 GLN B N 1
ATOM 2855 C CA . GLN B 1 155 ? -16.078 -0.234 11.68 1 98 155 GLN B CA 1
ATOM 2856 C C . GLN B 1 155 ? -14.969 -1.287 11.672 1 98 155 GLN B C 1
ATOM 2858 O O . GLN B 1 155 ? -14.117 -1.312 12.562 1 98 155 GLN B O 1
ATOM 2863 N N . LYS B 1 156 ? -15.031 -2.127 10.688 1 97.31 156 LYS B N 1
ATOM 2864 C CA . LYS B 1 156 ? -14.008 -3.154 10.547 1 97.31 156 LYS B CA 1
ATOM 2865 C C . LYS B 1 156 ? -12.625 -2.531 10.352 1 97.31 156 LYS B C 1
ATOM 2867 O O . LYS B 1 156 ? -11.656 -2.939 10.992 1 97.31 156 LYS B O 1
ATOM 2872 N N . VAL B 1 157 ? -12.539 -1.556 9.492 1 97.94 157 VAL B N 1
ATOM 2873 C CA . VAL B 1 157 ? -11.273 -0.883 9.219 1 97.94 157 VAL B CA 1
ATOM 2874 C C . VAL B 1 157 ? -10.812 -0.117 10.453 1 97.94 157 VAL B C 1
ATOM 2876 O O . VAL B 1 157 ? -9.633 -0.154 10.805 1 97.94 157 VAL B O 1
ATOM 2879 N N . ARG B 1 158 ? -11.75 0.577 11.102 1 98.31 158 ARG B N 1
ATOM 2880 C CA . ARG B 1 158 ? -11.422 1.331 12.305 1 98.31 158 ARG B CA 1
ATOM 2881 C C . ARG B 1 158 ? -10.867 0.415 13.391 1 98.31 158 ARG B C 1
ATOM 2883 O O . ARG B 1 158 ? -9.883 0.747 14.047 1 98.31 158 ARG B O 1
ATOM 2890 N N . LYS B 1 159 ? -11.547 -0.686 13.586 1 98.06 159 LYS B N 1
ATOM 2891 C CA . LYS B 1 159 ? -11.109 -1.652 14.586 1 98.06 159 LYS B CA 1
ATOM 2892 C C . LYS B 1 159 ? -9.734 -2.225 14.242 1 98.06 159 LYS B C 1
ATOM 2894 O O . LYS B 1 159 ? -8.898 -2.43 15.125 1 98.06 159 LYS B O 1
ATOM 2899 N N . TYR B 1 160 ? -9.57 -2.484 12.992 1 98.12 160 TYR B N 1
ATOM 2900 C CA . TYR B 1 160 ? -8.289 -2.986 12.5 1 98.12 160 TYR B CA 1
ATOM 2901 C C . TYR B 1 160 ? -7.156 -2.027 12.844 1 98.12 160 TYR B C 1
ATOM 2903 O O . TYR B 1 160 ? -6.125 -2.443 13.375 1 98.12 160 TYR B O 1
ATOM 2911 N N . CYS B 1 161 ? -7.324 -0.758 12.555 1 98.19 161 CYS B N 1
ATOM 2912 C CA . CYS B 1 161 ? -6.332 0.265 12.859 1 98.19 161 CYS B CA 1
ATOM 2913 C C . CYS B 1 161 ? -6.141 0.4 14.367 1 98.19 161 CYS B C 1
ATOM 2915 O O . CYS B 1 161 ? -5.008 0.415 14.852 1 98.19 161 CYS B O 1
ATOM 2917 N N . PHE B 1 162 ? -7.23 0.451 15.094 1 98.25 162 PHE B N 1
ATOM 2918 C CA . PHE B 1 162 ? -7.219 0.652 16.531 1 98.25 162 PHE B CA 1
ATOM 2919 C C . PHE B 1 162 ? -6.457 -0.469 17.234 1 98.25 162 PHE B C 1
ATOM 2921 O O . PHE B 1 162 ? -5.562 -0.211 18.031 1 98.25 162 PHE B O 1
ATOM 2928 N N . ASP B 1 163 ? -6.797 -1.69 16.922 1 97.94 163 ASP B N 1
ATOM 2929 C CA . ASP B 1 163 ? -6.172 -2.846 17.562 1 97.94 163 ASP B CA 1
ATOM 2930 C C . ASP B 1 163 ? -4.664 -2.863 17.312 1 97.94 163 ASP B C 1
ATOM 2932 O O . ASP B 1 163 ? -3.885 -3.135 18.219 1 97.94 163 ASP B O 1
ATOM 2936 N N . ASN B 1 164 ? -4.27 -2.574 16.078 1 98.12 164 ASN B N 1
ATOM 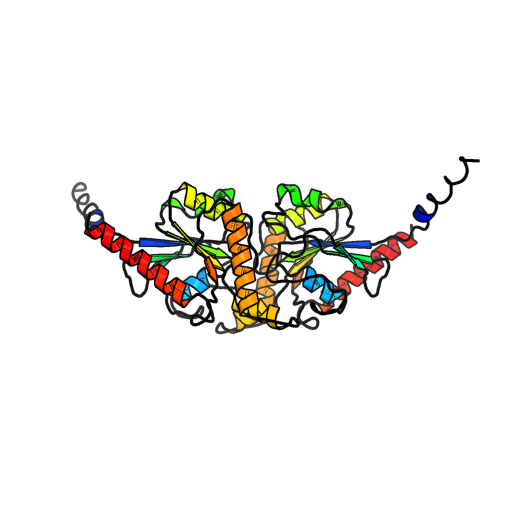2937 C CA . ASN B 1 164 ? -2.85 -2.59 15.75 1 98.12 164 ASN B CA 1
ATOM 2938 C C . ASN B 1 164 ? -2.092 -1.477 16.469 1 98.12 164 ASN B C 1
ATOM 2940 O O . ASN B 1 164 ? -0.977 -1.688 16.953 1 98.12 164 ASN B O 1
ATOM 2944 N N . LEU B 1 165 ? -2.707 -0.308 16.547 1 98.38 165 LEU B N 1
ATOM 2945 C CA . LEU B 1 165 ? -2.055 0.811 17.219 1 98.38 165 LEU B CA 1
ATOM 2946 C C . LEU B 1 165 ? -1.94 0.555 18.719 1 98.38 165 LEU B C 1
ATOM 2948 O O . LEU B 1 165 ? -0.905 0.842 19.328 1 98.38 165 LEU B O 1
ATOM 2952 N N . VAL B 1 166 ? -2.961 0.02 19.297 1 98 166 VAL B N 1
ATOM 2953 C CA . VAL B 1 166 ? -2.947 -0.298 20.719 1 98 166 VAL B CA 1
ATOM 2954 C C . VAL B 1 166 ? -1.89 -1.361 21 1 98 166 VAL B C 1
ATOM 2956 O O . VAL B 1 166 ? -1.122 -1.243 21.969 1 98 166 VAL B O 1
ATOM 2959 N N . GLU B 1 167 ? -1.851 -2.363 20.188 1 97.5 167 GLU B N 1
ATOM 2960 C CA . GLU B 1 167 ? -0.841 -3.406 20.328 1 97.5 167 GLU B CA 1
ATOM 2961 C C . GLU B 1 167 ? 0.568 -2.834 20.219 1 97.5 167 GLU B C 1
ATOM 2963 O O . GLU B 1 167 ? 1.501 -3.326 20.859 1 97.5 167 GLU B O 1
ATOM 2968 N N . ALA B 1 168 ? 0.685 -1.793 19.453 1 96.62 168 ALA B N 1
ATOM 2969 C CA . ALA B 1 168 ? 1.973 -1.131 19.25 1 96.62 168 ALA B CA 1
ATOM 2970 C C . ALA B 1 168 ? 2.312 -0.24 20.453 1 96.62 168 ALA B C 1
ATOM 2972 O O . ALA B 1 168 ? 3.381 0.376 20.484 1 96.62 168 ALA B O 1
ATOM 2973 N N . GLY B 1 169 ? 1.431 -0.03 21.406 1 96.56 169 GLY B N 1
ATOM 2974 C CA . GLY B 1 169 ? 1.692 0.745 22.609 1 96.56 169 GLY B CA 1
ATOM 2975 C C . GLY B 1 169 ? 1.129 2.152 22.547 1 96.56 169 GLY B C 1
ATOM 2976 O O . GLY B 1 169 ? 1.482 3.004 23.359 1 96.56 169 GLY B O 1
ATOM 2977 N N . ILE B 1 170 ? 0.372 2.422 21.5 1 95.06 170 ILE B N 1
ATOM 2978 C CA . ILE B 1 170 ? -0.234 3.744 21.391 1 95.06 170 ILE B CA 1
ATOM 2979 C C . ILE B 1 170 ? -1.523 3.791 22.219 1 95.06 170 ILE B C 1
ATOM 2981 O O . ILE B 1 170 ? -2.48 3.07 21.922 1 95.06 170 ILE B O 1
ATOM 2985 N N . SER B 1 171 ? -1.416 4.727 23.172 1 86.94 171 SER B N 1
ATOM 2986 C CA . SER B 1 171 ? -2.584 4.859 24.031 1 86.94 171 SER B CA 1
ATOM 2987 C C . SER B 1 171 ? -3.641 5.758 23.406 1 86.94 171 SER B C 1
ATOM 2989 O O . SER B 1 171 ? -3.326 6.844 22.906 1 86.94 171 SER B O 1
ATOM 2991 N N . SER B 1 172 ? -4.883 5.402 23.219 1 88.88 172 SER B N 1
ATOM 2992 C CA . SER B 1 172 ? -6.043 6.16 22.75 1 88.88 172 SER B CA 1
ATOM 2993 C C . SER B 1 172 ? -5.805 6.742 21.359 1 88.88 172 SER B C 1
ATOM 2995 O O . SER B 1 172 ? -5.855 7.957 21.172 1 88.88 172 SER B O 1
ATOM 2997 N N . PRO B 1 173 ? -5.488 5.977 20.453 1 95.06 173 PRO B N 1
ATOM 2998 C CA . PRO B 1 173 ? -5.219 6.473 19.109 1 95.06 173 PRO B C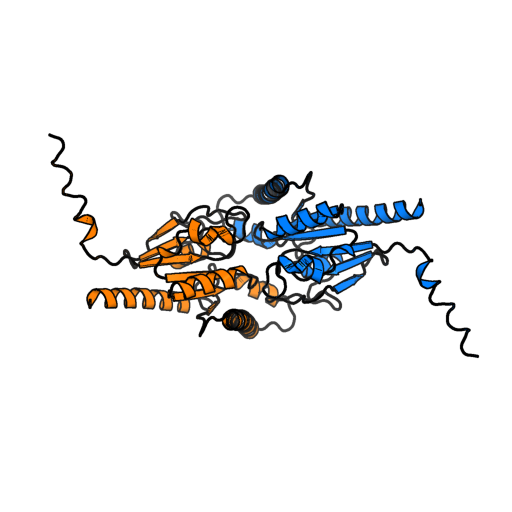A 1
ATOM 2999 C C . PRO B 1 173 ? -6.402 7.238 18.516 1 95.06 173 PRO B C 1
ATOM 3001 O O . PRO B 1 173 ? -7.555 6.836 18.688 1 95.06 173 PRO B O 1
ATOM 3004 N N . GLN B 1 174 ? -6.148 8.414 17.969 1 96.94 174 GLN B N 1
ATOM 3005 C CA . GLN B 1 174 ? -7.133 9.156 17.188 1 96.94 174 GLN B CA 1
ATOM 3006 C C . GLN B 1 174 ? -7.082 8.75 15.719 1 96.94 174 GLN B C 1
ATOM 3008 O O . GLN B 1 174 ? -6.09 9.008 15.031 1 96.94 174 GLN B O 1
ATOM 3013 N N . ILE B 1 175 ? -8.164 8.117 15.266 1 98.62 175 ILE B N 1
ATOM 3014 C CA . ILE B 1 175 ? -8.18 7.523 13.938 1 98.62 175 ILE B CA 1
ATOM 3015 C C . ILE B 1 175 ? -9.258 8.195 13.086 1 98.62 175 ILE B C 1
ATOM 3017 O O . ILE B 1 175 ? -10.398 8.359 13.531 1 98.62 175 ILE B O 1
ATOM 3021 N N . PHE B 1 176 ? -8.93 8.57 11.875 1 98.81 176 PHE B N 1
ATOM 3022 C CA . PHE B 1 176 ? -9.875 9.133 10.922 1 98.81 176 PHE B CA 1
ATOM 3023 C C . PHE B 1 176 ? -9.859 8.352 9.609 1 98.81 176 PHE B C 1
ATOM 3025 O O . PHE B 1 176 ? -8.805 8.195 8.992 1 98.81 176 PHE B O 1
ATOM 3032 N N . LEU B 1 177 ? -11 7.797 9.227 1 98.81 177 LEU B N 1
ATOM 3033 C CA . LEU B 1 177 ? -11.164 7.207 7.902 1 98.81 177 LEU B CA 1
ATOM 3034 C C . LEU B 1 177 ? -11.602 8.266 6.891 1 98.81 177 LEU B C 1
ATOM 3036 O O . LEU B 1 177 ? -12.625 8.922 7.078 1 98.81 177 LEU B O 1
ATOM 3040 N N . VAL B 1 178 ? -10.773 8.406 5.777 1 98.75 178 VAL B N 1
ATOM 3041 C CA . VAL B 1 178 ? -11.094 9.531 4.898 1 98.75 178 VAL B CA 1
ATOM 3042 C C . VAL B 1 178 ? -10.938 9.109 3.439 1 98.75 178 VAL B C 1
ATOM 3044 O O . VAL B 1 178 ? -10.406 8.031 3.154 1 98.75 178 VAL B O 1
ATOM 3047 N N . SER B 1 179 ? -11.445 9.828 2.57 1 98 179 SER B N 1
ATOM 3048 C CA . SER B 1 179 ? -11.117 9.891 1.148 1 98 179 SER B CA 1
ATOM 3049 C C . SER B 1 179 ? -10.852 11.32 0.701 1 98 179 SER B C 1
ATOM 3051 O O . SER B 1 179 ? -11.711 12.195 0.858 1 98 179 SER B O 1
ATOM 3053 N N . SER B 1 180 ? -9.688 11.523 0.118 1 95.5 180 SER B N 1
ATOM 3054 C CA . SER B 1 180 ? -9.336 12.867 -0.331 1 95.5 180 SER B CA 1
ATOM 3055 C C . SER B 1 180 ? -10.211 13.305 -1.503 1 95.5 180 SER B C 1
ATOM 3057 O O . SER B 1 180 ? -10.344 14.5 -1.769 1 95.5 180 SER B O 1
ATOM 3059 N N . TRP B 1 181 ? -10.828 12.328 -2.143 1 91.88 181 TRP B N 1
ATOM 3060 C CA . TRP B 1 181 ? -11.664 12.625 -3.299 1 91.88 181 TRP B CA 1
ATOM 3061 C C . TRP B 1 181 ? -13.102 12.922 -2.871 1 91.88 181 TRP B C 1
ATOM 3063 O O . TRP B 1 181 ? -13.852 13.555 -3.609 1 91.88 181 TRP B O 1
ATOM 3073 N N . TYR B 1 182 ? -13.469 12.5 -1.739 1 94.44 182 TYR B N 1
ATOM 3074 C CA . TYR B 1 182 ? -14.805 12.719 -1.19 1 94.44 182 TYR B CA 1
ATOM 3075 C C . TYR B 1 182 ? -14.727 13.367 0.188 1 94.44 182 TYR B C 1
ATOM 3077 O O . TYR B 1 182 ? -14.961 12.703 1.203 1 94.44 182 TYR B O 1
ATOM 3085 N N . GLN B 1 183 ? -14.586 14.641 0.226 1 94.69 183 GLN B N 1
ATOM 3086 C CA . GLN B 1 183 ? -14.25 15.383 1.438 1 94.69 183 GLN B CA 1
ATOM 3087 C C . GLN B 1 183 ? -15.461 15.539 2.344 1 94.69 183 GLN B C 1
ATOM 3089 O O . GLN B 1 183 ? -15.328 15.898 3.516 1 94.69 183 GLN B O 1
ATOM 3094 N N . LYS B 1 184 ? -16.641 15.258 1.87 1 95.06 184 LYS B N 1
ATOM 3095 C CA . LYS B 1 184 ? -17.844 15.383 2.668 1 95.06 184 LYS B CA 1
ATOM 3096 C C . LYS B 1 184 ? -18.234 14.047 3.291 1 95.06 184 LYS B C 1
ATOM 3098 O O . LYS B 1 184 ? -19.188 13.969 4.074 1 95.06 184 LYS B O 1
ATOM 3103 N N . LYS B 1 185 ? -17.438 13.023 2.984 1 95.75 185 LYS B N 1
ATOM 3104 C CA . LYS B 1 185 ? -17.781 11.68 3.432 1 95.75 185 LYS B CA 1
ATOM 3105 C C . LYS B 1 185 ? -16.844 11.203 4.531 1 95.75 185 LYS B C 1
ATOM 3107 O O . LYS B 1 185 ? -15.781 11.789 4.742 1 95.75 185 LYS B O 1
ATOM 3112 N N . TYR B 1 186 ? -17.344 10.242 5.273 1 97.62 186 TYR B N 1
ATOM 3113 C CA . TYR B 1 186 ? -16.578 9.555 6.312 1 97.62 186 TYR B CA 1
ATOM 3114 C C . TYR B 1 186 ? -16.156 10.531 7.414 1 97.62 186 TYR B C 1
ATOM 3116 O O . TYR B 1 186 ? -17 11.242 7.965 1 97.62 186 TYR B O 1
ATOM 3124 N N . ASP B 1 187 ? -14.805 10.484 7.758 1 98.31 187 ASP B N 1
ATOM 3125 C CA . ASP B 1 187 ? -14.352 11.273 8.898 1 98.31 187 ASP B CA 1
ATOM 3126 C C . ASP B 1 187 ? -13.641 12.547 8.445 1 98.31 187 ASP B C 1
ATOM 3128 O O . ASP B 1 187 ? -13.016 13.242 9.258 1 98.31 187 ASP B O 1
ATOM 3132 N N . PHE B 1 188 ? -13.75 12.891 7.191 1 97.88 188 PHE B N 1
ATOM 3133 C CA . PHE B 1 188 ? -12.977 14.023 6.699 1 97.88 188 PHE B CA 1
ATOM 3134 C C . PHE B 1 188 ? -13.422 15.312 7.367 1 97.88 188 PHE B C 1
ATOM 3136 O O . PHE B 1 188 ? -12.594 16.094 7.836 1 97.88 188 PHE B O 1
ATOM 3143 N N . PRO B 1 189 ? -14.695 15.602 7.535 1 96.75 189 PRO B N 1
ATOM 3144 C CA . PRO B 1 189 ? -15.109 16.812 8.25 1 96.75 189 PRO B CA 1
ATOM 3145 C C . PRO B 1 189 ? -14.625 16.844 9.695 1 96.75 189 PRO B C 1
ATOM 3147 O O . PRO B 1 189 ? -14.203 17.891 10.195 1 96.75 189 PRO B O 1
ATOM 3150 N N . LEU B 1 190 ? -14.711 15.688 10.32 1 97.31 190 LEU B N 1
ATOM 3151 C CA . LEU B 1 190 ? -14.242 15.586 11.695 1 97.31 190 LEU B CA 1
ATOM 3152 C C . LEU B 1 190 ? -12.742 15.828 11.781 1 97.31 190 LEU B C 1
ATOM 3154 O O . LEU B 1 190 ? -12.258 16.469 12.719 1 97.31 190 LEU B O 1
ATOM 3158 N N . LEU B 1 191 ? -11.969 15.273 10.836 1 97.06 191 LEU B N 1
ATOM 3159 C CA . LEU B 1 191 ? -10.531 15.5 10.773 1 97.06 191 LEU B CA 1
ATOM 3160 C C . LEU B 1 191 ? -10.211 16.984 10.648 1 97.06 191 LEU B C 1
ATOM 3162 O O . LEU B 1 191 ? -9.359 17.5 11.367 1 97.06 191 LEU B O 1
ATOM 3166 N N . GLN B 1 192 ? -10.906 17.656 9.781 1 93.56 192 GLN B N 1
ATOM 3167 C CA . GLN B 1 192 ? -10.695 19.078 9.57 1 93.56 192 GLN B CA 1
ATOM 3168 C C . GLN B 1 192 ? -10.953 19.875 10.852 1 93.56 192 GLN B C 1
ATOM 3170 O O . GLN B 1 192 ? -10.164 20.734 11.227 1 93.56 192 GLN B O 1
ATOM 3175 N N . ARG B 1 193 ? -12.016 19.531 11.5 1 93.38 193 ARG B N 1
ATOM 3176 C CA . ARG B 1 193 ? -12.375 20.219 12.742 1 93.38 193 ARG B CA 1
ATOM 3177 C C . ARG B 1 193 ? -11.336 19.969 13.828 1 93.38 193 ARG B C 1
ATOM 3179 O O . ARG B 1 193 ? -10.977 20.875 14.57 1 93.38 193 ARG B O 1
ATOM 3186 N N . THR B 1 194 ? -10.938 18.766 13.883 1 91.75 194 THR B N 1
ATOM 3187 C CA . THR B 1 194 ? -9.938 18.391 14.875 1 91.75 194 THR B CA 1
ATOM 3188 C C . THR B 1 194 ? -8.633 19.141 14.648 1 91.75 194 THR B C 1
ATOM 3190 O O . THR B 1 194 ? -8.016 19.641 15.594 1 91.75 194 THR B O 1
ATOM 3193 N N . LEU B 1 195 ? -8.203 19.234 13.422 1 90.62 195 LEU B N 1
ATOM 3194 C CA . LEU B 1 195 ? -6.984 19.969 13.078 1 90.62 195 LEU B CA 1
ATOM 3195 C C . LEU B 1 195 ? -7.113 21.438 13.422 1 90.62 195 LEU B C 1
ATOM 3197 O O . LEU B 1 195 ? -6.18 22.047 13.961 1 90.62 195 LEU B O 1
ATOM 3201 N N . GLU B 1 196 ? -8.219 21.969 13.172 1 87.5 196 GLU B N 1
ATOM 3202 C CA . GLU B 1 196 ? -8.477 23.375 13.492 1 87.5 196 GLU B CA 1
ATOM 3203 C C . GLU B 1 196 ? -8.422 23.609 15 1 87.5 196 GLU B C 1
ATOM 3205 O O . GLU B 1 196 ? -7.895 24.641 15.453 1 87.5 196 GLU B O 1
ATOM 3210 N N . ASN B 1 197 ? -8.977 22.688 15.688 1 86.62 197 ASN B N 1
ATOM 3211 C CA . ASN B 1 197 ? -8.961 22.797 17.141 1 86.62 197 ASN B CA 1
ATOM 3212 C C . ASN B 1 197 ? -7.539 22.719 17.688 1 86.62 197 ASN B C 1
ATOM 3214 O O . ASN B 1 197 ? -7.191 23.422 18.641 1 86.62 197 ASN B O 1
ATOM 3218 N N . GLU B 1 198 ? -6.727 21.844 17.125 1 82.62 198 GLU B N 1
ATOM 3219 C CA . GLU B 1 198 ? -5.332 21.734 17.547 1 82.62 198 GLU B CA 1
ATOM 3220 C C . GLU B 1 198 ? -4.555 23.016 17.25 1 82.62 198 GLU B C 1
ATOM 3222 O O . GLU B 1 198 ? -3.693 23.406 18.047 1 82.62 198 GLU B O 1
ATOM 3227 N N . ILE B 1 199 ? -4.828 23.609 16.188 1 83.94 199 ILE B N 1
ATOM 3228 C CA . ILE B 1 199 ? -4.18 24.859 15.789 1 83.94 199 ILE B CA 1
ATOM 3229 C C . ILE B 1 199 ? -4.555 25.969 16.766 1 83.94 199 ILE B C 1
ATOM 3231 O O . ILE 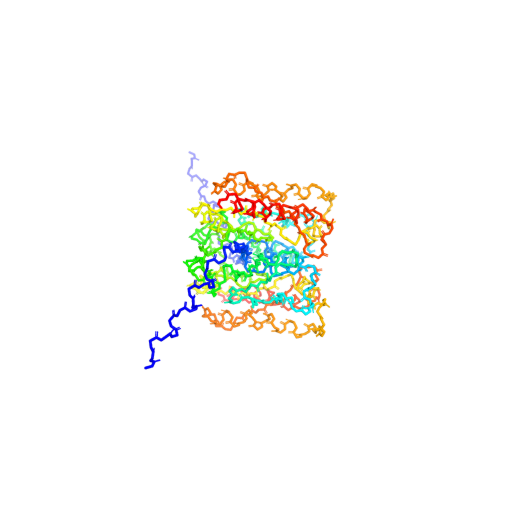B 1 199 ? -3.686 26.703 17.25 1 83.94 199 ILE B O 1
ATOM 3235 N N . LYS B 1 200 ? -5.766 26.047 17.125 1 82.38 200 LYS B N 1
ATOM 3236 C CA . LYS B 1 200 ? -6.258 27.094 18.016 1 82.38 200 LYS B CA 1
ATOM 3237 C C . LYS B 1 200 ? -5.723 26.906 19.438 1 82.38 200 LYS B C 1
ATOM 3239 O O . LYS B 1 200 ? -5.422 27.891 20.125 1 82.38 200 LYS B O 1
ATOM 3244 N N . ALA B 1 201 ? -5.648 25.688 19.812 1 79 201 ALA B N 1
ATOM 3245 C CA . ALA B 1 201 ? -5.152 25.391 21.156 1 79 201 ALA B CA 1
ATOM 3246 C C . ALA B 1 201 ? -3.695 25.828 21.312 1 79 201 ALA B C 1
ATOM 3248 O O . ALA B 1 201 ? -3.291 26.312 22.375 1 79 201 ALA B O 1
ATOM 3249 N N . LYS B 1 202 ? -2.959 25.672 20.344 1 76.62 202 LYS B N 1
ATOM 3250 C CA . LYS B 1 202 ? -1.552 26.062 20.375 1 76.62 202 LYS B CA 1
ATOM 3251 C C . LYS B 1 202 ? -1.396 27.578 20.344 1 76.62 202 LYS B C 1
ATOM 3253 O O . LYS B 1 202 ? -0.498 28.141 20.984 1 76.62 202 LYS B O 1
ATOM 3258 N N . GLU B 1 203 ? -2.256 28.219 19.625 1 73.44 203 GLU B N 1
ATOM 3259 C CA . GLU B 1 203 ? -2.227 29.688 19.562 1 73.44 203 GLU B CA 1
ATOM 3260 C C . GLU B 1 203 ? -2.535 30.297 20.922 1 73.44 203 GLU B C 1
ATOM 3262 O O . GLU B 1 203 ? -1.928 31.297 21.312 1 73.44 203 GLU B O 1
ATOM 3267 N N . THR B 1 204 ? -3.439 29.641 21.594 1 68.69 204 THR B N 1
ATOM 3268 C CA . THR B 1 204 ? -3.854 30.156 22.891 1 68.69 204 THR B CA 1
ATOM 3269 C C . THR B 1 204 ? -2.775 29.922 23.938 1 68.69 204 THR B C 1
ATOM 3271 O O . THR B 1 204 ? -2.549 30.766 24.812 1 68.69 204 THR B O 1
ATOM 3274 N N . SER B 1 205 ? -2.139 28.828 23.875 1 63.78 205 SER B N 1
ATOM 3275 C CA . SER B 1 205 ? -1.081 28.531 24.828 1 63.78 205 SER B CA 1
ATOM 3276 C C . SER B 1 205 ? 0.089 29.5 24.672 1 63.78 205 SER B C 1
ATOM 3278 O O . SER B 1 205 ? 0.737 29.859 25.656 1 63.78 205 SER B O 1
ATOM 3280 N N . PHE B 1 206 ? 0.366 29.938 23.531 1 53.75 206 PHE B N 1
ATOM 3281 C CA . PHE B 1 206 ? 1.447 30.891 23.281 1 53.75 206 PHE B CA 1
ATOM 3282 C C . PHE B 1 206 ? 1.035 32.312 23.703 1 53.75 206 PHE B C 1
ATOM 3284 O O . PHE B 1 206 ? 1.863 33.094 24.172 1 53.75 206 PHE B O 1
ATOM 3291 N N . LYS B 1 207 ? -0.199 32.625 23.594 1 54.06 207 LYS B N 1
ATOM 3292 C CA . LYS B 1 207 ? -0.662 33.938 24 1 54.06 207 LYS B CA 1
ATOM 3293 C C . LYS B 1 207 ? -0.656 34.062 25.516 1 54.06 207 LYS B C 1
ATOM 3295 O O . LYS B 1 207 ? -0.475 35.156 26.047 1 54.06 207 LYS B O 1
ATOM 3300 N N . THR B 1 208 ? -0.85 33.031 26.172 1 51.09 208 THR B N 1
ATOM 3301 C CA . THR B 1 208 ? -0.884 33.125 27.625 1 51.09 208 THR B CA 1
ATOM 3302 C C . THR B 1 208 ? 0.513 32.938 28.203 1 51.09 208 THR B C 1
ATOM 3304 O O . THR B 1 208 ? 0.726 33.156 29.406 1 51.09 208 THR B O 1
ATOM 3307 N N . SER B 1 209 ? 1.448 32.562 27.438 1 40.19 209 SER B N 1
ATOM 3308 C CA . SER B 1 209 ? 2.793 32.5 28 1 40.19 209 SER B CA 1
ATOM 3309 C C . SER B 1 209 ? 3.531 33.812 27.766 1 40.19 209 SER B C 1
ATOM 3311 O O . SER B 1 209 ? 3.367 34.469 26.719 1 40.19 209 SER B O 1
#

Secondary structure (DSSP, 8-state):
-TTSTTSTTSHHHHS----EEEEEEEBTTSSHHHHHHHHTT--TTSTTPPP--SS----S-EEEE-SS-TTEEEEEPPPBTSSSS-HHHHHHHTTGGG-SEEEEEE-SS--HHHHHHHHHHHHTT-EEEEEE--HHHHHHHHHTSTT--HHHHHHHHHHHHHHHHHHTT-SS--EEE--TT-TTSTTHHHHHHHHHHHHHHHHHHHHH-/--SSTTSTTSHHHHS----EEEEEEEBTTSSHHHHHHHHTT--TTSTTPPP--SS----S-EEEE-SS-TTEEEEEPPPBTSSSS-HHHHHHHTTGGG-SEEEEEE-SS--HHHHHHHHHHHHTT-EEEEEE--HHHHHHHHHTSTT--HHHHHHHHHHHHHHHHHHTT-SS--EEE--TT-TTSTTHHHHHHHHHHHHHHHHHHHHH-

Organism: Gekko japonicus (NCBI:txid146911)